Protein AF-A0A0S7Y248-F1 (afdb_monomer)

Foldseek 3Di:
DFQDQAAAEEEAWAFVDQALPQLAAADPPDPQGGDTLQQFDQLQARQVVQVVVLSVVSPHQEYEYEDAPPLVVVCVSPVCVVVVHDRHHYHYHYDPDRFADLRSVVVVLVVDDDDQSYKHKYAYSQKHFDLQNVVVQSVLVRVLCVVPVLAFKEFEWEKDFLVVQAQPFKFFQAALSQFGQFIGGRHHDPVVSVVSQVSNVVRCNPVQVVLCVLLVHHITTGGQRIMIGGSVLVVVVVDPVQGYCRHRRVRSCRRRNYGYDYRFDDDDNNDTLDRMFRNNYPLRSLLSNLSNCVSCVVPNDADQDPVQSEGAEACEAEEQDERHHCEYHYHCEYEYHLEHAYLEYAHDCEYEYNEYEESEYEHHQAYFPPDLPFQGQHYEENEYEWRDPPPTQYDTCVQPVDSYHYQWYWYAHNVRHTDTDHNPDDPVSVCSSVPPDPPDDDDDDDDDDPDPPPDPQAVVVQVVSLLPPARALVNQLSRPLNVVPADPVQSLLSVLCSVFKDFQFKWKWKWFDDPLWIKTATDPRRDDGPDPPDDDPSPVDIDIDDDPLSCCQVVQYWDWADDDDDPWTWIWGWSHDVPDRITMIMITTIDGRQVPQLVCCCVSCVVLLVLLLVVLCVFFPDDDDSVLSVVVSSVDGPNVSSRDGSPVSNVVSCVVVVTDTDPPDD

Sequence (666 aa):
MLIQRPVFAIIPAATVESRLGRLTSYGKHIPYGPSPVSVLPVCNVPNINRHIEQAMKVGVTDFYIVESYMAGHIMNVTSYGERFGPNINVHHLVNRKPLDTAEAMRQIIEEKDFPSEQSFLMMASNISFSGVNLQKMIDAFAAAKQEHSSIAGCLGFVLRPANAILNRYGTAVVDKNNLVVRFIEKPSCEEEIQEIYQENLSHKNEALMSASQKYGEPLLPANASIYLLLREMINLAPDPELKKLAADVLPRLSKGLLYAHFLNEEINKGCLKMKWSHLASPKEYWLAQWRVMRAAPSEIPGTFSDDRKSWIGRAAIFQGSPIIENSIIGHRVRIGPGSAIRNSIIGPGCNIQAAEIERSVILPYTSINTSVYAEPIDYIGNSVVGGRVIGGTSIDSLHYSQHSLDGQLAAPDEVGNVEAIHLNLTEDDLAEVLDRRQETREDLPVQSKDQEVMQEQSFSFLTSLTRKTPLELNAFLYHPWYRQRAGEKELSLLASVAEVAEVVGSLVYQTRIEGNKVKLQIIPNSRRGTGEDYPSRAEKEEIEALDTKRRTVLENTVWIGSKSQGDFSCILVSNHQPGSKQGELVNLLVKYDETFPSEQKLLLLSNKFKMATEYIIGESTEDVNTQKIEEEFIKLSWQYLFENDATVIKDEIMRRLELKPKAGKS

InterPro domains:
  IPR005835 Nucleotidyl transferase domain [PF00483] (40-286)
  IPR029044 Nucleotide-diphospho-sugar transferases [G3DSA:3.90.550.10] (2-298)
  IPR029044 Nucleotide-diphospho-sugar transferases [SSF53448] (8-350)
  IPR050486 Mannose-1-phosphate guanyltransferase [PTHR22572] (36-389)

Solvent-accessible surface area (backbone atoms only — not comparable to full-atom values): 35656 Å² total; per-residue (Å²): 131,78,66,49,65,37,66,29,35,40,30,47,30,45,36,81,63,80,61,41,52,60,62,32,49,51,51,98,82,50,102,72,51,42,53,47,68,26,57,45,60,53,63,78,36,37,35,45,58,45,53,52,56,58,42,40,76,57,64,32,39,37,36,40,38,32,24,38,55,64,47,72,58,55,44,62,76,60,65,57,37,81,79,77,34,96,75,49,45,80,44,81,46,81,35,95,57,62,42,40,59,31,44,47,52,49,54,53,52,75,76,45,92,70,62,57,74,39,30,28,36,38,38,53,30,48,43,48,65,29,69,61,64,63,56,60,50,52,53,52,45,46,52,49,36,74,79,37,74,72,41,38,32,32,39,34,22,34,74,35,53,51,78,73,32,56,68,68,27,31,34,57,30,37,32,60,84,30,28,24,51,38,43,44,57,36,45,84,49,70,67,59,48,50,50,48,50,54,52,26,60,75,38,57,24,60,69,59,52,52,48,16,63,60,41,71,51,64,50,38,44,28,55,55,56,37,35,43,35,29,52,57,49,48,78,79,57,73,55,83,86,47,37,36,37,65,70,49,45,45,41,72,46,27,66,50,29,26,35,56,38,74,67,60,83,48,73,58,95,48,38,77,56,55,37,64,32,62,50,69,38,62,45,39,48,53,54,38,33,55,29,32,53,71,45,30,57,91,74,49,66,54,48,76,35,82,91,31,54,21,29,41,18,62,73,50,44,76,36,73,78,45,48,56,33,54,23,40,37,22,34,49,19,38,38,29,43,66,21,34,39,31,54,21,37,40,19,35,48,17,36,40,27,38,25,38,34,32,52,22,40,37,34,44,29,22,30,30,39,77,52,90,89,37,53,54,36,49,38,36,30,53,24,41,37,30,58,39,87,70,94,34,24,71,50,27,42,84,33,31,94,58,50,59,45,66,38,22,38,37,26,55,54,84,87,52,49,45,49,74,43,78,43,78,79,48,71,66,58,51,49,64,67,63,54,95,66,80,80,75,82,76,88,78,88,88,78,90,73,96,82,71,94,83,61,92,73,42,69,67,53,64,60,59,50,20,62,80,44,56,57,49,61,62,55,50,74,62,30,69,62,46,55,79,65,50,52,71,69,49,51,53,52,49,52,46,43,50,77,42,36,47,64,52,12,19,42,44,26,43,33,40,50,60,91,95,43,33,36,31,30,49,50,87,67,45,34,58,40,97,57,87,84,70,89,57,70,30,72,82,43,79,35,76,48,57,71,66,64,30,45,29,42,77,69,38,36,71,44,61,34,73,71,72,83,74,101,41,38,38,38,37,45,35,65,40,50,94,91,56,52,54,40,43,38,37,41,31,31,31,43,63,48,79,82,55,68,50,80,51,46,60,70,65,35,38,70,50,52,51,52,16,49,52,50,44,64,72,36,36,72,62,94,74,60,65,69,60,53,49,59,52,56,46,70,50,52,62,57,61,60,64,45,43,56,40,66,61,50,26,54,53,48,33,60,75,68,70,58,53,70,46,91,93,76,128

Structure (mmCIF, N/CA/C/O backbone):
data_AF-A0A0S7Y248-F1
#
_entry.id   AF-A0A0S7Y248-F1
#
loop_
_atom_site.group_PDB
_atom_site.id
_atom_site.type_symbol
_atom_site.label_atom_id
_atom_site.label_alt_id
_atom_site.label_comp_id
_atom_site.label_asym_id
_atom_site.label_entity_id
_atom_site.label_seq_id
_atom_site.pdbx_PDB_ins_code
_atom_site.Cartn_x
_atom_site.Cartn_y
_atom_site.Cartn_z
_atom_site.occupancy
_atom_site.B_iso_or_equiv
_atom_site.auth_seq_id
_atom_site.auth_comp_id
_atom_site.auth_asym_id
_atom_site.auth_atom_id
_atom_site.pdbx_PDB_model_num
ATOM 1 N N . MET A 1 1 ? -35.064 -3.173 21.952 1.00 41.09 1 MET A N 1
ATOM 2 C CA . MET A 1 1 ? -34.885 -2.037 21.024 1.00 41.09 1 MET A CA 1
ATOM 3 C C . MET A 1 1 ? -33.616 -2.308 20.244 1.00 41.09 1 MET A C 1
ATOM 5 O O . MET A 1 1 ? -32.594 -2.556 20.866 1.00 41.09 1 MET A O 1
ATOM 9 N N . LEU A 1 2 ? -33.714 -2.415 18.916 1.00 46.75 2 LEU A N 1
ATOM 10 C CA . LEU A 1 2 ? -32.562 -2.664 18.050 1.00 46.75 2 LEU A CA 1
ATOM 11 C C . LEU A 1 2 ? -31.604 -1.478 18.178 1.00 46.75 2 LEU A C 1
ATOM 13 O O . LEU A 1 2 ? -31.981 -0.383 17.767 1.00 46.75 2 LEU A O 1
ATOM 17 N N . ILE A 1 3 ? -30.384 -1.686 18.680 1.00 51.47 3 ILE A N 1
ATOM 18 C CA . ILE A 1 3 ? -29.282 -0.817 18.260 1.00 51.47 3 ILE A CA 1
ATOM 19 C C . ILE A 1 3 ? -29.188 -1.034 16.758 1.00 51.47 3 ILE A C 1
ATOM 21 O O . ILE A 1 3 ? -28.785 -2.095 16.279 1.00 51.47 3 ILE A O 1
ATOM 25 N N . GLN A 1 4 ? -29.729 -0.070 16.024 1.00 59.97 4 GLN A N 1
ATOM 26 C CA . GLN A 1 4 ? -29.724 -0.088 14.580 1.00 59.97 4 GLN A CA 1
ATOM 27 C C . GLN A 1 4 ? -28.286 0.113 14.109 1.00 59.97 4 GLN A C 1
ATOM 29 O O . GLN A 1 4 ? -27.474 0.754 14.785 1.00 59.97 4 GLN A O 1
ATOM 34 N N . ARG A 1 5 ? -27.997 -0.481 12.947 1.00 72.88 5 ARG A N 1
ATOM 35 C CA . ARG A 1 5 ? -26.769 -0.275 12.175 1.00 72.88 5 ARG A CA 1
ATOM 36 C C . ARG A 1 5 ? -26.333 1.196 12.231 1.00 72.88 5 ARG A C 1
ATOM 38 O O . ARG A 1 5 ? -27.206 2.067 12.278 1.00 72.88 5 ARG A O 1
ATOM 45 N N . PRO A 1 6 ? -25.020 1.471 12.209 1.00 80.75 6 PRO A N 1
ATOM 46 C CA . PRO A 1 6 ? -24.526 2.837 12.258 1.00 80.75 6 PRO A CA 1
ATOM 47 C C . PRO A 1 6 ? -25.173 3.678 11.158 1.00 80.75 6 PRO A C 1
ATOM 49 O O . PRO A 1 6 ? -25.168 3.281 9.993 1.00 80.75 6 PRO A O 1
ATOM 52 N N . VAL A 1 7 ? -25.747 4.820 11.535 1.00 84.38 7 VAL A N 1
ATOM 53 C CA . VAL A 1 7 ? -26.519 5.655 10.601 1.00 84.38 7 VAL A CA 1
ATOM 54 C C . VAL A 1 7 ? -25.639 6.454 9.647 1.00 84.38 7 VAL A C 1
ATOM 56 O O . VAL A 1 7 ? -26.056 6.767 8.539 1.00 84.38 7 VAL A O 1
ATOM 59 N N . PHE A 1 8 ? -24.412 6.760 10.060 1.00 87.88 8 PHE A N 1
ATOM 60 C CA . PHE A 1 8 ? -23.391 7.386 9.230 1.00 87.88 8 PHE A CA 1
ATOM 61 C C . PHE A 1 8 ? -21.993 7.032 9.752 1.00 87.88 8 PHE A C 1
ATOM 63 O O . PHE A 1 8 ? -21.841 6.474 10.847 1.00 87.88 8 PHE A O 1
ATOM 70 N N . ALA A 1 9 ? -20.968 7.375 8.974 1.00 87.50 9 ALA A N 1
ATOM 71 C CA . ALA A 1 9 ? -19.574 7.301 9.393 1.00 87.50 9 ALA A CA 1
ATOM 72 C C . ALA A 1 9 ? -18.904 8.682 9.389 1.00 87.50 9 ALA A C 1
ATOM 74 O O . ALA A 1 9 ? -19.087 9.468 8.461 1.00 87.50 9 ALA A O 1
ATOM 75 N N . ILE A 1 10 ? -18.088 8.950 10.408 1.00 88.06 10 ILE A N 1
ATOM 76 C CA . ILE A 1 10 ? -17.191 10.103 10.497 1.00 88.06 10 ILE A CA 1
ATOM 77 C C . ILE A 1 10 ? -15.765 9.639 10.211 1.00 88.06 10 ILE A C 1
ATOM 79 O O . ILE A 1 10 ? -15.255 8.729 10.872 1.00 88.06 10 ILE A O 1
ATOM 83 N N . ILE A 1 11 ? -15.101 10.307 9.272 1.00 85.44 11 ILE A N 1
ATOM 84 C CA . ILE A 1 11 ? -13.692 10.086 8.951 1.00 85.44 11 ILE A CA 1
ATOM 85 C C . ILE A 1 11 ? -12.960 11.422 9.115 1.00 85.44 11 ILE A C 1
ATOM 87 O O . ILE A 1 11 ? -12.983 12.254 8.205 1.00 85.44 11 ILE A O 1
ATOM 91 N N . PRO A 1 12 ? -12.314 11.668 10.267 1.00 82.44 12 PRO A N 1
ATOM 92 C CA . PRO A 1 12 ? -11.443 12.821 10.429 1.00 82.44 12 PRO A CA 1
ATOM 93 C C . PRO A 1 12 ? -10.213 12.615 9.540 1.00 82.44 12 PRO A C 1
ATOM 95 O O . PRO A 1 12 ? -9.365 11.780 9.847 1.00 82.44 12 PRO A O 1
ATOM 98 N N . ALA A 1 13 ? -10.158 13.328 8.416 1.00 70.62 13 ALA A N 1
ATOM 99 C CA . ALA A 1 13 ? -9.128 13.229 7.396 1.00 70.62 13 ALA A CA 1
ATOM 100 C C . ALA A 1 13 ? -8.227 14.468 7.447 1.00 70.62 13 ALA A C 1
ATOM 102 O O . ALA A 1 13 ? -8.664 15.581 7.180 1.00 70.62 13 ALA A O 1
ATOM 103 N N . ALA A 1 14 ? -6.947 14.296 7.775 1.00 64.19 14 ALA A N 1
ATOM 104 C CA . ALA A 1 14 ? -6.008 15.411 7.952 1.00 64.19 14 ALA A CA 1
ATOM 105 C C . ALA A 1 14 ? -6.323 16.341 9.152 1.00 64.19 14 ALA A C 1
ATOM 107 O O . ALA A 1 14 ? -6.189 17.568 9.080 1.00 64.19 14 ALA A O 1
ATOM 108 N N . THR A 1 15 ? -6.710 15.743 10.280 1.00 56.69 15 THR A N 1
ATOM 109 C CA . THR A 1 15 ? -6.703 16.350 11.624 1.00 56.69 15 THR A CA 1
ATOM 110 C C . THR A 1 15 ? -5.289 16.278 12.202 1.00 56.69 15 THR A C 1
ATOM 112 O O . THR A 1 15 ? -4.771 15.170 12.275 1.00 56.69 15 THR A O 1
ATOM 115 N N . VAL A 1 16 ? -4.656 17.407 12.562 1.00 52.25 16 VAL A N 1
ATOM 116 C CA . VAL A 1 16 ? -3.290 17.531 13.153 1.00 52.25 16 VAL A CA 1
ATOM 117 C C . VAL A 1 16 ? -2.376 16.311 12.867 1.00 52.25 16 VAL A C 1
ATOM 119 O O . VAL A 1 16 ? -1.941 15.609 13.777 1.00 52.25 16 VAL A O 1
ATOM 122 N N . GLU A 1 17 ? -2.168 15.964 11.590 1.00 54.78 17 GLU A N 1
ATOM 123 C CA . GLU A 1 17 ? -1.670 14.623 11.245 1.00 54.78 17 GLU A CA 1
ATOM 124 C C . GLU A 1 17 ? -0.143 14.496 11.382 1.00 54.78 17 GLU A C 1
ATOM 126 O O . GLU A 1 17 ? 0.632 15.411 11.077 1.00 54.78 17 GLU A O 1
ATOM 131 N N . SER A 1 18 ? 0.278 13.302 11.812 1.00 51.38 18 SER A N 1
ATOM 132 C CA . SER A 1 18 ? 1.651 12.806 11.763 1.00 51.38 18 SER A CA 1
ATOM 133 C C . SER A 1 18 ? 2.137 12.764 10.317 1.00 51.38 18 SER A C 1
ATOM 135 O O . SER A 1 18 ? 1.580 12.045 9.490 1.00 51.38 18 SER A O 1
ATOM 137 N N . ARG A 1 19 ? 3.192 13.517 10.010 1.00 58.88 19 ARG A N 1
ATOM 138 C CA . ARG A 1 19 ? 3.820 13.500 8.687 1.00 58.88 19 ARG A CA 1
ATOM 139 C C . ARG A 1 19 ? 4.603 12.194 8.544 1.00 58.88 19 ARG A C 1
ATOM 141 O O . ARG A 1 19 ? 5.495 11.950 9.352 1.00 58.88 19 ARG A O 1
ATOM 148 N N . LEU A 1 20 ? 4.340 11.397 7.506 1.00 70.50 20 LEU A N 1
ATOM 149 C CA . LEU A 1 20 ? 5.152 10.227 7.123 1.00 70.50 20 LEU A CA 1
ATOM 150 C C . LEU A 1 20 ? 6.493 10.656 6.490 1.00 70.50 20 LEU A C 1
ATOM 152 O O . LEU A 1 20 ? 6.960 10.085 5.503 1.00 70.50 20 LEU A O 1
ATOM 156 N N . GLY A 1 21 ? 7.094 11.721 7.024 1.00 69.25 21 GLY A N 1
ATOM 157 C CA . GLY A 1 21 ? 8.191 12.439 6.393 1.00 69.25 21 GLY A CA 1
ATOM 158 C C . GLY A 1 21 ? 7.840 12.837 4.960 1.00 69.25 21 GLY A C 1
ATOM 159 O O . GLY A 1 21 ? 6.729 13.293 4.681 1.00 69.25 21 GLY A O 1
ATOM 160 N N . ARG A 1 22 ? 8.785 12.600 4.046 1.00 68.44 22 ARG A N 1
ATOM 161 C CA . ARG A 1 22 ? 8.702 12.969 2.625 1.00 68.44 22 ARG A CA 1
ATOM 162 C C . ARG A 1 22 ? 7.586 12.284 1.835 1.00 68.44 22 ARG A C 1
ATOM 164 O O . ARG A 1 22 ? 7.218 12.802 0.790 1.00 68.44 22 ARG A O 1
ATOM 171 N N . LEU A 1 23 ? 6.993 11.196 2.337 1.00 70.75 23 LEU A N 1
ATOM 172 C CA . LEU A 1 23 ? 5.797 10.601 1.715 1.00 70.75 23 LEU A CA 1
ATOM 173 C C . LEU A 1 23 ? 4.604 11.564 1.717 1.00 70.75 23 LEU A C 1
ATOM 175 O O . LEU A 1 23 ? 3.777 11.547 0.810 1.00 70.75 23 LEU A O 1
ATOM 179 N N . THR A 1 24 ? 4.517 12.400 2.751 1.00 66.12 24 THR A N 1
ATOM 180 C CA . THR A 1 24 ? 3.416 13.342 2.975 1.00 66.12 24 THR A CA 1
ATOM 181 C C . THR A 1 24 ? 3.952 14.732 3.314 1.00 66.12 24 THR A C 1
ATOM 183 O O . THR A 1 24 ? 3.290 15.496 4.018 1.00 66.12 24 THR A O 1
ATOM 186 N N . SER A 1 25 ? 5.162 15.089 2.864 1.00 58.84 25 SER A N 1
ATOM 187 C CA . SER A 1 25 ? 5.688 16.454 2.974 1.00 58.84 25 SER A CA 1
ATOM 188 C C . SER A 1 25 ? 6.487 16.861 1.729 1.00 58.84 25 SER A C 1
ATOM 190 O O . SER A 1 25 ? 7.616 16.414 1.558 1.00 58.84 25 SER A O 1
ATOM 192 N N . TYR A 1 26 ? 5.924 17.753 0.911 1.00 51.19 26 TYR A N 1
ATOM 193 C CA . TYR A 1 26 ? 6.623 18.519 -0.122 1.00 51.19 26 TYR A CA 1
ATOM 194 C C . TYR A 1 26 ? 6.500 20.008 0.219 1.00 51.19 26 TYR A C 1
ATOM 196 O O . TYR A 1 26 ? 5.523 20.427 0.842 1.00 51.19 26 TYR A O 1
ATOM 204 N N . GLY A 1 27 ? 7.500 20.802 -0.137 1.00 41.50 27 GLY A N 1
ATOM 205 C CA . GLY A 1 27 ? 7.588 22.221 0.195 1.00 41.50 27 GLY A CA 1
ATOM 206 C C . GLY A 1 27 ? 6.375 23.079 -0.106 1.00 41.50 27 GLY A C 1
ATOM 207 O O . GLY A 1 27 ? 5.524 22.750 -0.931 1.00 41.50 27 GLY A O 1
ATOM 208 N N . LYS A 1 28 ? 6.351 24.264 0.514 1.00 36.78 28 LYS A N 1
ATOM 209 C CA . LYS A 1 28 ? 5.270 25.261 0.400 1.00 36.78 28 LYS A CA 1
ATOM 210 C C . LYS A 1 28 ? 5.040 25.807 -1.023 1.00 36.78 28 LYS A C 1
ATOM 212 O O . LYS A 1 28 ? 4.071 26.533 -1.217 1.00 36.78 28 LYS A O 1
ATOM 217 N N . HIS A 1 29 ? 5.902 25.495 -1.993 1.00 36.72 29 HIS A N 1
ATOM 218 C CA . HIS A 1 29 ? 5.941 26.146 -3.309 1.00 36.72 29 HIS A CA 1
ATOM 219 C C . HIS A 1 29 ? 5.495 25.272 -4.493 1.00 36.72 29 HIS A C 1
ATOM 221 O O . HIS A 1 29 ? 5.553 25.729 -5.632 1.00 36.72 29 HIS A O 1
ATOM 227 N N . ILE A 1 30 ? 5.007 24.049 -4.256 1.00 38.44 30 ILE A N 1
ATOM 228 C CA . ILE A 1 30 ? 4.461 23.193 -5.320 1.00 38.44 30 ILE A CA 1
ATOM 229 C C . ILE A 1 30 ? 2.926 23.333 -5.331 1.00 38.44 30 ILE A C 1
ATOM 231 O O . ILE A 1 30 ? 2.303 23.140 -4.286 1.00 38.44 30 ILE A O 1
ATOM 235 N N . PRO A 1 31 ? 2.285 23.634 -6.480 1.00 31.05 31 PRO A N 1
ATOM 236 C CA . PRO A 1 31 ? 0.838 23.889 -6.563 1.00 31.05 31 PRO A CA 1
ATOM 237 C C . PRO A 1 31 ? -0.056 22.696 -6.163 1.00 31.05 31 PRO A C 1
ATOM 239 O O . PRO A 1 31 ? -1.258 22.864 -5.982 1.00 31.05 31 PRO A O 1
ATOM 242 N N . TYR A 1 32 ? 0.527 21.507 -5.982 1.00 42.19 32 TYR A N 1
ATOM 243 C CA . TYR A 1 32 ? -0.123 20.267 -5.550 1.00 42.19 32 TYR A CA 1
ATOM 244 C C . TYR A 1 32 ? 0.736 19.622 -4.458 1.00 42.19 32 TYR A C 1
ATOM 246 O O . TYR A 1 32 ? 1.461 18.665 -4.716 1.00 42.19 32 TYR A O 1
ATOM 254 N N . GLY A 1 33 ? 0.723 20.245 -3.275 1.00 43.00 33 GLY A N 1
ATOM 255 C CA . GLY A 1 33 ? 1.533 19.891 -2.109 1.00 43.00 33 GLY A CA 1
ATOM 256 C C . GLY A 1 33 ? 1.362 18.448 -1.593 1.00 43.00 33 GLY A C 1
ATOM 257 O O . GLY A 1 33 ? 0.778 17.593 -2.255 1.00 43.00 33 GLY A O 1
ATOM 258 N N . PRO A 1 34 ? 1.916 18.134 -0.414 1.00 54.81 34 PRO A N 1
ATOM 259 C CA . PRO A 1 34 ? 1.963 16.770 0.082 1.00 54.81 34 PRO A CA 1
ATOM 260 C C . PRO A 1 34 ? 0.611 16.088 0.225 1.00 54.81 34 PRO A C 1
ATOM 262 O O . PRO A 1 34 ? -0.352 16.664 0.716 1.00 54.81 34 PRO A O 1
ATOM 265 N N . SER A 1 35 ? 0.573 14.811 -0.150 1.00 65.38 35 SER A N 1
ATOM 266 C CA . SER A 1 35 ? -0.626 13.992 -0.018 1.00 65.38 35 SER A CA 1
ATOM 267 C C . SER A 1 35 ? -0.935 13.727 1.460 1.00 65.38 35 SER A C 1
ATOM 269 O O . SER A 1 35 ? -0.044 13.275 2.177 1.00 65.38 35 SER A O 1
ATOM 271 N N . PRO A 1 36 ? -2.168 13.980 1.934 1.00 74.94 36 PRO A N 1
ATOM 272 C CA . PRO A 1 36 ? -2.619 13.510 3.243 1.00 74.94 36 PRO A CA 1
ATOM 273 C C . PRO A 1 36 ? -2.439 11.993 3.399 1.00 74.94 36 PRO A C 1
ATOM 275 O O . PRO A 1 36 ? -2.546 11.255 2.418 1.00 74.94 36 PRO A O 1
ATOM 278 N N . VAL A 1 37 ? -2.234 11.492 4.623 1.00 81.00 37 VAL A N 1
ATOM 279 C CA . VAL A 1 37 ? -2.114 10.034 4.850 1.00 81.00 37 VAL A CA 1
ATOM 280 C C . VAL A 1 37 ? -3.377 9.309 4.370 1.00 81.00 37 VAL A C 1
ATOM 282 O O . VAL A 1 37 ? -3.301 8.212 3.819 1.00 81.00 37 VAL A O 1
ATOM 285 N N . SER A 1 38 ? -4.531 9.972 4.491 1.00 82.06 38 SER A N 1
ATOM 286 C CA . SER A 1 38 ? -5.834 9.490 4.032 1.00 82.06 38 SER A CA 1
ATOM 287 C C . SER A 1 38 ? -5.890 9.146 2.537 1.00 82.06 38 SER A C 1
ATOM 289 O O . SER A 1 38 ? -6.652 8.261 2.153 1.00 82.06 38 SER A O 1
ATOM 291 N N . VAL A 1 39 ? -5.095 9.797 1.682 1.00 80.88 39 VAL A N 1
ATOM 292 C CA . VAL A 1 39 ? -5.128 9.561 0.227 1.00 80.88 39 VAL A CA 1
ATOM 293 C C . VAL A 1 39 ? -4.005 8.652 -0.261 1.00 80.88 39 VAL A C 1
ATOM 295 O O . VAL A 1 39 ? -4.036 8.226 -1.417 1.00 80.88 39 VAL A O 1
ATOM 298 N N . LEU A 1 40 ? -3.029 8.323 0.596 1.00 84.62 40 LEU A N 1
ATOM 299 C CA . LEU A 1 40 ? -1.962 7.400 0.223 1.00 84.62 40 LEU A CA 1
ATOM 300 C C . LEU A 1 40 ? -2.548 6.030 -0.160 1.00 84.62 40 LEU A C 1
ATOM 302 O O . LEU A 1 40 ? -3.437 5.521 0.531 1.00 84.62 40 LEU A O 1
ATOM 306 N N . PRO A 1 41 ? -2.091 5.422 -1.267 1.00 87.25 41 PRO A N 1
ATOM 307 C CA . PRO A 1 41 ? -2.666 4.177 -1.746 1.00 87.25 41 PRO A CA 1
ATOM 308 C C . PRO A 1 41 ? -2.164 2.959 -0.958 1.00 87.25 41 PRO A C 1
ATOM 310 O O . PRO A 1 41 ? -0.969 2.696 -0.879 1.00 87.25 41 PRO A O 1
ATOM 313 N N . VAL A 1 42 ? -3.084 2.133 -0.464 1.00 91.44 42 VAL A N 1
ATOM 314 C CA . VAL A 1 42 ? -2.774 0.796 0.062 1.00 91.44 42 VAL A CA 1
ATOM 315 C C . VAL A 1 42 ? -3.321 -0.252 -0.905 1.00 91.44 42 VAL A C 1
ATOM 317 O O . VAL A 1 42 ? -4.526 -0.316 -1.172 1.00 91.44 42 VAL A O 1
ATOM 320 N N . CYS A 1 43 ? -2.420 -1.041 -1.490 1.00 92.12 43 CYS A N 1
ATOM 321 C CA . CYS A 1 43 ? -2.666 -1.947 -2.610 1.00 92.12 43 CYS A CA 1
ATOM 322 C C . CYS A 1 43 ? -3.384 -1.235 -3.769 1.00 92.12 43 CYS A C 1
ATOM 324 O O . CYS A 1 43 ? -4.447 -1.667 -4.211 1.00 92.12 43 CYS A O 1
ATOM 326 N N . ASN A 1 44 ? -2.822 -0.107 -4.226 1.00 88.88 44 ASN A N 1
ATOM 327 C CA . ASN A 1 44 ? -3.340 0.725 -5.325 1.00 88.88 44 ASN A CA 1
ATOM 328 C C . ASN A 1 44 ? -4.751 1.314 -5.127 1.00 88.88 44 ASN A C 1
ATOM 330 O O . ASN A 1 44 ? -5.351 1.807 -6.083 1.00 88.88 44 ASN A O 1
ATOM 334 N N . VAL A 1 45 ? -5.273 1.322 -3.898 1.00 87.50 45 VAL A N 1
ATOM 335 C CA . VAL A 1 45 ? -6.542 1.977 -3.551 1.00 87.50 45 VAL A CA 1
ATOM 336 C C . VAL A 1 45 ? -6.272 3.061 -2.510 1.00 87.50 45 VAL A C 1
ATOM 338 O O . VAL A 1 45 ? -5.641 2.749 -1.501 1.00 87.50 45 VAL A O 1
ATOM 341 N N . PRO A 1 46 ? -6.729 4.313 -2.715 1.00 85.94 46 PRO A N 1
ATOM 342 C CA . PRO A 1 46 ? -6.611 5.362 -1.702 1.00 85.94 46 PRO A CA 1
ATOM 343 C C . PRO A 1 46 ? -7.153 4.889 -0.352 1.00 85.94 46 PRO A C 1
ATOM 345 O O . PRO A 1 46 ? -8.251 4.328 -0.296 1.00 85.94 46 PRO A O 1
ATOM 348 N N . ASN A 1 47 ? -6.400 5.106 0.727 1.00 88.25 47 ASN A N 1
ATOM 349 C CA . ASN A 1 47 ? -6.735 4.558 2.041 1.00 88.25 47 ASN A CA 1
ATOM 350 C C . ASN A 1 47 ? -8.147 4.960 2.509 1.00 88.25 47 ASN A C 1
ATOM 352 O O . ASN A 1 47 ? -8.914 4.115 2.969 1.00 88.25 47 ASN A O 1
ATOM 356 N N . ILE A 1 48 ? -8.549 6.216 2.303 1.00 88.00 48 ILE A N 1
ATOM 357 C CA . ILE A 1 48 ? -9.889 6.716 2.641 1.00 88.00 48 ILE A CA 1
ATOM 358 C C . ILE A 1 48 ? -11.008 5.976 1.897 1.00 88.00 48 ILE A C 1
ATOM 360 O O . ILE A 1 48 ? -12.045 5.681 2.487 1.00 88.00 48 ILE A O 1
ATOM 364 N N . ASN A 1 49 ? -10.779 5.570 0.644 1.00 86.31 49 ASN A N 1
ATOM 365 C CA . ASN A 1 49 ? -11.764 4.800 -0.116 1.00 86.31 49 ASN A CA 1
ATOM 366 C C . ASN A 1 49 ? -11.956 3.410 0.494 1.00 86.31 49 ASN A C 1
ATOM 368 O O . ASN A 1 49 ? -13.079 2.918 0.521 1.00 86.31 49 ASN A O 1
ATOM 372 N N . ARG A 1 50 ? -10.904 2.811 1.070 1.00 88.56 50 ARG A N 1
ATOM 373 C CA . ARG A 1 50 ? -11.043 1.548 1.811 1.00 88.56 50 ARG A CA 1
ATOM 374 C C . ARG A 1 50 ? -11.918 1.708 3.052 1.00 88.56 50 ARG A C 1
ATOM 376 O O . ARG A 1 50 ? -12.707 0.819 3.342 1.00 88.56 50 ARG A O 1
ATOM 383 N N . HIS A 1 51 ? -11.836 2.837 3.756 1.00 91.38 51 HIS A N 1
ATOM 384 C CA . HIS A 1 51 ? -12.681 3.094 4.931 1.00 91.38 51 HIS A CA 1
ATOM 385 C C . HIS A 1 51 ? -14.158 3.157 4.541 1.00 91.38 51 HIS A C 1
ATOM 387 O O . HIS A 1 51 ? -14.992 2.516 5.182 1.00 91.38 51 HIS A O 1
ATOM 393 N N . ILE A 1 52 ? -14.459 3.883 3.459 1.00 89.81 52 ILE A N 1
ATOM 394 C CA . ILE A 1 52 ? -15.805 3.970 2.885 1.00 89.81 52 ILE A CA 1
ATOM 395 C C . ILE A 1 52 ? -16.291 2.566 2.497 1.00 89.81 52 ILE A C 1
ATOM 397 O O . ILE A 1 52 ? -17.331 2.126 2.979 1.00 89.81 52 ILE A O 1
ATOM 401 N N . GLU A 1 53 ? -15.497 1.816 1.725 1.00 88.31 53 GLU A N 1
ATOM 402 C CA . GLU A 1 53 ? -15.831 0.456 1.280 1.00 88.31 53 GLU A CA 1
ATOM 403 C C . GLU A 1 53 ? -16.085 -0.511 2.457 1.00 88.31 53 GLU A C 1
ATOM 405 O O . GLU A 1 53 ? -17.023 -1.306 2.400 1.00 88.31 53 GLU A O 1
ATOM 410 N N . GLN A 1 54 ? -15.308 -0.451 3.548 1.00 89.62 54 GLN A N 1
ATOM 411 C CA . GLN A 1 54 ? -15.543 -1.310 4.720 1.00 89.62 54 GLN A CA 1
ATOM 412 C C . GLN A 1 54 ? -16.820 -0.931 5.483 1.00 89.62 54 GLN A C 1
ATOM 414 O O . GLN A 1 54 ? -17.565 -1.816 5.902 1.00 89.62 54 GLN A O 1
ATOM 419 N N . ALA A 1 55 ? -17.109 0.359 5.644 1.00 92.31 55 ALA A N 1
ATOM 420 C CA . ALA A 1 55 ? -18.326 0.817 6.312 1.00 92.31 55 ALA A CA 1
ATOM 421 C C . ALA A 1 55 ? -19.596 0.565 5.469 1.00 92.31 55 ALA A C 1
ATOM 423 O O . ALA A 1 55 ? -20.643 0.220 6.021 1.00 92.31 55 ALA A O 1
ATOM 424 N N . MET A 1 56 ? -19.504 0.615 4.135 1.00 89.75 56 MET A N 1
ATOM 425 C CA . MET A 1 56 ? -20.601 0.220 3.237 1.00 89.75 56 MET A CA 1
ATOM 426 C C . MET A 1 56 ? -21.044 -1.232 3.465 1.00 89.75 56 MET A C 1
ATOM 428 O O . MET A 1 56 ? -22.238 -1.530 3.419 1.00 89.75 56 MET A O 1
ATOM 432 N N . LYS A 1 57 ? -20.110 -2.146 3.768 1.00 88.94 57 LYS A N 1
ATOM 433 C CA . LYS A 1 57 ? -20.429 -3.567 4.017 1.00 88.94 57 LYS A CA 1
ATOM 434 C C . LYS A 1 57 ? -21.329 -3.791 5.230 1.00 88.94 57 LYS A C 1
ATOM 436 O O . LYS A 1 57 ? -22.017 -4.805 5.281 1.00 88.94 57 LYS A O 1
ATOM 441 N N . VAL A 1 58 ? -21.337 -2.862 6.187 1.00 91.50 58 VAL A N 1
ATOM 442 C CA . VAL A 1 58 ? -22.224 -2.901 7.364 1.00 91.50 58 VAL A CA 1
ATOM 443 C C . VAL A 1 58 ? -23.454 -2.001 7.211 1.00 91.50 58 VAL A C 1
ATOM 445 O O . VAL A 1 58 ? -24.224 -1.823 8.154 1.00 91.50 58 VAL A O 1
ATOM 448 N N . GLY A 1 59 ? -23.684 -1.485 5.999 1.00 90.19 59 GLY A N 1
ATOM 449 C CA . GLY A 1 59 ? -24.887 -0.750 5.624 1.00 90.19 59 GLY A CA 1
ATOM 450 C C . GLY A 1 59 ? -24.820 0.763 5.818 1.00 90.19 59 GLY A C 1
ATOM 451 O O . GLY A 1 59 ? -25.874 1.389 5.786 1.00 90.19 59 GLY A O 1
ATOM 452 N N . VAL A 1 60 ? -23.633 1.351 6.011 1.00 91.56 60 VAL A N 1
ATOM 453 C CA . VAL A 1 60 ? -23.482 2.815 6.049 1.00 91.56 60 VAL A CA 1
ATOM 454 C C . VAL A 1 60 ? -23.622 3.398 4.644 1.00 91.56 60 VAL A C 1
ATOM 456 O O . VAL A 1 60 ? -22.936 2.961 3.718 1.00 91.56 60 VAL A O 1
ATOM 459 N N . THR A 1 61 ? -24.477 4.409 4.504 1.00 90.00 61 THR A N 1
ATOM 460 C CA . THR A 1 61 ? -24.713 5.142 3.248 1.00 90.00 61 THR A CA 1
ATOM 461 C C . THR A 1 61 ? -24.196 6.574 3.278 1.00 90.00 61 THR A C 1
ATOM 463 O O . THR A 1 61 ? -23.853 7.114 2.230 1.00 90.00 61 THR A O 1
ATOM 466 N N . ASP A 1 62 ? -24.102 7.174 4.463 1.00 91.06 62 ASP A N 1
ATOM 467 C CA . ASP A 1 62 ? -23.756 8.579 4.649 1.00 91.06 62 ASP A CA 1
ATOM 468 C C . ASP A 1 62 ? -22.395 8.714 5.342 1.00 91.06 62 ASP A C 1
ATOM 470 O O . ASP A 1 62 ? -22.150 8.146 6.410 1.00 91.06 62 ASP A O 1
ATOM 474 N N . PHE A 1 63 ? -21.496 9.476 4.725 1.00 91.12 63 PHE A N 1
ATOM 475 C CA . PHE A 1 63 ? -20.107 9.638 5.144 1.00 91.12 63 PHE A CA 1
ATOM 476 C C . PHE A 1 63 ? -19.784 11.115 5.340 1.00 91.12 63 PHE A C 1
ATOM 478 O O . PHE A 1 63 ? -20.040 11.923 4.453 1.00 91.12 63 PHE A O 1
ATOM 485 N N . TYR A 1 64 ? -19.177 11.465 6.470 1.00 91.00 64 TYR A N 1
ATOM 486 C CA . TYR A 1 64 ? -18.715 12.818 6.774 1.00 91.00 64 TYR A CA 1
ATOM 487 C C . TYR A 1 64 ? -17.198 12.810 6.904 1.00 91.00 64 TYR A C 1
ATOM 489 O O . TYR A 1 64 ? -16.641 12.236 7.843 1.00 91.00 64 TYR A O 1
ATOM 497 N N . ILE A 1 65 ? -16.532 13.445 5.948 1.00 89.06 65 ILE A N 1
ATOM 498 C CA . ILE A 1 65 ? -15.082 13.584 5.909 1.00 89.06 65 ILE A CA 1
ATOM 499 C C . ILE A 1 65 ? -14.741 14.975 6.434 1.00 89.06 65 ILE A C 1
ATOM 501 O O . ILE A 1 65 ? -15.065 15.980 5.802 1.00 89.06 65 ILE A O 1
ATOM 505 N N . VAL A 1 66 ? -14.111 15.034 7.607 1.00 87.00 66 VAL A N 1
ATOM 506 C CA . VAL A 1 66 ? -13.697 16.305 8.222 1.00 87.00 66 VAL A CA 1
ATOM 507 C C . VAL A 1 66 ? -12.267 16.582 7.831 1.00 87.00 66 VAL A C 1
ATOM 509 O O . VAL A 1 66 ? -11.388 15.805 8.186 1.00 87.00 66 VAL A O 1
ATOM 512 N N . GLU A 1 67 ? -12.030 17.686 7.135 1.00 81.38 67 GLU A N 1
ATOM 513 C CA . GLU A 1 67 ? -10.733 17.970 6.538 1.00 81.38 67 GLU A CA 1
ATOM 514 C C . GLU A 1 67 ? -10.300 19.417 6.713 1.00 81.38 67 GLU A C 1
ATOM 516 O O . GLU A 1 67 ? -11.110 20.335 6.774 1.00 81.38 67 GLU A O 1
ATOM 521 N N . SER A 1 68 ? -8.990 19.630 6.809 1.00 72.69 68 SER A N 1
ATOM 522 C CA . SER A 1 68 ? -8.406 20.974 6.928 1.00 72.69 68 SER A CA 1
ATOM 523 C C . SER A 1 68 ? -7.243 21.214 5.971 1.00 72.69 68 SER A C 1
ATOM 525 O O . SER A 1 68 ? -6.975 22.346 5.570 1.00 72.69 68 SER A O 1
ATOM 527 N N . TYR A 1 69 ? -6.558 20.142 5.568 1.00 70.38 69 TYR A N 1
ATOM 528 C CA . TYR A 1 69 ? -5.371 20.183 4.731 1.00 70.38 69 TYR A CA 1
ATOM 529 C C . TYR A 1 69 ? -5.603 19.447 3.405 1.00 70.38 69 TYR A C 1
ATOM 531 O O . TYR A 1 69 ? -6.064 18.312 3.403 1.00 70.38 69 TYR A O 1
ATOM 539 N N . MET A 1 70 ? -5.285 20.098 2.277 1.00 68.81 70 MET A N 1
ATOM 540 C CA . MET A 1 70 ? -5.469 19.565 0.911 1.00 68.81 70 MET A CA 1
ATOM 541 C C . MET A 1 70 ? -6.845 18.939 0.635 1.00 68.81 70 MET A C 1
ATOM 543 O O . MET A 1 70 ? -6.958 17.973 -0.120 1.00 68.81 70 MET A O 1
ATOM 547 N N . ALA A 1 71 ? -7.896 19.556 1.177 1.00 71.50 71 ALA A N 1
ATOM 548 C CA . ALA A 1 71 ? -9.286 19.142 1.005 1.00 71.50 71 ALA A CA 1
ATOM 549 C C . ALA A 1 71 ? -9.656 18.868 -0.464 1.00 71.50 71 ALA A C 1
ATOM 551 O O . ALA A 1 71 ? -10.276 17.863 -0.773 1.00 71.50 71 ALA A O 1
ATOM 552 N N . GLY A 1 72 ? -9.190 19.695 -1.409 1.00 69.69 72 GLY A N 1
ATOM 553 C CA . GLY A 1 72 ? -9.444 19.473 -2.839 1.00 69.69 72 GLY A CA 1
ATOM 554 C C . GLY A 1 72 ? -8.904 18.138 -3.376 1.00 69.69 72 GLY A C 1
ATOM 555 O O . GLY A 1 72 ? -9.522 17.535 -4.247 1.00 69.69 72 GLY A O 1
ATOM 556 N N . HIS A 1 73 ? -7.781 17.635 -2.850 1.00 71.62 73 HIS A N 1
ATOM 557 C CA . HIS A 1 73 ? -7.238 16.335 -3.254 1.00 71.62 73 HIS A CA 1
ATOM 558 C C . HIS A 1 73 ? -8.047 15.179 -2.656 1.00 71.62 73 HIS A C 1
ATOM 560 O O . HIS A 1 73 ? -8.364 14.230 -3.370 1.00 71.62 73 HIS A O 1
ATOM 566 N N . ILE A 1 74 ? -8.426 15.284 -1.378 1.00 75.88 74 ILE A N 1
ATOM 567 C CA . ILE A 1 74 ? -9.289 14.305 -0.703 1.00 75.88 74 ILE A CA 1
ATOM 568 C C . ILE A 1 74 ? -10.659 14.253 -1.392 1.00 75.88 74 ILE A C 1
ATOM 570 O O . ILE A 1 74 ? -11.124 13.167 -1.739 1.00 75.88 74 ILE A O 1
ATOM 574 N N . MET A 1 75 ? -11.256 15.414 -1.682 1.00 75.44 75 MET A N 1
ATOM 575 C CA . MET A 1 75 ? -12.449 15.539 -2.517 1.00 75.44 75 MET A CA 1
ATOM 576 C C . MET A 1 75 ? -12.244 14.832 -3.849 1.00 75.44 75 MET A C 1
ATOM 578 O O . MET A 1 75 ? -13.018 13.952 -4.160 1.00 75.44 75 MET A O 1
ATOM 582 N N . ASN A 1 76 ? -11.182 15.104 -4.609 1.00 74.12 76 ASN A N 1
ATOM 583 C CA . ASN A 1 76 ? -10.975 14.456 -5.912 1.00 74.12 76 ASN A CA 1
ATOM 584 C C . ASN A 1 76 ? -10.902 12.919 -5.858 1.00 74.12 76 ASN A C 1
ATOM 586 O O . ASN A 1 76 ? -11.348 12.259 -6.795 1.00 74.12 76 ASN A O 1
ATOM 590 N N . VAL A 1 77 ? -10.333 12.328 -4.801 1.00 75.62 77 VAL A N 1
ATOM 591 C CA . VAL A 1 77 ? -10.240 10.857 -4.691 1.00 75.62 77 VAL A CA 1
ATOM 592 C C . VAL A 1 77 ? -11.539 10.200 -4.208 1.00 75.62 77 VAL A C 1
ATOM 594 O O . VAL A 1 77 ? -11.727 9.001 -4.436 1.00 75.62 77 VAL A O 1
ATOM 597 N N . THR A 1 78 ? -12.432 10.977 -3.590 1.00 74.94 78 THR A N 1
ATOM 598 C CA . THR A 1 78 ? -13.723 10.530 -3.032 1.00 74.94 78 THR A CA 1
ATOM 599 C C . THR A 1 78 ? -14.944 11.016 -3.830 1.00 74.94 78 THR A C 1
ATOM 601 O O . THR A 1 78 ? -16.015 10.428 -3.713 1.00 74.94 78 THR A O 1
ATOM 604 N N . SER A 1 79 ? -14.786 12.022 -4.697 1.00 59.88 79 SER A N 1
ATOM 605 C CA . SER A 1 79 ? -15.842 12.686 -5.479 1.00 59.88 79 SER A CA 1
ATOM 606 C C . SER A 1 79 ? -16.333 11.872 -6.666 1.00 59.88 79 SER A C 1
ATOM 608 O O . SER A 1 79 ? -17.385 12.171 -7.229 1.00 59.88 79 SER A O 1
ATOM 610 N N . TYR A 1 80 ? -15.635 10.792 -7.013 1.00 54.56 80 TYR A N 1
ATOM 611 C CA . TYR A 1 80 ? -16.152 9.770 -7.917 1.00 54.56 80 TYR A CA 1
ATOM 612 C C . TYR A 1 80 ? -17.214 8.916 -7.204 1.00 54.56 80 TYR A C 1
ATOM 614 O O . TYR A 1 80 ? -17.062 7.702 -7.102 1.00 54.56 80 TYR A O 1
ATOM 622 N N . GLY A 1 81 ? -18.297 9.534 -6.714 1.00 42.81 81 GLY A N 1
ATOM 623 C CA . GLY A 1 81 ? -19.427 8.856 -6.065 1.00 42.81 81 GLY A CA 1
ATOM 624 C C . GLY A 1 81 ? -20.060 7.767 -6.943 1.00 42.81 81 GLY A C 1
ATOM 625 O O . GLY A 1 81 ? -20.507 6.744 -6.429 1.00 42.81 81 GLY A O 1
ATOM 626 N N . GLU A 1 82 ? -19.959 7.897 -8.274 1.00 45.09 82 GLU A N 1
ATOM 627 C CA . GLU A 1 82 ? -20.301 6.836 -9.237 1.00 45.09 82 GLU A CA 1
ATOM 628 C C . GLU A 1 82 ? -19.595 5.501 -8.943 1.00 45.09 82 GLU A C 1
ATOM 630 O O . GLU A 1 82 ? -20.138 4.437 -9.237 1.00 45.09 82 GLU A O 1
ATOM 635 N N . ARG A 1 83 ? -18.402 5.532 -8.333 1.00 60.00 83 ARG A N 1
ATOM 636 C CA . ARG A 1 83 ? -17.626 4.336 -7.983 1.00 60.00 83 ARG A CA 1
ATOM 637 C C . ARG A 1 83 ? -18.228 3.558 -6.810 1.00 60.00 83 ARG A C 1
ATOM 639 O O . ARG A 1 83 ? -18.071 2.340 -6.774 1.00 60.00 83 ARG A O 1
ATOM 646 N N . PHE A 1 84 ? -18.878 4.230 -5.860 1.00 68.69 84 PHE A N 1
ATOM 647 C CA . PHE A 1 84 ? -19.460 3.585 -4.674 1.00 68.69 84 PHE A CA 1
ATOM 648 C C . PHE A 1 84 ? -20.937 3.217 -4.865 1.00 68.69 84 PHE A C 1
ATOM 650 O O . PHE A 1 84 ? -21.471 2.385 -4.133 1.00 68.69 84 PHE A O 1
ATOM 657 N N . GLY A 1 85 ? -21.579 3.782 -5.887 1.00 70.25 85 GLY A N 1
ATOM 658 C CA . GLY A 1 85 ? -22.960 3.502 -6.260 1.00 70.25 85 GLY A CA 1
ATOM 659 C C . GLY A 1 85 ? -23.905 4.668 -5.953 1.00 70.25 85 GLY A C 1
ATOM 660 O O . GLY A 1 85 ? -23.567 5.574 -5.195 1.00 70.25 85 GLY A O 1
ATOM 661 N N . PRO A 1 86 ? -25.119 4.653 -6.529 1.00 72.94 86 PRO A N 1
ATOM 662 C CA . PRO A 1 86 ? -26.019 5.812 -6.562 1.00 72.94 86 PRO A CA 1
ATOM 663 C C . PRO A 1 86 ? -26.601 6.228 -5.201 1.00 72.94 86 PRO A C 1
ATOM 665 O O . PRO A 1 86 ? -27.190 7.297 -5.106 1.00 72.94 86 PRO A O 1
ATOM 668 N N . ASN A 1 87 ? -26.453 5.398 -4.163 1.00 82.44 87 ASN A N 1
ATOM 669 C CA . ASN A 1 87 ? -27.044 5.613 -2.835 1.00 82.44 87 ASN A CA 1
ATOM 670 C C . ASN A 1 87 ? -26.000 5.967 -1.761 1.00 82.44 87 ASN A C 1
ATOM 672 O O . ASN A 1 87 ? -26.295 5.856 -0.573 1.00 82.44 87 ASN A O 1
ATOM 676 N N . ILE A 1 88 ? -24.773 6.313 -2.161 1.00 85.88 88 ILE A N 1
ATOM 677 C CA . ILE A 1 88 ? -23.690 6.662 -1.239 1.00 85.88 88 ILE A CA 1
ATOM 678 C C . ILE A 1 88 ? -23.483 8.175 -1.242 1.00 85.88 88 ILE A C 1
ATOM 680 O O . ILE A 1 88 ? -23.167 8.763 -2.277 1.00 85.88 88 ILE A O 1
ATOM 684 N N . ASN A 1 89 ? -23.625 8.791 -0.069 1.00 87.75 89 ASN A N 1
ATOM 685 C CA . ASN A 1 89 ? -23.465 10.225 0.139 1.00 87.75 89 ASN A CA 1
ATOM 686 C C . ASN A 1 89 ? -22.147 10.502 0.860 1.00 87.75 89 ASN A C 1
ATOM 688 O O . ASN A 1 89 ? -21.941 10.054 1.988 1.00 87.75 89 ASN A O 1
ATOM 692 N N . VAL A 1 90 ? -21.263 11.272 0.226 1.00 86.81 90 VAL A N 1
ATOM 693 C CA . VAL A 1 90 ? -20.000 11.712 0.829 1.00 86.81 90 VAL A CA 1
ATOM 694 C C . VAL A 1 90 ? -20.043 13.223 1.027 1.00 86.81 90 VAL A C 1
ATOM 696 O O . VAL A 1 90 ? -20.104 13.993 0.070 1.00 86.81 90 VAL A O 1
ATOM 699 N N . HIS A 1 91 ? -20.029 13.647 2.286 1.00 87.81 91 HIS A N 1
ATOM 700 C CA . HIS A 1 91 ? -20.052 15.038 2.714 1.00 87.81 91 HIS A CA 1
ATOM 701 C C . HIS A 1 91 ? -18.653 15.476 3.143 1.00 87.81 91 HIS A C 1
ATOM 703 O O . HIS A 1 91 ? -18.034 14.852 4.004 1.00 87.81 91 HIS A O 1
ATOM 709 N N . HIS A 1 92 ? -18.181 16.583 2.579 1.00 85.75 92 HIS A N 1
ATOM 710 C CA . HIS A 1 92 ? -16.893 17.181 2.917 1.00 85.75 92 HIS A CA 1
ATOM 711 C C . HIS A 1 92 ? -17.085 18.391 3.829 1.00 85.75 92 HIS A C 1
ATOM 713 O O . HIS A 1 92 ? -17.746 19.359 3.450 1.00 85.75 92 HIS A O 1
ATOM 719 N N . LEU A 1 93 ? -16.486 18.344 5.019 1.00 87.69 93 LEU A N 1
ATOM 720 C CA . LEU A 1 93 ? -16.494 19.431 5.996 1.00 87.69 93 LEU A CA 1
ATOM 721 C C . LEU A 1 93 ? -15.106 20.067 6.060 1.00 87.69 93 LEU A C 1
ATOM 723 O O . LEU A 1 93 ? -14.218 19.612 6.785 1.00 87.69 93 LEU A O 1
ATOM 727 N N . VAL A 1 94 ? -14.930 21.124 5.265 1.00 86.00 94 VAL A N 1
ATOM 728 C CA . VAL A 1 94 ? -13.647 21.814 5.101 1.00 86.00 94 VAL A CA 1
ATOM 729 C C . VAL A 1 94 ? -13.478 22.907 6.151 1.00 86.00 94 VAL A C 1
ATOM 731 O O . VAL A 1 94 ? -14.153 23.937 6.129 1.00 86.00 94 VAL A O 1
ATOM 734 N N . ASN A 1 95 ? -12.511 22.715 7.037 1.00 82.81 95 ASN A N 1
ATOM 735 C CA . ASN A 1 95 ? -12.184 23.620 8.125 1.00 82.81 95 ASN A CA 1
ATOM 736 C C . ASN A 1 95 ? -10.913 24.424 7.826 1.00 82.81 95 ASN A C 1
ATOM 738 O O . ASN A 1 95 ? -9.901 23.893 7.377 1.00 82.81 95 ASN A O 1
ATOM 742 N N . ARG A 1 96 ? -10.926 25.731 8.129 1.00 79.88 96 ARG A N 1
ATOM 743 C CA . ARG A 1 96 ? -9.740 26.599 7.951 1.00 79.88 96 ARG A CA 1
ATOM 744 C C . ARG A 1 96 ? -8.587 26.237 8.886 1.00 79.88 96 ARG A C 1
ATOM 746 O O . ARG A 1 96 ? -7.432 26.496 8.561 1.00 79.88 96 ARG A O 1
ATOM 753 N N . LYS A 1 97 ? -8.908 25.723 10.073 1.00 82.06 97 LYS A N 1
ATOM 754 C CA . LYS A 1 97 ? -7.938 25.249 11.060 1.00 82.06 97 LYS A CA 1
ATOM 755 C C . LYS A 1 97 ? -8.072 23.733 11.185 1.00 82.06 97 LYS A C 1
ATOM 757 O O . LYS A 1 97 ? -9.200 23.246 11.132 1.00 82.06 97 LYS A O 1
ATOM 762 N N . PRO A 1 98 ? -6.963 23.001 11.375 1.00 79.81 98 PRO A N 1
ATOM 763 C CA . PRO A 1 98 ? -7.039 21.594 11.725 1.00 79.81 98 PRO A CA 1
ATOM 764 C C . PRO A 1 98 ? -7.810 21.432 13.028 1.00 79.81 98 PRO A C 1
ATOM 766 O O . PRO A 1 98 ? -7.444 22.042 14.031 1.00 79.81 98 PRO A O 1
ATOM 769 N N . LEU A 1 99 ? -8.869 20.633 12.974 1.00 83.81 99 LEU A N 1
ATOM 770 C CA . LEU A 1 99 ? -9.567 20.135 14.151 1.00 83.81 99 LEU A CA 1
ATOM 771 C C . LEU A 1 99 ? -8.865 18.866 14.626 1.00 83.81 99 LEU A C 1
ATOM 773 O O . LEU A 1 99 ? -8.317 18.133 13.802 1.00 83.81 99 LEU A O 1
ATOM 777 N N . ASP A 1 100 ? -8.877 18.596 15.924 1.00 85.31 100 ASP A N 1
ATOM 778 C CA . ASP A 1 100 ? -8.580 17.264 16.447 1.00 85.31 100 ASP A CA 1
ATOM 779 C C . ASP A 1 100 ? -9.837 16.365 16.383 1.00 85.31 100 ASP A C 1
ATOM 781 O O . ASP A 1 100 ? -10.937 16.774 16.005 1.00 85.31 100 ASP A O 1
ATOM 785 N N . THR A 1 101 ? -9.676 15.087 16.725 1.00 87.44 101 THR A N 1
ATOM 786 C CA . THR A 1 101 ? -10.712 14.057 16.533 1.00 87.44 101 THR A CA 1
ATOM 787 C C . THR A 1 101 ? -12.012 14.300 17.310 1.00 87.44 101 THR A C 1
ATOM 789 O O . THR A 1 101 ? -13.080 14.019 16.769 1.00 87.44 101 THR A O 1
ATOM 792 N N . ALA A 1 102 ? -11.970 14.827 18.540 1.00 87.25 102 ALA A N 1
ATOM 793 C CA . ALA A 1 102 ? -13.195 15.119 19.295 1.00 87.25 102 ALA A CA 1
ATOM 794 C C . ALA A 1 102 ? -13.900 16.379 18.773 1.00 87.25 102 ALA A C 1
ATOM 796 O O . ALA A 1 102 ? -15.127 16.411 18.717 1.00 87.25 102 ALA A O 1
ATOM 797 N N . GLU A 1 103 ? -13.143 17.387 18.329 1.00 86.81 103 GLU A N 1
ATOM 798 C CA . GLU A 1 103 ? -13.698 18.579 17.677 1.00 86.81 103 GLU A CA 1
ATOM 799 C C . GLU A 1 103 ? -14.419 18.219 16.371 1.00 86.81 103 GLU A C 1
ATOM 801 O O . GLU A 1 103 ? -15.559 18.631 16.170 1.00 86.81 103 GLU A O 1
ATOM 806 N N . ALA A 1 104 ? -13.791 17.391 15.530 1.00 85.94 104 ALA A N 1
ATOM 807 C CA . ALA A 1 104 ? -14.381 16.885 14.291 1.00 85.94 104 ALA A CA 1
ATOM 808 C C . ALA A 1 104 ? -15.690 16.116 14.542 1.00 85.94 104 ALA A C 1
ATOM 810 O O . ALA A 1 104 ? -16.678 16.308 13.835 1.00 85.94 104 ALA A O 1
ATOM 811 N N . MET A 1 105 ? -15.707 15.267 15.575 1.00 86.69 105 MET A N 1
ATOM 812 C CA . MET A 1 105 ? -16.904 14.543 15.999 1.00 86.69 105 MET A CA 1
ATOM 813 C C . MET A 1 105 ? -18.018 15.511 16.426 1.00 86.69 105 MET A C 1
ATOM 815 O O . MET A 1 105 ? -19.139 15.402 15.931 1.00 86.69 105 MET A O 1
ATOM 819 N N . ARG A 1 106 ? -17.716 16.480 17.303 1.00 84.75 106 ARG A N 1
ATOM 820 C CA . ARG A 1 106 ? -18.703 17.458 17.792 1.00 84.75 106 ARG A CA 1
ATOM 821 C C . ARG A 1 106 ? -19.335 18.265 16.670 1.00 84.75 106 ARG A C 1
ATOM 823 O O . ARG A 1 106 ? -20.555 18.348 16.642 1.00 84.75 106 ARG A O 1
ATOM 830 N N . GLN A 1 107 ? -18.532 18.774 15.732 1.00 85.31 107 GLN A N 1
ATOM 831 C CA . GLN A 1 107 ? -19.036 19.547 14.594 1.00 85.31 107 GLN A CA 1
ATOM 832 C C . GLN A 1 107 ? -20.162 18.802 13.863 1.00 85.31 107 GLN A C 1
ATOM 834 O O . GLN A 1 107 ? -21.240 19.348 13.651 1.00 85.31 107 GLN A O 1
ATOM 839 N N . ILE A 1 108 ? -19.936 17.533 13.518 1.00 84.06 108 ILE A N 1
ATOM 840 C CA . ILE A 1 108 ? -20.911 16.747 12.752 1.00 84.06 108 ILE A CA 1
ATOM 841 C C . ILE A 1 108 ? -22.187 16.513 13.548 1.00 84.06 108 ILE A C 1
ATOM 843 O O . ILE A 1 108 ? -23.275 16.552 12.981 1.00 84.06 108 ILE A O 1
ATOM 847 N N . ILE A 1 109 ? -22.076 16.257 14.850 1.00 78.75 109 ILE A N 1
ATOM 848 C CA . ILE A 1 109 ? -23.261 15.937 15.645 1.00 78.75 109 ILE A CA 1
ATOM 849 C C . ILE A 1 109 ? -24.030 17.196 16.072 1.00 78.75 109 ILE A C 1
ATOM 851 O O . ILE A 1 109 ? -25.244 17.139 16.252 1.00 78.75 109 ILE A O 1
ATOM 855 N N . GLU A 1 110 ? -23.375 18.349 16.180 1.00 77.69 110 GLU A N 1
ATOM 856 C CA . GLU A 1 110 ? -24.074 19.633 16.298 1.00 77.69 110 GLU A CA 1
ATOM 857 C C . GLU A 1 110 ? -24.848 19.963 15.012 1.00 77.69 110 GLU A C 1
ATOM 859 O O . GLU A 1 110 ? -25.967 20.468 15.075 1.00 77.69 110 GLU A O 1
ATOM 864 N N . GLU A 1 111 ? -24.295 19.618 13.844 1.00 75.44 111 GLU A N 1
ATOM 865 C CA . GLU A 1 111 ? -24.945 19.808 12.541 1.00 75.44 111 GLU A CA 1
ATOM 866 C C . GLU A 1 111 ? -26.041 18.762 12.237 1.00 75.44 111 GLU A C 1
ATOM 868 O O . GLU A 1 111 ? -26.910 19.004 11.392 1.00 75.44 111 GLU A O 1
ATOM 873 N N . LYS A 1 112 ? -26.021 17.592 12.894 1.00 73.06 112 LYS A N 1
ATOM 874 C CA . LYS A 1 112 ? -26.922 16.461 12.615 1.00 73.06 112 LYS A CA 1
ATOM 875 C C . LYS A 1 112 ? -27.773 16.092 13.819 1.00 73.06 112 LYS A C 1
ATOM 877 O O . LYS A 1 112 ? -27.293 15.572 14.823 1.00 73.06 112 LYS A O 1
ATOM 882 N N . ASP A 1 113 ? -29.083 16.241 13.661 1.00 71.62 113 ASP A N 1
ATOM 883 C CA . ASP A 1 113 ? -30.042 15.722 14.627 1.00 71.62 113 ASP A CA 1
ATOM 884 C C . ASP A 1 113 ? -30.371 14.248 14.327 1.00 71.62 113 ASP A C 1
ATOM 886 O O . ASP A 1 113 ? -30.911 13.932 13.268 1.00 71.62 113 ASP A O 1
ATOM 890 N N . PHE A 1 114 ? -30.018 13.333 15.237 1.00 74.38 114 PHE A N 1
ATOM 891 C CA . PHE A 1 114 ? -30.352 11.903 15.145 1.00 74.38 114 PHE A CA 1
ATOM 892 C C . PHE A 1 114 ? -30.662 11.300 16.532 1.00 74.38 114 PHE A C 1
ATOM 894 O O . PHE A 1 114 ? -30.112 11.759 17.524 1.00 74.38 114 PHE A O 1
ATOM 901 N N . PRO A 1 115 ? -31.561 10.316 16.684 1.00 72.25 115 PRO A N 1
ATOM 902 C CA . PRO A 1 115 ? -31.940 9.765 17.993 1.00 72.25 115 PRO A CA 1
ATOM 903 C C . PRO A 1 115 ? -30.766 9.358 18.907 1.00 72.25 115 PRO A C 1
ATOM 905 O O . PRO A 1 115 ? -29.752 8.853 18.434 1.00 72.25 115 PRO A O 1
ATOM 908 N N . SER A 1 116 ? -30.929 9.507 20.231 1.00 72.56 116 SER A N 1
ATOM 909 C CA . SER A 1 116 ? -29.902 9.149 21.233 1.00 72.56 116 SER A CA 1
ATOM 910 C C . SER A 1 116 ? -29.447 7.687 21.159 1.00 72.56 116 SER A C 1
ATOM 912 O O . SER A 1 116 ? -28.273 7.393 21.363 1.00 72.56 116 SER A O 1
ATOM 914 N N . GLU A 1 117 ? -30.383 6.801 20.818 1.00 70.38 117 GLU A N 1
ATOM 915 C CA . GLU A 1 117 ? -30.209 5.347 20.704 1.00 70.38 117 GLU A CA 1
ATOM 916 C C . GLU A 1 117 ? -29.532 4.903 19.396 1.00 70.38 117 GLU A C 1
ATOM 918 O O . GLU A 1 117 ? -29.264 3.716 19.201 1.00 70.38 117 GLU A O 1
ATOM 923 N N . GLN A 1 118 ? -29.290 5.827 18.460 1.00 79.81 118 GLN A N 1
ATOM 924 C CA . GLN A 1 118 ? -28.617 5.511 17.206 1.00 79.81 118 GLN A CA 1
ATOM 925 C C . GLN A 1 118 ? -27.102 5.629 17.348 1.00 79.81 118 GLN A C 1
ATOM 927 O O . GLN A 1 118 ? -26.569 6.530 18.001 1.00 79.81 118 GLN A O 1
ATOM 932 N N . SER A 1 119 ? -26.415 4.690 16.699 1.00 88.44 119 SER A N 1
ATOM 933 C CA . SER A 1 119 ? -24.961 4.635 16.662 1.00 88.44 119 SER A CA 1
ATOM 934 C C . SER A 1 119 ? -24.408 5.255 15.381 1.00 88.44 119 SER A C 1
ATOM 936 O O . SER A 1 119 ? -25.079 5.288 14.350 1.00 88.44 119 SER A O 1
ATOM 938 N N . PHE A 1 120 ? -23.165 5.713 15.427 1.00 91.38 120 PHE A N 1
ATOM 939 C CA . PHE A 1 120 ? -22.387 6.100 14.255 1.00 91.38 120 PHE A CA 1
ATOM 940 C C . PHE A 1 120 ? -20.990 5.486 14.340 1.00 91.38 120 PHE A C 1
ATOM 942 O O . PHE A 1 120 ? -20.483 5.197 15.429 1.00 91.38 120 PHE A O 1
ATOM 949 N N . LEU A 1 121 ? -20.371 5.268 13.180 1.00 93.81 121 LEU A N 1
ATOM 950 C CA . LEU A 1 121 ? -18.983 4.822 13.109 1.00 93.81 121 LEU A CA 1
ATOM 951 C C . LEU A 1 121 ? -18.049 6.024 13.084 1.00 93.81 121 LEU A C 1
ATOM 953 O O . LEU A 1 121 ? -18.297 7.004 12.389 1.00 93.81 121 LEU A O 1
ATOM 957 N N . MET A 1 122 ? -16.934 5.925 13.790 1.00 92.75 122 MET A N 1
ATOM 958 C CA . MET A 1 122 ? -15.835 6.870 13.682 1.00 92.75 122 MET A CA 1
ATOM 959 C C . MET A 1 122 ? -14.544 6.106 13.431 1.00 92.75 122 MET A C 1
ATOM 961 O O . MET A 1 122 ? -14.196 5.195 14.182 1.00 92.75 122 MET A O 1
ATOM 965 N N . MET A 1 123 ? -13.842 6.466 12.361 1.00 93.62 123 MET A N 1
ATOM 966 C CA . MET A 1 123 ? -12.622 5.786 11.930 1.00 93.62 123 MET A CA 1
ATOM 967 C C . MET A 1 123 ? -11.563 6.834 11.603 1.00 93.62 123 MET A C 1
ATOM 969 O O . MET A 1 123 ? -11.807 7.718 10.783 1.00 93.62 123 MET A O 1
ATOM 973 N N . ALA A 1 124 ? -10.400 6.764 12.248 1.00 90.31 124 ALA A N 1
ATOM 974 C CA . ALA A 1 124 ? -9.298 7.672 11.927 1.00 90.31 124 ALA A CA 1
ATOM 975 C C . ALA A 1 124 ? -8.782 7.421 10.499 1.00 90.31 124 ALA A C 1
ATOM 977 O O . ALA A 1 124 ? -8.759 6.286 10.048 1.00 90.31 124 ALA A O 1
ATOM 978 N N . SER A 1 125 ? -8.324 8.448 9.782 1.00 86.62 125 SER A N 1
ATOM 979 C CA . SER A 1 125 ? -7.825 8.275 8.406 1.00 86.62 125 SER A CA 1
ATOM 980 C C . SER A 1 125 ? -6.406 7.719 8.290 1.00 86.62 125 SER A C 1
ATOM 982 O O . SER A 1 125 ? -5.973 7.351 7.197 1.00 86.62 125 SER A O 1
ATOM 984 N N . ASN A 1 126 ? -5.659 7.696 9.394 1.00 86.94 126 ASN A N 1
ATOM 985 C CA . ASN A 1 126 ? -4.263 7.264 9.448 1.00 86.94 126 ASN A CA 1
ATOM 986 C C . ASN A 1 126 ? -4.100 5.790 9.845 1.00 86.94 126 ASN A C 1
ATOM 988 O O . ASN A 1 126 ? -2.995 5.360 10.164 1.00 86.94 126 ASN A O 1
ATOM 992 N N . ILE A 1 127 ? -5.173 5.005 9.845 1.00 91.56 127 ILE A N 1
ATOM 993 C CA . ILE A 1 127 ? -5.106 3.547 9.969 1.00 91.56 127 ILE A CA 1
ATOM 994 C C . ILE A 1 127 ? -5.372 2.918 8.606 1.00 91.56 127 ILE A C 1
ATOM 996 O O . ILE A 1 127 ? -6.001 3.530 7.758 1.00 91.56 127 ILE A O 1
ATOM 1000 N N . SER A 1 128 ? -4.904 1.699 8.381 1.00 91.25 128 SER A N 1
ATOM 1001 C CA . SER A 1 128 ? -5.273 0.889 7.220 1.00 91.25 128 SER A CA 1
ATOM 1002 C C . SER A 1 128 ? -5.807 -0.433 7.725 1.00 91.25 128 SER A C 1
ATOM 1004 O O . SER A 1 128 ? -5.132 -1.111 8.499 1.00 91.25 128 SER A O 1
ATOM 1006 N N . PHE A 1 129 ? -6.996 -0.822 7.280 1.00 89.88 129 PHE A N 1
ATOM 1007 C CA . PHE A 1 129 ? -7.581 -2.105 7.631 1.00 89.88 129 PHE A CA 1
ATOM 1008 C C . PHE A 1 129 ? -8.371 -2.685 6.464 1.00 89.88 129 PHE A C 1
ATOM 1010 O O . PHE A 1 129 ? -9.062 -1.981 5.726 1.00 89.88 129 PHE A O 1
ATOM 1017 N N . SER A 1 130 ? -8.250 -3.992 6.273 1.00 79.44 130 SER A N 1
ATOM 1018 C CA . SER A 1 130 ? -9.010 -4.740 5.270 1.00 79.44 130 SER A CA 1
ATOM 1019 C C . SER A 1 130 ? -9.219 -6.158 5.782 1.00 79.44 130 SER A C 1
ATOM 1021 O O . SER A 1 130 ? -8.343 -6.725 6.432 1.00 79.44 130 SER A O 1
ATOM 1023 N N . GLY A 1 131 ? -10.414 -6.708 5.573 1.00 76.25 131 GLY A N 1
ATOM 1024 C CA . GLY A 1 131 ? -10.803 -7.997 6.153 1.00 76.25 131 GLY A CA 1
ATO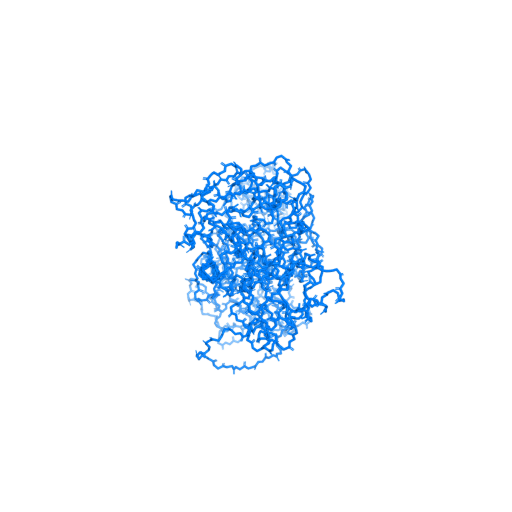M 1025 C C . GLY A 1 131 ? -11.092 -7.975 7.664 1.00 76.25 131 GLY A C 1
ATOM 1026 O O . GLY A 1 131 ? -11.271 -9.044 8.246 1.00 76.25 131 GLY A O 1
ATOM 1027 N N . VAL A 1 132 ? -11.143 -6.797 8.303 1.00 85.69 132 VAL A N 1
ATOM 1028 C CA . VAL A 1 132 ? -11.690 -6.624 9.661 1.00 85.69 132 VAL A CA 1
ATOM 1029 C C . VAL A 1 132 ? -13.213 -6.721 9.593 1.00 85.69 132 VAL A C 1
ATOM 1031 O O . VAL A 1 132 ? -13.852 -6.026 8.805 1.00 85.69 132 VAL A O 1
ATOM 1034 N N . ASN A 1 133 ? -13.810 -7.572 10.426 1.00 87.56 133 ASN A N 1
ATOM 1035 C CA . ASN A 1 133 ? -15.250 -7.787 10.417 1.00 87.56 133 ASN A CA 1
ATOM 1036 C C . ASN A 1 133 ? -15.973 -6.775 11.322 1.00 87.56 133 ASN A C 1
ATOM 1038 O O . ASN A 1 133 ? -16.254 -7.048 12.488 1.00 87.56 133 ASN A O 1
ATOM 1042 N N . LEU A 1 134 ? -16.298 -5.606 10.763 1.00 91.25 134 LEU A N 1
ATOM 1043 C CA . LEU A 1 134 ? -17.054 -4.566 11.471 1.00 91.25 134 LEU A CA 1
ATOM 1044 C C . LEU A 1 134 ? -18.453 -5.039 11.905 1.00 91.25 134 LEU A C 1
ATOM 1046 O O . LEU A 1 134 ? -18.963 -4.562 12.915 1.00 91.25 134 LEU A O 1
ATOM 1050 N N . GLN A 1 135 ? -19.057 -6.003 11.198 1.00 92.06 135 GLN A N 1
ATOM 1051 C CA . GLN A 1 135 ? -20.361 -6.549 11.580 1.00 92.06 135 GLN A CA 1
ATOM 1052 C C . GLN A 1 135 ? -20.281 -7.270 12.931 1.00 92.06 135 GLN A C 1
ATOM 1054 O O . GLN A 1 135 ? -21.119 -7.026 13.791 1.00 92.06 135 GLN A O 1
ATOM 1059 N N . LYS A 1 136 ? -19.225 -8.061 13.174 1.00 92.00 136 LYS A N 1
ATOM 1060 C CA . LYS A 1 136 ? -18.994 -8.695 14.486 1.00 92.00 136 LYS A CA 1
ATOM 1061 C C . LYS A 1 136 ? -18.856 -7.669 15.612 1.00 92.00 136 LYS A C 1
ATOM 1063 O O . LYS A 1 136 ? -19.334 -7.922 16.713 1.00 92.00 136 LYS A O 1
ATOM 1068 N N . MET A 1 137 ? -18.212 -6.530 15.352 1.00 93.31 137 MET A N 1
ATOM 1069 C CA . MET A 1 137 ? -18.095 -5.447 16.335 1.00 93.31 137 MET A CA 1
ATOM 1070 C C . MET A 1 137 ? -19.466 -4.847 16.667 1.00 93.31 137 MET A C 1
ATOM 1072 O O . MET A 1 137 ? -19.779 -4.653 17.841 1.00 93.31 137 MET A O 1
ATOM 1076 N N . ILE A 1 138 ? -20.296 -4.600 15.649 1.00 93.50 138 ILE A N 1
ATOM 1077 C CA . ILE A 1 138 ? -21.665 -4.089 15.812 1.00 93.50 138 ILE A CA 1
ATOM 1078 C C . ILE A 1 138 ? -22.532 -5.088 16.586 1.00 93.50 138 ILE A C 1
ATOM 1080 O O . ILE A 1 138 ? -23.198 -4.700 17.544 1.00 93.50 138 ILE A O 1
ATOM 1084 N N . ASP A 1 139 ? -22.489 -6.368 16.216 1.00 93.12 139 ASP A N 1
ATOM 1085 C CA . ASP A 1 139 ? -23.276 -7.422 16.862 1.00 93.12 139 ASP A CA 1
ATOM 1086 C C . ASP A 1 139 ? -22.863 -7.603 18.332 1.00 93.12 139 ASP A C 1
ATOM 1088 O O . ASP A 1 139 ? -23.717 -7.696 19.215 1.00 93.12 139 ASP A O 1
ATOM 1092 N N . ALA A 1 140 ? -21.554 -7.582 18.612 1.00 92.69 140 ALA A N 1
ATOM 1093 C CA . ALA A 1 140 ? -21.025 -7.661 19.972 1.00 92.69 140 ALA A CA 1
ATOM 1094 C C . ALA A 1 140 ? -21.454 -6.460 20.824 1.00 92.69 140 ALA A C 1
ATOM 1096 O O . ALA A 1 140 ? -21.855 -6.636 21.972 1.00 92.69 140 ALA A O 1
ATOM 1097 N N . PHE A 1 141 ? -21.418 -5.248 20.264 1.00 93.50 141 PHE A N 1
ATOM 1098 C CA . PHE A 1 141 ? -21.896 -4.059 20.965 1.00 93.50 141 PHE A CA 1
ATOM 1099 C C . PHE A 1 141 ? -23.403 -4.123 21.243 1.00 93.50 141 PHE A C 1
ATOM 1101 O O . PHE A 1 141 ? -23.844 -3.792 22.344 1.00 93.50 141 PHE A O 1
ATOM 1108 N N . ALA A 1 142 ? -24.192 -4.595 20.274 1.00 92.00 142 ALA A N 1
ATOM 1109 C CA . ALA A 1 142 ? -25.631 -4.756 20.432 1.00 92.00 142 ALA A CA 1
ATOM 1110 C C . ALA A 1 142 ? -25.989 -5.751 21.546 1.00 92.00 142 ALA A C 1
ATOM 1112 O O . ALA A 1 142 ? -26.896 -5.474 22.332 1.00 92.00 142 ALA A O 1
ATOM 1113 N N . ALA A 1 143 ? -25.270 -6.873 21.642 1.00 93.06 143 ALA A N 1
ATOM 1114 C CA . ALA A 1 143 ? -25.424 -7.828 22.737 1.00 93.06 143 ALA A CA 1
ATOM 1115 C C . ALA A 1 143 ? -25.010 -7.209 24.083 1.00 93.06 143 ALA A C 1
ATOM 1117 O O . ALA A 1 143 ? -25.787 -7.224 25.037 1.00 93.06 143 ALA A O 1
ATOM 1118 N N . ALA A 1 144 ? -23.841 -6.565 24.137 1.00 92.94 144 ALA A N 1
ATOM 1119 C CA . ALA A 1 144 ? -23.335 -5.948 25.358 1.00 92.94 144 ALA A CA 1
ATOM 1120 C C . ALA A 1 144 ? -24.267 -4.854 25.905 1.00 92.94 144 ALA A C 1
ATOM 1122 O O . ALA A 1 144 ? -24.447 -4.769 27.114 1.00 92.94 144 ALA A O 1
ATOM 1123 N N . LYS A 1 145 ? -24.913 -4.041 25.056 1.00 90.94 145 LYS A N 1
ATOM 1124 C CA . LYS A 1 145 ? -25.860 -3.004 25.520 1.00 90.94 145 LYS A CA 1
ATOM 1125 C C . LYS A 1 145 ? -27.126 -3.611 26.121 1.00 90.94 145 LYS A C 1
ATOM 1127 O O . LYS A 1 145 ? -27.714 -3.001 27.010 1.00 90.94 145 LYS A O 1
ATOM 1132 N N . GLN A 1 146 ? -27.560 -4.788 25.656 1.00 90.94 146 GLN A N 1
ATOM 1133 C CA . GLN A 1 146 ? -28.710 -5.480 26.253 1.00 90.94 146 GLN A CA 1
ATOM 1134 C C . GLN A 1 146 ? -28.409 -5.920 27.688 1.00 90.94 146 GLN A C 1
ATOM 1136 O O . GLN A 1 146 ? -29.283 -5.832 28.546 1.00 90.94 146 GLN A O 1
ATOM 1141 N N . GLU A 1 147 ? -27.177 -6.353 27.949 1.00 92.44 147 GLU A N 1
ATOM 1142 C CA . GLU A 1 147 ? -26.724 -6.775 29.278 1.00 92.44 147 GLU A CA 1
ATOM 1143 C C . GLU A 1 147 ? -26.315 -5.587 30.163 1.00 92.44 147 GLU A C 1
ATOM 1145 O O . GLU A 1 147 ? -26.536 -5.588 31.375 1.00 92.44 147 GLU A O 1
ATOM 1150 N N . HIS A 1 148 ? -25.756 -4.543 29.551 1.00 91.50 148 HIS A N 1
ATOM 1151 C CA . HIS A 1 148 ? -25.198 -3.370 30.208 1.00 91.50 148 HIS A CA 1
ATOM 1152 C C . HIS A 1 148 ? -25.758 -2.088 29.585 1.00 91.50 148 HIS A C 1
ATOM 1154 O O . HIS A 1 148 ? -25.104 -1.420 28.787 1.00 91.50 148 HIS A O 1
ATOM 1160 N N . SER A 1 149 ? -26.971 -1.696 29.981 1.00 89.06 149 SER A N 1
ATOM 1161 C CA . SER A 1 149 ? -27.685 -0.551 29.391 1.00 89.06 149 SER A CA 1
ATOM 1162 C C . SER A 1 149 ? -26.938 0.789 29.483 1.00 89.06 149 SER A C 1
ATOM 1164 O O . SER A 1 149 ? -27.223 1.700 28.707 1.00 89.06 149 SER A O 1
ATOM 1166 N N . SER A 1 150 ? -25.983 0.921 30.408 1.00 88.19 150 SER A N 1
ATOM 1167 C CA . SER A 1 150 ? -25.164 2.123 30.604 1.00 88.19 150 SER A CA 1
ATOM 1168 C C . SER A 1 150 ? -24.032 2.296 29.591 1.00 88.19 150 SER A C 1
ATOM 1170 O O . SER A 1 150 ? -23.453 3.379 29.546 1.00 88.19 150 SER A O 1
ATOM 1172 N N . ILE A 1 151 ? -23.673 1.271 28.804 1.00 91.19 151 ILE A N 1
ATOM 1173 C CA . ILE A 1 151 ? -22.592 1.432 27.823 1.00 91.19 151 ILE A CA 1
ATOM 1174 C C . ILE A 1 151 ? -23.038 2.381 26.715 1.00 91.19 151 ILE A C 1
ATOM 1176 O O . ILE A 1 151 ? -24.132 2.247 26.176 1.00 91.19 151 ILE A O 1
ATOM 1180 N N . ALA A 1 152 ? -22.193 3.330 26.353 1.00 89.25 152 ALA A N 1
ATOM 1181 C CA . ALA A 1 152 ? -22.519 4.369 25.386 1.00 89.25 152 ALA A CA 1
ATOM 1182 C C . ALA A 1 152 ? -21.619 4.317 24.135 1.00 89.25 152 ALA A C 1
ATOM 1184 O O . ALA A 1 152 ? -21.856 5.017 23.150 1.00 89.25 152 ALA A O 1
ATOM 1185 N N . GLY A 1 153 ? -20.635 3.415 24.108 1.00 92.38 153 GLY A N 1
ATOM 1186 C CA . GLY A 1 153 ? -19.848 3.139 22.912 1.00 92.38 153 GLY A CA 1
ATOM 1187 C C . GLY A 1 153 ? -19.064 1.833 22.976 1.00 92.38 153 GLY A C 1
ATOM 1188 O O . GLY A 1 153 ? -18.883 1.239 24.039 1.00 92.38 153 GLY A O 1
ATOM 1189 N N . CYS A 1 154 ? -18.575 1.408 21.816 1.00 95.19 154 CYS A N 1
ATOM 1190 C CA . CYS A 1 154 ? -17.679 0.280 21.625 1.00 95.19 154 CYS A CA 1
ATOM 1191 C C . CYS A 1 154 ? -16.380 0.755 20.971 1.00 95.19 154 CYS A C 1
ATOM 1193 O O . CYS A 1 154 ? -16.400 1.398 19.919 1.00 95.19 154 CYS A O 1
ATOM 1195 N N . LEU A 1 155 ? -15.246 0.393 21.566 1.00 96.62 155 LEU A N 1
ATOM 1196 C CA . LEU A 1 155 ? -13.913 0.678 21.051 1.00 96.62 155 LEU A CA 1
ATOM 1197 C C . LEU A 1 155 ? -13.310 -0.569 20.404 1.00 96.62 155 LEU A C 1
ATOM 1199 O O . LEU A 1 155 ? -13.335 -1.651 20.991 1.00 96.62 155 LEU A O 1
ATOM 1203 N N . GLY A 1 156 ? -12.746 -0.412 19.209 1.00 95.88 156 GLY A N 1
ATOM 1204 C CA . GLY A 1 156 ? -11.957 -1.446 18.554 1.00 95.88 156 GLY A CA 1
ATOM 1205 C C . GLY A 1 156 ? -10.530 -1.485 19.100 1.00 95.88 156 GLY A C 1
ATOM 1206 O O . GLY A 1 156 ? -9.833 -0.469 19.108 1.00 95.88 156 GLY A O 1
ATOM 1207 N N . PHE A 1 157 ? -10.072 -2.668 19.499 1.00 94.88 157 PHE A N 1
ATOM 1208 C CA . PHE A 1 157 ? -8.700 -2.927 19.926 1.00 94.88 157 PHE A CA 1
ATOM 1209 C C . PHE A 1 157 ? -8.061 -4.032 19.086 1.00 94.88 157 PHE A C 1
ATOM 1211 O O . PHE A 1 157 ? -8.702 -5.026 18.752 1.00 94.88 157 PHE A O 1
ATOM 1218 N N . VAL A 1 158 ? -6.772 -3.900 18.789 1.00 93.00 158 VAL A N 1
ATOM 1219 C CA . VAL A 1 158 ? -5.930 -4.999 18.295 1.00 93.00 158 VAL A CA 1
ATOM 1220 C C . VAL A 1 158 ? -4.983 -5.421 19.406 1.00 93.00 158 VAL A C 1
ATOM 1222 O O . VAL A 1 158 ? -4.475 -4.580 20.131 1.00 93.00 158 VAL A O 1
ATOM 1225 N N . LEU A 1 159 ? -4.726 -6.712 19.575 1.00 92.56 159 LEU A N 1
ATOM 1226 C CA . LEU A 1 159 ? -3.773 -7.173 20.587 1.00 92.56 159 LEU A CA 1
ATOM 1227 C C . LEU A 1 159 ? -2.334 -6.986 20.109 1.00 92.56 159 LEU A C 1
ATOM 1229 O O . LEU A 1 159 ? -2.028 -7.252 18.941 1.00 92.56 159 LEU A O 1
ATOM 1233 N N . ARG A 1 160 ? -1.463 -6.557 21.024 1.00 91.88 160 ARG A N 1
ATOM 1234 C CA . ARG A 1 160 ? -0.030 -6.348 20.792 1.00 91.88 160 ARG A CA 1
ATOM 1235 C C . ARG A 1 160 ? 0.811 -6.841 21.959 1.00 91.88 160 ARG A C 1
ATOM 1237 O O . ARG A 1 160 ? 0.336 -6.740 23.088 1.00 91.88 160 ARG A O 1
ATOM 1244 N N . PRO A 1 161 ? 2.057 -7.276 21.702 1.00 91.25 161 PRO A N 1
ATOM 1245 C CA . PRO A 1 161 ? 3.063 -7.399 22.750 1.00 91.25 161 PRO A CA 1
ATOM 1246 C C . PRO A 1 161 ? 3.115 -6.124 23.594 1.00 91.25 161 PRO A C 1
ATOM 1248 O O . PRO A 1 161 ? 3.039 -5.018 23.048 1.00 91.25 161 PRO A O 1
ATOM 1251 N N . ALA A 1 162 ? 3.229 -6.263 24.912 1.00 90.06 162 ALA A N 1
ATOM 1252 C CA . ALA A 1 162 ? 3.173 -5.128 25.833 1.00 90.06 162 ALA A CA 1
ATOM 1253 C C . ALA A 1 162 ? 4.213 -4.031 25.506 1.00 90.06 162 ALA A C 1
ATOM 1255 O O . ALA A 1 162 ? 3.892 -2.843 25.513 1.00 90.06 162 ALA A O 1
ATOM 1256 N N . ASN A 1 163 ? 5.432 -4.420 25.120 1.00 87.19 163 ASN A N 1
ATOM 1257 C CA . ASN A 1 163 ? 6.502 -3.503 24.704 1.00 87.19 163 ASN A CA 1
ATOM 1258 C C . ASN A 1 163 ? 6.169 -2.703 23.427 1.00 87.19 163 ASN A C 1
ATOM 1260 O O . ASN A 1 163 ? 6.631 -1.576 23.269 1.00 87.19 163 ASN A O 1
ATOM 1264 N N . ALA A 1 164 ? 5.338 -3.237 22.527 1.00 89.06 164 ALA A N 1
ATOM 1265 C CA . ALA A 1 164 ? 4.943 -2.560 21.294 1.00 89.06 164 ALA A CA 1
ATOM 1266 C C . ALA A 1 164 ? 3.909 -1.439 21.524 1.00 89.06 164 ALA A C 1
ATOM 1268 O O . ALA A 1 164 ? 3.671 -0.642 20.613 1.00 89.06 164 ALA A O 1
ATOM 1269 N N . ILE A 1 165 ? 3.294 -1.373 22.713 1.00 91.50 165 ILE A N 1
ATOM 1270 C CA . ILE A 1 165 ? 2.345 -0.320 23.113 1.00 91.50 165 ILE A CA 1
ATOM 1271 C C . ILE A 1 165 ? 3.060 0.979 23.493 1.00 91.50 165 ILE A C 1
ATOM 1273 O O . ILE A 1 165 ? 2.563 2.063 23.171 1.00 91.50 165 ILE A O 1
ATOM 1277 N N . LEU A 1 166 ? 4.213 0.861 24.157 1.00 91.50 166 LEU A N 1
ATOM 1278 C CA . LEU A 1 166 ? 4.967 1.959 24.759 1.00 91.50 166 LEU A CA 1
ATOM 1279 C C . LEU A 1 166 ? 5.150 3.130 23.782 1.00 91.50 166 LEU A C 1
ATOM 1281 O O . LEU A 1 166 ? 5.686 2.953 22.689 1.00 91.50 166 LEU A O 1
ATOM 1285 N N . ASN A 1 167 ? 4.696 4.327 24.168 1.00 88.00 167 ASN A N 1
ATOM 1286 C CA . ASN A 1 167 ? 4.746 5.570 23.383 1.00 88.00 167 ASN A CA 1
ATOM 1287 C C . ASN A 1 167 ? 4.059 5.534 21.998 1.00 88.00 167 ASN A C 1
ATOM 1289 O O . ASN A 1 167 ? 4.148 6.504 21.239 1.00 88.00 167 ASN A O 1
ATOM 1293 N N . ARG A 1 168 ? 3.359 4.449 21.639 1.00 88.12 168 ARG A N 1
ATOM 1294 C CA . ARG A 1 168 ? 2.804 4.243 20.289 1.00 88.12 168 ARG A CA 1
ATOM 1295 C C . ARG A 1 168 ? 1.284 4.216 20.264 1.00 88.12 168 ARG A C 1
ATOM 1297 O O . ARG A 1 168 ? 0.688 4.919 19.446 1.00 88.12 168 ARG A O 1
ATOM 1304 N N . TYR A 1 169 ? 0.660 3.451 21.155 1.00 92.94 169 TYR A N 1
ATOM 1305 C CA . TYR A 1 169 ? -0.781 3.196 21.120 1.00 92.94 169 TYR A CA 1
ATOM 1306 C C . TYR A 1 169 ? -1.452 3.542 22.447 1.00 92.94 169 TYR A C 1
ATOM 1308 O O . TYR A 1 169 ? -0.888 3.312 23.511 1.00 92.94 16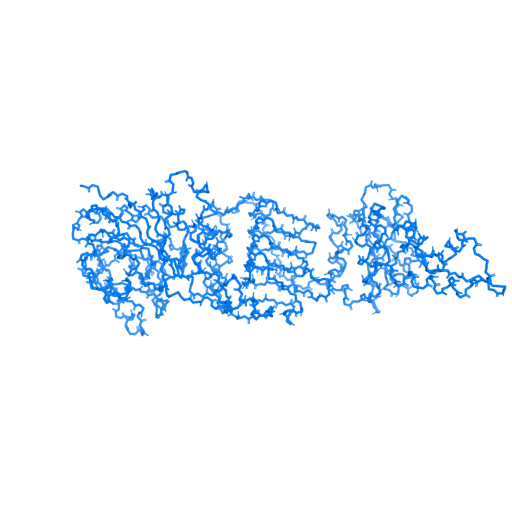9 TYR A O 1
ATOM 1316 N N . GLY A 1 170 ? -2.688 4.043 22.387 1.00 95.12 170 GLY A N 1
ATOM 1317 C CA . GLY A 1 170 ? -3.585 3.973 23.538 1.00 95.12 170 GLY A CA 1
ATOM 1318 C C . GLY A 1 170 ? -3.873 2.517 23.906 1.00 95.12 170 GLY A C 1
ATOM 1319 O O . GLY A 1 170 ? -3.889 1.648 23.034 1.00 95.12 170 GLY A O 1
ATOM 1320 N N . THR A 1 171 ? -4.094 2.247 25.183 1.00 96.69 171 THR A N 1
ATOM 1321 C CA . THR A 1 171 ? -4.387 0.923 25.735 1.00 96.69 171 THR A CA 1
ATOM 1322 C C . THR A 1 171 ? -5.514 1.005 26.756 1.00 96.69 171 THR A C 1
ATOM 1324 O O . THR A 1 171 ? -5.970 2.090 27.124 1.00 96.69 171 THR A O 1
ATOM 1327 N N . ALA A 1 172 ? -6.005 -0.148 27.188 1.00 96.69 172 ALA A N 1
ATOM 1328 C CA . ALA A 1 172 ? -7.094 -0.236 28.138 1.00 96.69 172 ALA A CA 1
ATOM 1329 C C . ALA A 1 172 ? -6.892 -1.359 29.154 1.00 96.69 172 ALA A C 1
ATOM 1331 O O . ALA A 1 172 ? -6.300 -2.404 28.872 1.00 96.69 172 ALA A O 1
ATOM 1332 N N . VAL A 1 173 ? -7.463 -1.132 30.332 1.00 96.31 173 VAL A N 1
ATOM 1333 C CA . VAL A 1 173 ? -7.786 -2.170 31.303 1.00 96.31 173 VAL A CA 1
ATOM 1334 C C . VAL A 1 173 ? -9.224 -2.586 31.053 1.00 96.31 173 VAL A C 1
ATOM 1336 O O . VAL A 1 173 ? -10.128 -1.743 31.066 1.00 96.31 173 VAL A O 1
ATOM 1339 N N . VAL A 1 174 ? -9.426 -3.873 30.801 1.00 95.62 174 VAL A N 1
ATOM 1340 C CA . VAL A 1 174 ? -10.735 -4.445 30.488 1.00 95.62 174 VAL A CA 1
ATOM 1341 C C . VAL A 1 174 ? -11.138 -5.463 31.542 1.00 95.62 174 VAL A C 1
ATOM 1343 O O . VAL A 1 174 ? -10.323 -6.266 31.997 1.00 95.62 174 VAL A O 1
ATOM 1346 N N . ASP A 1 175 ? -12.408 -5.438 31.936 1.00 94.75 175 ASP A N 1
ATOM 1347 C CA . ASP A 1 175 ? -12.937 -6.431 32.861 1.00 94.75 175 ASP A CA 1
ATOM 1348 C C . ASP A 1 175 ? -13.285 -7.758 32.163 1.00 94.75 175 ASP A C 1
ATOM 1350 O O . ASP A 1 175 ? -13.159 -7.910 30.943 1.00 94.75 175 ASP A O 1
ATOM 1354 N N . LYS A 1 176 ? -13.738 -8.745 32.942 1.00 93.69 176 LYS A N 1
ATOM 1355 C CA . LYS A 1 176 ? -14.186 -10.055 32.439 1.00 93.69 176 LYS A CA 1
ATOM 1356 C C . LYS A 1 176 ? -15.355 -9.999 31.440 1.00 93.69 176 LYS A C 1
ATOM 1358 O O . LYS A 1 176 ? -15.547 -10.962 30.709 1.00 93.69 176 LYS A O 1
ATOM 1363 N N . ASN A 1 177 ? -16.108 -8.900 31.401 1.00 92.75 177 ASN A N 1
ATOM 1364 C CA . ASN A 1 177 ? -17.228 -8.669 30.487 1.00 92.75 177 ASN A CA 1
ATOM 1365 C C . ASN A 1 177 ? -16.818 -7.774 29.299 1.00 92.75 177 ASN A C 1
ATOM 1367 O O . ASN A 1 177 ? -17.677 -7.278 28.575 1.00 92.75 177 ASN A O 1
ATOM 1371 N N . ASN A 1 178 ? -15.513 -7.547 29.098 1.00 94.75 178 ASN A N 1
ATOM 1372 C CA . ASN A 1 178 ? -14.951 -6.605 28.127 1.00 94.75 178 ASN A CA 1
ATOM 1373 C C . ASN A 1 178 ? -15.382 -5.143 28.340 1.00 94.75 178 ASN A C 1
ATOM 1375 O O . ASN A 1 178 ? -15.295 -4.336 27.415 1.00 94.75 178 ASN A O 1
ATOM 1379 N N . LEU A 1 179 ? -15.820 -4.756 29.537 1.00 95.88 179 LEU A N 1
ATOM 1380 C CA . LEU A 1 179 ? -16.050 -3.349 29.846 1.00 95.88 179 LEU A CA 1
ATOM 1381 C C . LEU A 1 179 ? -14.712 -2.660 30.120 1.00 95.88 179 LEU A C 1
ATOM 1383 O O . LEU A 1 179 ? -13.847 -3.187 30.819 1.00 95.88 179 LEU A O 1
ATOM 1387 N N . VAL A 1 180 ? -14.535 -1.460 29.573 1.00 96.56 180 VAL A N 1
ATOM 1388 C CA . VAL A 1 180 ? -13.319 -0.665 29.754 1.00 96.56 180 VAL A CA 1
ATOM 1389 C C . VAL A 1 180 ? -13.348 -0.021 31.139 1.00 96.56 180 VAL A C 1
ATOM 1391 O O . VAL A 1 180 ? -14.072 0.950 31.393 1.00 96.56 180 VAL A O 1
ATOM 1394 N N . VAL A 1 181 ? -12.528 -0.556 32.037 1.00 96.06 181 VAL A N 1
ATOM 1395 C CA . VAL A 1 181 ? -12.340 -0.049 33.401 1.00 96.06 181 VAL A CA 1
ATOM 1396 C C . VAL A 1 181 ? -11.552 1.253 33.362 1.00 96.06 181 VAL A C 1
ATOM 1398 O O . VAL A 1 181 ? -11.955 2.242 33.972 1.00 96.06 181 VAL A O 1
ATOM 1401 N N . ARG A 1 182 ? -10.464 1.267 32.589 1.00 96.25 182 ARG A N 1
ATOM 1402 C CA . ARG A 1 182 ? -9.556 2.406 32.453 1.00 96.25 182 ARG A CA 1
ATOM 1403 C C . ARG A 1 182 ? -9.030 2.467 31.026 1.00 96.25 182 ARG A C 1
ATOM 1405 O O . ARG A 1 182 ? -8.643 1.442 30.475 1.00 96.25 182 ARG A O 1
ATOM 1412 N N . PHE A 1 183 ? -9.010 3.656 30.432 1.00 96.62 183 PHE A N 1
ATOM 1413 C CA . PHE A 1 183 ? -8.347 3.906 29.150 1.00 96.62 183 PHE A CA 1
ATOM 1414 C C . PHE A 1 183 ? -7.123 4.793 29.382 1.00 96.62 183 PHE A C 1
ATOM 1416 O O . PHE A 1 183 ? -7.211 5.781 30.112 1.00 96.62 183 PHE A O 1
ATOM 1423 N N . ILE A 1 184 ? -5.997 4.436 28.768 1.00 96.19 184 ILE A N 1
ATOM 1424 C CA . ILE A 1 184 ? -4.709 5.113 28.912 1.00 96.19 184 ILE A CA 1
ATOM 1425 C C . ILE A 1 184 ? -4.201 5.454 27.515 1.00 96.19 184 ILE A C 1
ATOM 1427 O O . ILE A 1 184 ? -3.943 4.558 26.716 1.00 96.19 184 ILE A O 1
ATOM 1431 N N . GLU A 1 185 ? -4.042 6.737 27.201 1.00 95.12 185 GLU A N 1
ATOM 1432 C CA . GLU A 1 185 ? -3.485 7.150 25.912 1.00 95.12 185 GLU A CA 1
ATOM 1433 C C . GLU A 1 185 ? -1.954 7.136 25.963 1.00 95.12 185 GLU A C 1
ATOM 1435 O O . GLU A 1 185 ? -1.364 7.900 26.720 1.00 95.12 185 GLU A O 1
ATOM 1440 N N . LYS A 1 186 ? -1.328 6.303 25.119 1.00 92.62 186 LYS A N 1
ATOM 1441 C CA . LYS A 1 186 ? 0.126 6.245 24.870 1.00 92.62 186 LYS A CA 1
ATOM 1442 C C . LYS A 1 186 ? 0.962 6.268 26.159 1.00 92.62 186 LYS A C 1
ATOM 1444 O O . LYS A 1 186 ? 1.646 7.262 26.410 1.00 92.62 186 LYS A O 1
ATOM 1449 N N . PRO A 1 187 ? 0.929 5.175 26.945 1.00 93.81 187 PRO A N 1
ATOM 1450 C CA . PRO A 1 187 ? 1.727 5.057 28.160 1.00 93.81 187 PRO A CA 1
ATOM 1451 C C . PRO A 1 187 ? 3.206 5.311 27.864 1.00 93.81 187 PRO A C 1
ATOM 1453 O O . PRO A 1 187 ? 3.703 4.961 26.785 1.00 93.81 187 PRO A O 1
ATOM 1456 N N . SER A 1 188 ? 3.886 5.948 28.813 1.00 92.31 188 SER A N 1
ATOM 1457 C CA . SER A 1 188 ? 5.160 6.630 28.543 1.00 92.31 188 SER A CA 1
ATOM 1458 C C . SER A 1 188 ? 6.396 5.907 29.079 1.00 92.31 188 SER A C 1
ATOM 1460 O O . SER A 1 188 ? 7.495 6.119 28.557 1.00 92.31 188 SER A O 1
ATOM 1462 N N . CYS A 1 189 ? 6.221 5.010 30.056 1.00 94.19 189 CYS A N 1
ATOM 1463 C CA . CYS A 1 189 ? 7.286 4.194 30.636 1.00 94.19 189 CYS A CA 1
ATOM 1464 C C . CYS A 1 189 ? 6.894 2.710 30.766 1.00 94.19 189 CYS A C 1
ATOM 1466 O O . CYS A 1 189 ? 5.724 2.335 30.645 1.00 94.19 189 CYS A O 1
ATOM 1468 N N . GLU A 1 190 ? 7.890 1.849 30.985 1.00 93.06 190 GLU A N 1
ATOM 1469 C CA . GLU A 1 190 ? 7.691 0.400 31.100 1.00 93.06 190 GLU A CA 1
ATOM 1470 C C . GLU A 1 190 ? 6.958 0.009 32.388 1.00 93.06 190 GLU A C 1
ATOM 1472 O O . GLU A 1 190 ? 6.179 -0.944 32.376 1.00 93.06 190 GLU A O 1
ATOM 1477 N N . GLU A 1 191 ? 7.146 0.755 33.480 1.00 94.31 191 GLU A N 1
ATOM 1478 C CA . GLU A 1 191 ? 6.444 0.515 34.742 1.00 94.31 191 GLU A CA 1
ATOM 1479 C C . GLU A 1 191 ? 4.928 0.658 34.565 1.00 94.31 191 GLU A C 1
ATOM 1481 O O . GLU A 1 191 ? 4.178 -0.225 34.973 1.00 94.31 191 GLU A O 1
ATOM 1486 N N . GLU A 1 192 ? 4.478 1.704 33.866 1.00 94.44 192 GLU A N 1
ATOM 1487 C CA . GLU A 1 192 ? 3.059 1.932 33.570 1.00 94.44 192 GLU A CA 1
ATOM 1488 C C . GLU A 1 192 ? 2.470 0.789 32.722 1.00 94.44 192 GLU A C 1
ATOM 1490 O O . GLU A 1 192 ? 1.361 0.318 32.979 1.00 94.44 192 GLU A O 1
ATOM 1495 N N . ILE A 1 193 ? 3.228 0.282 31.743 1.00 94.31 193 ILE A N 1
ATOM 1496 C CA . ILE A 1 193 ? 2.839 -0.889 30.942 1.00 94.31 193 ILE A CA 1
ATOM 1497 C C . ILE A 1 193 ? 2.676 -2.136 31.819 1.00 94.31 193 ILE A C 1
ATOM 1499 O O . ILE A 1 193 ? 1.695 -2.871 31.666 1.00 94.31 193 ILE A O 1
ATOM 1503 N N . GLN A 1 194 ? 3.616 -2.383 32.734 1.00 92.19 194 GLN A N 1
ATOM 1504 C CA . GLN A 1 194 ? 3.549 -3.528 33.639 1.00 92.19 194 GLN A CA 1
ATOM 1505 C C . GLN A 1 194 ? 2.374 -3.412 34.609 1.00 92.19 194 GLN A C 1
ATOM 1507 O O . GLN A 1 194 ? 1.659 -4.391 34.810 1.00 92.19 194 GLN A O 1
ATOM 1512 N N . GLU A 1 195 ? 2.119 -2.224 35.155 1.00 94.12 195 GLU A N 1
ATOM 1513 C CA . GLU A 1 195 ? 0.950 -1.961 35.996 1.00 94.12 195 GLU A CA 1
ATOM 1514 C C . GLU A 1 195 ? -0.356 -2.252 35.250 1.00 94.12 195 GLU A C 1
ATOM 1516 O O . GLU A 1 195 ? -1.199 -2.992 35.756 1.00 94.12 195 GLU A O 1
ATOM 1521 N N . ILE A 1 196 ? -0.502 -1.755 34.015 1.00 93.81 196 ILE A N 1
ATOM 1522 C CA . ILE A 1 196 ? -1.680 -2.010 33.169 1.00 93.81 196 ILE A CA 1
ATOM 1523 C C . ILE A 1 196 ? -1.851 -3.509 32.897 1.00 93.81 196 ILE A C 1
ATOM 1525 O O . ILE A 1 196 ? -2.975 -4.021 32.892 1.00 93.81 196 ILE A O 1
ATOM 1529 N N . TYR A 1 197 ? -0.753 -4.230 32.668 1.00 90.94 197 TYR A N 1
ATOM 1530 C CA . TYR A 1 197 ? -0.794 -5.676 32.482 1.00 90.94 197 TYR A CA 1
ATOM 1531 C C . TYR A 1 197 ? -1.257 -6.400 33.751 1.00 90.94 197 TYR A C 1
ATOM 1533 O O . TYR A 1 197 ? -2.196 -7.192 33.684 1.00 90.94 197 TYR A O 1
ATOM 1541 N N . GLN A 1 198 ? -0.678 -6.090 34.915 1.00 92.06 198 GLN A N 1
ATOM 1542 C CA . GLN A 1 198 ? -1.087 -6.690 36.190 1.00 92.06 198 GLN A CA 1
ATOM 1543 C C . GLN A 1 198 ? -2.548 -6.374 36.540 1.00 92.06 198 GLN A C 1
ATOM 1545 O O . GLN A 1 198 ? -3.281 -7.247 37.010 1.00 92.06 198 GLN A O 1
ATOM 1550 N N . GLU A 1 199 ? -3.004 -5.153 36.264 1.00 94.06 199 GLU A N 1
ATOM 1551 C CA . GLU A 1 199 ? -4.397 -4.753 36.464 1.00 94.06 199 GLU A CA 1
ATOM 1552 C C . GLU A 1 199 ? -5.333 -5.593 35.577 1.00 94.06 199 GLU A C 1
ATOM 1554 O O . GLU A 1 199 ? -6.289 -6.188 36.080 1.00 94.06 199 GLU A O 1
ATOM 1559 N N . ASN A 1 200 ? -5.009 -5.763 34.290 1.00 91.81 200 ASN A N 1
ATOM 1560 C CA . ASN A 1 200 ? -5.753 -6.648 33.384 1.00 91.81 200 ASN A CA 1
ATOM 1561 C C . ASN A 1 200 ? -5.789 -8.112 33.872 1.00 91.81 200 ASN A C 1
ATOM 1563 O O . ASN A 1 200 ? -6.845 -8.750 33.817 1.00 91.81 200 ASN A O 1
ATOM 1567 N N . LEU A 1 201 ? -4.677 -8.643 34.401 1.00 89.56 201 LEU A N 1
ATOM 1568 C CA . LEU A 1 201 ? -4.641 -9.988 34.997 1.00 89.56 201 LEU A CA 1
ATOM 1569 C C . LEU A 1 201 ? -5.618 -10.113 36.175 1.00 89.56 201 LEU A C 1
ATOM 1571 O O . LEU A 1 201 ? -6.332 -11.113 36.293 1.00 89.56 201 LEU A O 1
ATOM 1575 N N . SER A 1 202 ? -5.685 -9.089 37.031 1.00 93.12 202 SER A N 1
ATOM 1576 C CA . SER A 1 202 ? -6.569 -9.074 38.205 1.00 93.12 202 SER A CA 1
ATOM 1577 C C . SER A 1 202 ? -8.057 -9.115 37.831 1.00 93.12 202 SER A C 1
ATOM 1579 O O . SER A 1 202 ? -8.871 -9.700 38.551 1.00 93.12 202 SER A O 1
ATOM 1581 N N . HIS A 1 203 ? -8.397 -8.570 36.662 1.00 92.00 203 HIS A N 1
ATOM 1582 C CA . HIS A 1 203 ? -9.750 -8.516 36.126 1.00 92.00 203 HIS A CA 1
ATOM 1583 C C . HIS A 1 203 ? -10.206 -9.800 35.410 1.00 92.00 203 HIS A C 1
ATOM 1585 O O . HIS A 1 203 ? -11.397 -9.936 35.123 1.00 92.00 203 HIS A O 1
ATOM 1591 N N . LYS A 1 204 ? -9.300 -10.767 35.191 1.00 88.94 204 LYS A N 1
ATOM 1592 C CA . LYS A 1 204 ? -9.590 -12.117 34.666 1.00 88.94 204 LYS A CA 1
ATOM 1593 C C . LYS A 1 204 ? -10.349 -12.124 33.331 1.00 88.94 204 LYS A C 1
ATOM 1595 O O . LYS A 1 204 ? -11.263 -12.924 33.141 1.00 88.94 204 LYS A O 1
ATOM 1600 N N . ASN A 1 205 ? -9.970 -11.253 32.398 1.00 88.31 205 ASN A N 1
ATOM 1601 C CA . ASN A 1 205 ? -10.515 -11.289 31.042 1.00 88.31 205 ASN A CA 1
ATOM 1602 C C . ASN A 1 205 ? -10.028 -12.545 30.292 1.00 88.31 205 ASN A C 1
ATOM 1604 O O . ASN A 1 205 ? -8.867 -12.629 29.893 1.00 88.31 205 ASN A O 1
ATOM 1608 N N . GLU A 1 206 ? -10.909 -13.530 30.098 1.00 85.06 206 GLU A N 1
ATOM 1609 C CA . GLU A 1 206 ? -10.546 -14.824 29.500 1.00 85.06 206 GLU A CA 1
ATOM 1610 C C . GLU A 1 206 ? -9.982 -14.696 28.079 1.00 85.06 206 GLU A C 1
ATOM 1612 O O . GLU A 1 206 ? -9.034 -15.401 27.732 1.00 85.06 206 GLU A O 1
ATOM 1617 N N . ALA A 1 207 ? -10.512 -13.774 27.269 1.00 84.88 207 ALA A N 1
ATOM 1618 C CA . ALA A 1 207 ? -10.069 -13.580 25.891 1.00 84.88 207 ALA A CA 1
ATOM 1619 C C . ALA A 1 207 ? -8.623 -13.064 25.827 1.00 84.88 207 ALA A C 1
ATOM 1621 O O .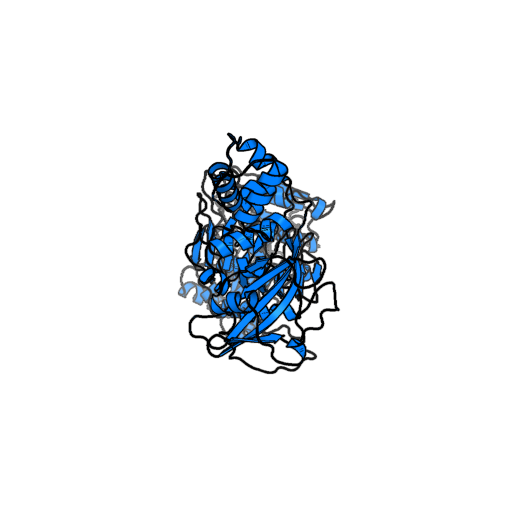 ALA A 1 207 ? -7.803 -13.615 25.090 1.00 84.88 207 ALA A O 1
ATOM 1622 N N . LEU A 1 208 ? -8.287 -12.053 26.634 1.00 88.25 208 LEU A N 1
ATOM 1623 C CA . LEU A 1 208 ? -6.937 -11.489 26.705 1.00 88.25 208 LEU A CA 1
ATOM 1624 C C . LEU A 1 208 ? -5.926 -12.495 27.277 1.00 88.25 208 LEU A C 1
ATOM 1626 O O . LEU A 1 208 ? -4.811 -12.626 26.761 1.00 88.25 208 LEU A O 1
ATOM 1630 N N . MET A 1 209 ? -6.331 -13.242 28.308 1.00 88.00 209 MET A N 1
ATOM 1631 C CA . MET A 1 209 ? -5.515 -14.290 28.929 1.00 88.00 209 MET A CA 1
ATOM 1632 C C . MET A 1 209 ? -5.224 -15.431 27.953 1.00 88.00 209 MET A C 1
ATOM 1634 O O . MET A 1 209 ? -4.069 -15.813 27.763 1.00 88.00 209 MET A O 1
ATOM 1638 N N . SER A 1 210 ? -6.266 -15.939 27.289 1.00 88.88 210 SER A N 1
ATOM 1639 C CA . SER A 1 210 ? -6.147 -16.996 26.284 1.00 88.88 210 SER A CA 1
ATOM 1640 C C . SER A 1 210 ? -5.274 -16.552 25.111 1.00 88.88 210 SER A C 1
ATOM 1642 O O . SER A 1 210 ? -4.413 -17.305 24.652 1.00 88.88 210 SER A O 1
ATOM 1644 N N . ALA A 1 211 ? -5.437 -15.307 24.659 1.00 89.94 211 ALA A N 1
ATOM 1645 C CA . ALA A 1 211 ? -4.624 -14.743 23.595 1.00 89.94 211 ALA A CA 1
ATOM 1646 C C . ALA A 1 211 ? -3.142 -14.650 23.984 1.00 89.94 211 ALA A C 1
ATOM 1648 O O . ALA A 1 211 ? -2.294 -15.104 23.217 1.00 89.94 211 ALA A O 1
ATOM 1649 N N . SER A 1 212 ? -2.833 -14.127 25.176 1.00 90.44 212 SER A N 1
ATOM 1650 C CA . SER A 1 212 ? -1.455 -14.032 25.684 1.00 90.44 212 SER A CA 1
ATOM 1651 C C . SER A 1 212 ? -0.811 -15.414 25.802 1.00 90.44 212 SER A C 1
ATOM 1653 O O . SER A 1 212 ? 0.309 -15.624 25.344 1.00 90.44 212 SER A O 1
ATOM 1655 N N . GLN A 1 213 ? -1.549 -16.400 26.322 1.00 89.75 213 GLN A N 1
ATOM 1656 C CA . GLN A 1 213 ? -1.076 -17.782 26.408 1.00 89.75 213 GLN A CA 1
ATOM 1657 C C . GLN A 1 213 ? -0.792 -18.385 25.025 1.00 89.75 213 GLN A C 1
ATOM 1659 O O . GLN A 1 213 ? 0.235 -19.030 24.830 1.00 89.75 213 GLN A O 1
ATOM 1664 N N . LYS A 1 214 ? -1.697 -18.191 24.058 1.00 89.56 214 LYS A N 1
ATOM 1665 C CA . LYS A 1 214 ? -1.553 -18.730 22.697 1.00 89.56 214 LYS A CA 1
ATOM 1666 C C . LYS A 1 214 ? -0.413 -18.072 21.921 1.00 89.56 214 LYS A C 1
ATOM 1668 O O . LYS A 1 214 ? 0.157 -18.689 21.020 1.00 89.56 214 LYS A O 1
ATOM 1673 N N . TYR A 1 215 ? -0.135 -16.814 22.233 1.00 88.81 215 TYR A N 1
ATOM 1674 C CA . TYR A 1 215 ? 0.922 -16.040 21.611 1.00 88.81 215 TYR A CA 1
ATOM 1675 C C . TYR A 1 215 ? 2.295 -16.327 22.241 1.00 88.81 215 TYR A C 1
ATOM 1677 O O . TYR A 1 215 ? 3.275 -16.439 21.516 1.00 88.81 215 TYR A O 1
ATOM 1685 N N . GLY A 1 216 ? 2.346 -16.570 23.554 1.00 89.06 216 GLY A N 1
ATOM 1686 C CA . GLY A 1 216 ? 3.558 -16.960 24.284 1.00 89.06 216 GLY A CA 1
ATOM 1687 C C . GLY A 1 216 ? 4.214 -15.828 25.078 1.00 89.06 216 GLY A C 1
ATOM 1688 O O . GLY A 1 216 ? 5.147 -16.082 25.833 1.00 89.06 216 GLY A O 1
ATOM 1689 N N . GLU A 1 217 ? 3.703 -14.603 24.967 1.00 90.50 217 GLU A N 1
ATOM 1690 C CA . GLU A 1 217 ? 4.132 -13.437 25.744 1.00 90.50 217 GLU A CA 1
ATOM 1691 C C . GLU A 1 217 ? 2.924 -12.544 26.109 1.00 90.50 217 GLU A C 1
ATOM 1693 O O . GLU A 1 217 ? 1.851 -12.686 25.508 1.00 90.50 217 GLU A O 1
ATOM 1698 N N . PRO A 1 218 ? 3.058 -11.640 27.102 1.00 90.31 218 PRO A N 1
ATOM 1699 C CA . PRO A 1 218 ? 1.994 -10.720 27.502 1.00 90.31 218 PRO A CA 1
ATOM 1700 C C . PRO A 1 218 ? 1.458 -9.868 26.347 1.00 90.31 218 PRO A C 1
ATOM 1702 O O . PRO A 1 218 ? 2.193 -9.075 25.749 1.00 90.31 218 PRO A O 1
ATOM 1705 N N . LEU A 1 219 ? 0.154 -9.983 26.078 1.00 92.56 219 LEU A N 1
ATOM 1706 C CA . LEU A 1 219 ? -0.554 -9.117 25.141 1.00 92.56 219 LEU A CA 1
ATOM 1707 C C . LEU A 1 219 ? -1.366 -8.052 25.879 1.00 92.56 219 LEU A C 1
ATOM 1709 O O . LEU A 1 219 ? -2.002 -8.325 26.895 1.00 92.56 219 LEU A O 1
ATOM 1713 N N . LEU A 1 220 ? -1.399 -6.849 25.312 1.00 94.62 220 LEU A N 1
ATOM 1714 C CA . LEU A 1 220 ? -2.248 -5.744 25.742 1.00 94.62 220 LEU A CA 1
ATOM 1715 C C . LEU A 1 220 ? -3.153 -5.258 24.598 1.00 94.62 220 LEU A C 1
ATOM 1717 O O . LEU A 1 220 ? -2.788 -5.388 23.421 1.00 94.62 220 LEU A O 1
ATOM 1721 N N . PRO A 1 221 ? -4.325 -4.676 24.915 1.00 95.12 221 PRO A N 1
ATOM 1722 C CA . PRO A 1 221 ? -5.167 -4.008 23.928 1.00 95.12 221 PRO A CA 1
ATOM 1723 C C . PRO A 1 221 ? -4.467 -2.757 23.377 1.00 95.12 221 PRO A C 1
ATOM 1725 O O . PRO A 1 221 ? -4.162 -1.839 24.121 1.00 95.12 221 PRO A O 1
ATOM 1728 N N . ALA A 1 222 ? -4.253 -2.675 22.070 1.00 94.94 222 ALA A N 1
ATOM 1729 C CA . ALA A 1 222 ? -3.827 -1.462 21.377 1.00 94.94 222 ALA A CA 1
ATOM 1730 C C . ALA A 1 222 ? -5.029 -0.823 20.682 1.00 94.94 222 ALA A C 1
ATOM 1732 O O . ALA A 1 222 ? -5.731 -1.483 19.912 1.00 94.94 222 ALA A O 1
ATOM 1733 N N . ASN A 1 223 ? -5.279 0.453 20.952 1.00 95.62 223 ASN A N 1
ATOM 1734 C CA . ASN A 1 223 ? -6.394 1.196 20.385 1.00 95.62 223 ASN A CA 1
ATOM 1735 C C . ASN A 1 223 ? -6.301 1.224 18.850 1.00 95.62 223 ASN A C 1
ATOM 1737 O O . ASN A 1 223 ? -5.345 1.759 18.285 1.00 95.62 223 ASN A O 1
ATOM 1741 N N . ALA A 1 224 ? -7.312 0.671 18.179 1.00 94.06 224 ALA A N 1
ATOM 1742 C CA . ALA A 1 224 ? -7.342 0.560 16.725 1.00 94.06 224 ALA A CA 1
ATOM 1743 C C . ALA A 1 224 ? -7.883 1.820 16.030 1.00 94.06 224 ALA A C 1
ATOM 1745 O O . ALA A 1 224 ? -7.891 1.874 14.802 1.00 94.06 224 ALA A O 1
ATOM 1746 N N . SER A 1 225 ? -8.335 2.828 16.787 1.00 93.75 225 SER A N 1
ATOM 1747 C CA . SER A 1 225 ? -8.974 4.046 16.261 1.00 93.75 225 SER A CA 1
ATOM 1748 C C . SER A 1 225 ? -10.199 3.786 15.369 1.00 93.75 225 SER A C 1
ATOM 1750 O O . SER A 1 225 ? -10.452 4.523 14.415 1.00 93.75 225 SER A O 1
ATOM 1752 N N . ILE A 1 226 ? -10.956 2.735 15.701 1.00 95.25 226 ILE A N 1
ATOM 1753 C CA . ILE A 1 226 ? -12.264 2.396 15.129 1.00 95.25 226 ILE A CA 1
ATOM 1754 C C . ILE A 1 226 ? -13.256 2.375 16.288 1.00 95.25 226 ILE A C 1
ATOM 1756 O O . ILE A 1 226 ? -13.082 1.606 17.236 1.00 95.25 226 ILE A O 1
ATOM 1760 N N . TYR A 1 227 ? -14.284 3.213 16.223 1.00 94.75 227 TYR A N 1
ATOM 1761 C CA . TYR A 1 227 ? -15.249 3.384 17.303 1.00 94.75 227 TYR A CA 1
ATOM 1762 C C . TYR A 1 227 ? -16.673 3.297 16.771 1.00 94.75 227 TYR A C 1
ATOM 1764 O O . TYR A 1 227 ? -16.987 3.853 15.721 1.00 94.75 227 TYR A O 1
ATOM 1772 N N . LEU A 1 228 ? -17.538 2.629 17.525 1.00 94.31 228 LEU A N 1
ATOM 1773 C CA . LEU A 1 228 ? -18.982 2.645 17.331 1.00 94.31 228 LEU A CA 1
ATOM 1774 C C . LEU A 1 228 ? -19.585 3.369 18.532 1.00 94.31 228 LEU A C 1
ATOM 1776 O O . LEU A 1 228 ? -19.510 2.868 19.651 1.00 94.31 228 LEU A O 1
ATOM 1780 N N . LEU A 1 229 ? -20.113 4.570 18.324 1.00 91.00 229 LEU A N 1
ATOM 1781 C CA . LEU A 1 229 ? -20.494 5.482 19.405 1.00 91.00 229 LEU A CA 1
ATOM 1782 C C . LEU A 1 229 ? -21.979 5.824 19.316 1.00 91.00 229 LEU A C 1
ATOM 1784 O O . LEU A 1 229 ? -22.507 5.975 18.217 1.00 91.00 229 LEU A O 1
ATOM 1788 N N . LEU A 1 230 ? -22.648 5.961 20.461 1.00 88.38 230 LEU A N 1
ATOM 1789 C CA . LEU A 1 230 ? -24.006 6.506 20.538 1.00 88.38 230 LEU A CA 1
ATOM 1790 C C . LEU A 1 230 ? -23.968 8.033 20.621 1.00 88.38 230 LEU A C 1
ATOM 1792 O O . LEU A 1 230 ? -23.006 8.608 21.134 1.00 88.38 230 LEU A O 1
ATOM 1796 N N . ARG A 1 231 ? -25.038 8.707 20.183 1.00 80.62 231 ARG A N 1
ATOM 1797 C CA . ARG A 1 231 ? -25.138 10.176 20.298 1.00 80.62 231 ARG A CA 1
ATOM 1798 C C . ARG A 1 231 ? -25.015 10.661 21.739 1.00 80.62 231 ARG A C 1
ATOM 1800 O O . ARG A 1 231 ? -24.419 11.703 21.992 1.00 80.62 231 ARG A O 1
ATOM 1807 N N . GLU A 1 232 ? -25.567 9.911 22.691 1.00 76.56 232 GLU A N 1
ATOM 1808 C CA . GLU A 1 232 ? -25.549 10.284 24.111 1.00 76.56 232 GLU A CA 1
ATOM 1809 C C . GLU A 1 232 ? -24.130 10.467 24.680 1.00 76.56 232 GLU A C 1
ATOM 1811 O O . GLU A 1 232 ? -23.952 11.244 25.618 1.00 76.56 232 GLU A O 1
ATOM 1816 N N . MET A 1 233 ? -23.106 9.867 24.055 1.00 75.81 233 MET A N 1
ATOM 1817 C CA . MET A 1 233 ? -21.692 10.073 24.407 1.00 75.81 233 MET A CA 1
ATOM 1818 C C . MET A 1 233 ? -21.258 11.539 24.362 1.00 75.81 233 MET A C 1
ATOM 1820 O O . MET A 1 233 ? -20.348 11.945 25.078 1.00 75.81 233 MET A O 1
ATOM 1824 N N . ILE A 1 234 ? -21.895 12.347 23.522 1.00 66.62 234 ILE A N 1
ATOM 1825 C CA . ILE A 1 234 ? -21.498 13.736 23.263 1.00 66.62 234 ILE A CA 1
ATOM 1826 C C . ILE A 1 234 ? -21.957 14.642 24.392 1.00 66.62 234 ILE A C 1
ATOM 1828 O O . ILE A 1 234 ? -21.235 15.553 24.787 1.00 66.62 234 ILE A O 1
ATOM 1832 N N . ASN A 1 235 ? -23.113 14.328 24.983 1.00 64.62 235 ASN A N 1
ATOM 1833 C CA . ASN A 1 235 ? -23.615 15.018 26.168 1.00 64.62 235 ASN A CA 1
ATOM 1834 C C . ASN A 1 235 ? -22.691 14.812 27.380 1.00 64.62 235 ASN A C 1
ATOM 1836 O O . ASN A 1 235 ? -22.729 15.603 28.319 1.00 64.62 235 ASN A O 1
ATOM 1840 N N . LEU A 1 236 ? -21.849 13.773 27.354 1.00 59.47 236 LEU A N 1
ATOM 1841 C CA . LEU A 1 236 ? -20.830 13.501 28.368 1.00 59.47 236 LEU A CA 1
ATOM 1842 C C . LEU A 1 236 ? -19.477 14.177 28.059 1.00 59.47 236 LEU A C 1
ATOM 1844 O O . LEU A 1 236 ? -18.612 14.218 28.933 1.00 59.47 236 LEU A O 1
ATOM 1848 N N . ALA A 1 237 ? -19.298 14.742 26.857 1.00 59.38 237 ALA A N 1
ATOM 1849 C CA . ALA A 1 237 ? -18.107 15.483 26.425 1.00 59.38 237 ALA A CA 1
ATOM 1850 C C . ALA A 1 237 ? -18.414 16.915 25.905 1.00 59.38 237 ALA A C 1
ATOM 1852 O O . ALA A 1 237 ? -17.913 17.301 24.842 1.00 59.38 237 ALA A O 1
ATOM 1853 N N . PRO A 1 238 ? -19.205 17.739 26.626 1.00 57.75 238 PRO A N 1
ATOM 1854 C CA . PRO A 1 238 ? -19.601 19.071 26.161 1.00 57.75 238 PRO A CA 1
ATOM 1855 C C . PRO A 1 238 ? -18.482 20.112 26.280 1.00 57.75 238 PRO A C 1
ATOM 1857 O O . PRO A 1 238 ? -18.643 21.238 25.824 1.00 57.75 238 PRO A O 1
ATOM 1860 N N . ASP A 1 239 ? -17.368 19.767 26.928 1.00 73.12 239 ASP A N 1
ATOM 1861 C CA . ASP A 1 239 ? -16.302 20.712 27.233 1.00 73.12 239 ASP A CA 1
ATOM 1862 C C . ASP A 1 239 ? -15.479 21.025 25.970 1.00 73.12 239 ASP A C 1
ATOM 1864 O O . ASP A 1 239 ? -14.741 20.146 25.506 1.00 73.12 239 ASP A O 1
ATOM 1868 N N . PRO A 1 240 ? -15.578 22.248 25.404 1.00 75.12 240 PRO A N 1
ATOM 1869 C CA . PRO A 1 240 ? -14.867 22.642 24.189 1.00 75.12 240 PRO A CA 1
ATOM 1870 C C . PRO A 1 240 ? -13.346 22.452 24.291 1.00 75.12 240 PRO A C 1
ATOM 1872 O O . PRO A 1 240 ? -12.708 22.248 23.259 1.00 75.12 240 PRO A O 1
ATOM 1875 N N . GLU A 1 241 ? -12.778 22.412 25.501 1.00 82.25 241 GLU A N 1
ATOM 1876 C CA . GLU A 1 241 ? -11.350 22.174 25.734 1.00 82.25 241 GLU A CA 1
ATOM 1877 C C . GLU A 1 241 ? -10.906 20.730 25.436 1.00 82.25 241 GLU A C 1
ATOM 1879 O O . GLU A 1 241 ? -9.716 20.482 25.240 1.00 82.25 241 GLU A O 1
ATOM 1884 N N . LEU A 1 242 ? -11.835 19.769 25.351 1.00 84.81 242 LEU A N 1
ATOM 1885 C CA . LEU A 1 242 ? -11.537 18.388 24.954 1.00 84.81 242 LEU A CA 1
ATOM 1886 C C . LEU A 1 242 ? -11.358 18.314 23.435 1.00 84.81 242 LEU A C 1
ATOM 1888 O O . LEU A 1 242 ? -12.332 18.355 22.681 1.00 84.81 242 LEU A O 1
ATOM 1892 N N . LYS A 1 243 ? -10.110 18.192 22.980 1.00 86.69 243 LYS A N 1
ATOM 1893 C CA . LYS A 1 243 ? -9.765 18.252 21.553 1.00 86.69 243 LYS A CA 1
ATOM 1894 C C . LYS A 1 243 ? -9.623 16.870 20.936 1.00 86.69 243 LYS A C 1
ATOM 1896 O O . LYS A 1 243 ? -10.138 16.611 19.848 1.00 86.69 243 LYS A O 1
ATOM 1901 N N . LYS A 1 244 ? -8.969 15.947 21.639 1.00 88.50 244 LYS A N 1
ATOM 1902 C CA . LYS A 1 244 ? -8.638 14.602 21.157 1.00 88.50 244 LYS A CA 1
ATOM 1903 C C . LYS A 1 244 ? -9.551 13.564 21.780 1.00 88.50 244 LYS A C 1
ATOM 1905 O O . LYS A 1 244 ? -9.590 13.407 22.994 1.00 88.50 244 LYS A O 1
ATOM 1910 N N . LEU A 1 245 ? -10.207 12.762 20.945 1.00 89.25 245 LEU A N 1
ATOM 1911 C CA . LEU A 1 245 ? -11.102 11.706 21.416 1.00 89.25 245 LEU A CA 1
ATOM 1912 C C . LEU A 1 245 ? -10.357 10.723 22.333 1.00 89.25 245 LEU A C 1
ATOM 1914 O O . LEU A 1 245 ? -10.777 10.505 23.463 1.00 89.25 245 LEU A O 1
ATOM 1918 N N . ALA A 1 246 ? -9.216 10.195 21.884 1.00 90.81 246 ALA A N 1
ATOM 1919 C CA . ALA A 1 246 ? -8.470 9.185 22.634 1.00 90.81 246 ALA A CA 1
ATOM 1920 C C . ALA A 1 246 ? -7.781 9.724 23.901 1.00 90.81 246 ALA A C 1
ATOM 1922 O O . ALA A 1 246 ? -7.767 9.037 24.914 1.00 90.81 246 ALA A O 1
ATOM 1923 N N . ALA A 1 247 ? -7.248 10.950 23.872 1.00 90.31 247 ALA A N 1
ATOM 1924 C CA . ALA A 1 247 ? -6.519 11.518 25.012 1.00 90.31 247 ALA A CA 1
ATOM 1925 C C . ALA A 1 247 ? -7.437 12.211 26.031 1.00 90.31 247 ALA A C 1
ATOM 1927 O O . ALA A 1 247 ? -7.188 12.145 27.232 1.00 90.31 247 ALA A O 1
ATOM 1928 N N . ASP A 1 248 ? -8.501 12.864 25.562 1.00 89.00 248 ASP A N 1
ATOM 1929 C CA . ASP A 1 248 ? -9.321 13.732 26.403 1.00 89.00 248 ASP A CA 1
ATOM 1930 C C . ASP A 1 248 ? -10.660 13.075 26.752 1.00 89.00 248 ASP A C 1
ATOM 1932 O O . ASP A 1 248 ? -11.104 13.122 27.897 1.00 89.00 248 ASP A O 1
ATOM 1936 N N . VAL A 1 249 ? -11.316 12.417 25.799 1.00 89.62 249 VAL A N 1
ATOM 1937 C CA . VAL A 1 249 ? -12.694 11.944 25.992 1.00 89.62 249 VAL A CA 1
ATOM 1938 C C . VAL A 1 249 ? -12.733 10.508 26.526 1.00 89.62 249 VAL A C 1
ATOM 1940 O O . VAL A 1 249 ? -13.340 10.260 27.568 1.00 89.62 249 VAL A O 1
ATOM 194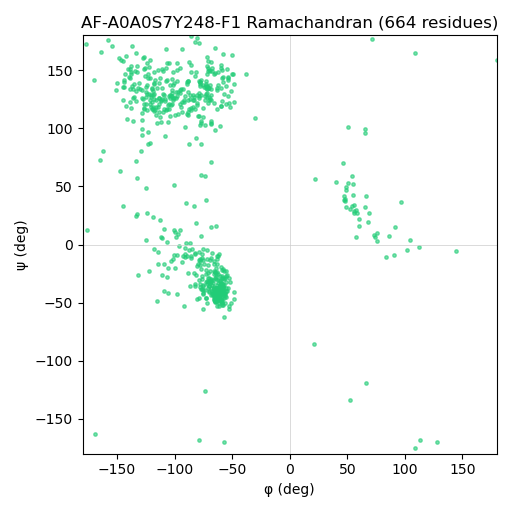3 N N . LEU A 1 250 ? -12.051 9.559 25.874 1.00 92.06 250 LEU A N 1
ATOM 1944 C CA . LEU A 1 250 ? -12.106 8.137 26.246 1.00 92.06 250 LEU A CA 1
ATOM 1945 C C . LEU A 1 250 ? -11.669 7.843 27.698 1.00 92.06 250 LEU A C 1
ATOM 1947 O O . LEU A 1 250 ? -12.366 7.071 28.356 1.00 92.06 250 LEU A O 1
ATOM 1951 N N . PRO A 1 251 ? -10.611 8.462 28.269 1.00 91.88 251 PRO A N 1
ATOM 1952 C CA . PRO A 1 251 ? -10.247 8.246 29.671 1.00 91.88 251 PRO A CA 1
ATOM 1953 C C . PRO A 1 251 ? -11.343 8.670 30.648 1.00 91.88 251 PRO A C 1
ATOM 1955 O O . PRO A 1 251 ? -11.563 8.002 31.656 1.00 91.88 251 PRO A O 1
ATOM 1958 N N . ARG A 1 252 ? -12.070 9.753 30.348 1.00 87.38 252 ARG A N 1
ATOM 1959 C CA . ARG A 1 252 ? -13.159 10.261 31.201 1.00 87.38 252 ARG A CA 1
ATOM 1960 C C . ARG A 1 252 ? -14.389 9.354 31.165 1.00 87.38 252 ARG A C 1
ATOM 1962 O O . ARG A 1 252 ? -15.088 9.257 32.170 1.00 87.38 252 ARG A O 1
ATOM 1969 N N . LEU A 1 253 ? -14.615 8.700 30.026 1.00 86.06 253 LEU A N 1
ATOM 1970 C CA . LEU A 1 253 ? -15.727 7.774 29.790 1.00 86.06 253 LEU A CA 1
ATOM 1971 C C . LEU A 1 253 ? -15.386 6.319 30.125 1.00 86.06 253 LEU A C 1
ATOM 1973 O O . LEU A 1 253 ? -16.277 5.477 30.209 1.00 86.06 253 LEU A O 1
ATOM 1977 N N . SER A 1 254 ? -14.112 6.006 30.361 1.00 82.88 254 SER A N 1
ATOM 1978 C CA . SER A 1 254 ? -13.751 4.762 31.041 1.00 82.88 254 SER A CA 1
ATOM 1979 C C . SER A 1 254 ? -14.415 4.707 32.429 1.00 82.88 254 SER A C 1
ATOM 1981 O O . SER A 1 254 ? -14.875 5.739 32.922 1.00 82.88 254 SER A O 1
ATOM 1983 N N . LYS A 1 255 ? -14.477 3.519 33.051 1.00 87.00 255 LYS A N 1
ATOM 1984 C CA . LYS A 1 255 ? -15.315 3.129 34.219 1.00 87.00 255 LYS A CA 1
ATOM 1985 C C . LYS A 1 255 ? -16.618 2.420 33.832 1.00 87.00 255 LYS A C 1
ATOM 1987 O O . LYS A 1 255 ? -17.655 2.606 34.464 1.00 87.00 255 LYS A O 1
ATOM 1992 N N . GLY A 1 256 ? -16.564 1.590 32.793 1.00 85.50 256 GLY A N 1
ATOM 1993 C CA . GLY A 1 256 ? -17.660 0.691 32.425 1.00 85.50 256 GLY A CA 1
ATOM 1994 C C . GLY A 1 256 ? -18.742 1.290 31.522 1.00 85.50 256 GLY A C 1
ATOM 1995 O O . GLY A 1 256 ? -19.734 0.619 31.258 1.00 85.50 256 GLY A O 1
ATOM 1996 N N . LEU A 1 257 ? -18.560 2.514 31.005 1.00 91.75 257 LEU A N 1
ATOM 1997 C CA . LEU A 1 257 ? -19.450 3.092 29.979 1.00 91.75 257 LEU A CA 1
ATOM 1998 C C . LEU A 1 257 ? -19.023 2.732 28.548 1.00 91.75 257 LEU A C 1
ATOM 2000 O O . LEU A 1 257 ? -19.703 3.076 27.584 1.00 91.75 257 LEU A O 1
ATOM 2004 N N . LEU A 1 258 ? -17.890 2.056 28.394 1.00 94.88 258 LEU A N 1
ATOM 2005 C CA . LEU A 1 258 ? -17.309 1.692 27.111 1.00 94.88 258 LEU A CA 1
ATOM 2006 C C . LEU A 1 258 ? -17.113 0.181 27.054 1.00 94.88 258 LEU A C 1
ATOM 2008 O O . LEU A 1 258 ? -16.639 -0.421 28.015 1.00 94.88 258 LEU A O 1
ATOM 2012 N N . TYR A 1 259 ? -17.444 -0.411 25.914 1.00 96.06 259 TYR A N 1
ATOM 2013 C CA . TYR A 1 259 ? -17.205 -1.820 25.623 1.00 96.06 259 TYR A CA 1
ATOM 2014 C C . TYR A 1 259 ? -15.960 -1.976 24.742 1.00 96.06 259 TYR A C 1
ATOM 2016 O O . TYR A 1 259 ? -15.744 -1.190 23.819 1.00 96.06 259 TYR A O 1
ATOM 2024 N N . ALA A 1 260 ? -15.129 -2.975 25.012 1.00 96.25 260 ALA A N 1
ATOM 2025 C CA . ALA A 1 260 ? -13.949 -3.303 24.226 1.00 96.25 260 ALA A CA 1
ATOM 2026 C C . ALA A 1 260 ? -14.255 -4.457 23.267 1.00 96.25 260 ALA A C 1
ATOM 2028 O O . ALA A 1 260 ? -14.672 -5.538 23.676 1.00 96.25 260 ALA A O 1
ATOM 2029 N N . HIS A 1 261 ? -13.993 -4.252 21.979 1.00 95.12 261 HIS A N 1
ATOM 2030 C CA . HIS A 1 261 ? -14.065 -5.308 20.980 1.00 95.12 261 HIS A CA 1
ATOM 2031 C C . HIS A 1 261 ? -12.685 -5.567 20.378 1.00 95.12 261 HIS A C 1
ATOM 2033 O O . HIS A 1 261 ? -12.043 -4.660 19.847 1.00 95.12 261 HIS A O 1
ATOM 2039 N N . PHE A 1 262 ? -12.232 -6.818 20.437 1.00 92.44 262 PHE A N 1
ATOM 2040 C CA . PHE A 1 262 ? -10.943 -7.230 19.893 1.00 92.44 262 PHE A CA 1
ATOM 2041 C C . PHE A 1 262 ? -11.072 -7.620 18.418 1.00 92.44 262 PHE A C 1
ATOM 2043 O O . PHE A 1 262 ? -11.736 -8.593 18.079 1.00 92.44 262 PHE A O 1
ATOM 2050 N N . LEU A 1 263 ? -10.399 -6.876 17.541 1.00 89.12 263 LEU A N 1
ATOM 2051 C CA . LEU A 1 263 ? -10.460 -7.029 16.082 1.00 89.12 263 LEU A CA 1
ATOM 2052 C C . LEU A 1 263 ? -9.547 -8.144 15.544 1.00 89.12 263 LEU A C 1
ATOM 2054 O O . LEU A 1 263 ? -9.578 -8.450 14.352 1.00 89.12 263 LEU A O 1
ATOM 2058 N N . ASN A 1 264 ? -8.704 -8.735 16.394 1.00 75.69 264 ASN A N 1
ATOM 2059 C CA . ASN A 1 264 ? -7.784 -9.790 15.983 1.00 75.69 264 ASN A CA 1
ATOM 2060 C C . ASN A 1 264 ? -8.538 -11.104 15.797 1.00 75.69 264 ASN A C 1
ATOM 2062 O O . ASN A 1 264 ? -9.069 -11.661 16.753 1.00 75.69 264 ASN A O 1
ATOM 2066 N N . GLU A 1 265 ? -8.538 -11.624 14.571 1.00 64.75 265 GLU A N 1
ATOM 2067 C CA . GLU A 1 265 ? -9.291 -12.841 14.267 1.00 64.75 265 GLU A CA 1
ATOM 2068 C C . GLU A 1 265 ? -8.482 -14.125 14.504 1.00 64.75 265 GLU A C 1
ATOM 2070 O O . GLU A 1 265 ? -9.083 -15.159 14.781 1.00 64.75 265 GLU A O 1
ATOM 2075 N N . GLU A 1 266 ? -7.139 -14.092 14.454 1.00 72.31 266 GLU A N 1
ATOM 2076 C CA . GLU A 1 266 ? -6.323 -15.306 14.610 1.00 72.31 266 GLU A CA 1
ATOM 2077 C C . GLU A 1 266 ? -4.929 -15.058 15.213 1.00 72.31 266 GLU A C 1
ATOM 2079 O O . GLU A 1 266 ? -4.154 -14.219 14.752 1.00 72.31 266 GLU A O 1
ATOM 2084 N N . ILE A 1 267 ? -4.580 -15.885 16.201 1.00 79.12 267 ILE A N 1
ATOM 2085 C CA . ILE A 1 267 ? -3.203 -16.128 16.651 1.00 79.12 267 ILE A CA 1
ATOM 2086 C C . ILE A 1 267 ? -2.850 -17.548 16.217 1.00 79.12 267 ILE A C 1
ATOM 2088 O O . ILE A 1 267 ? -3.624 -18.467 16.493 1.00 79.12 267 ILE A O 1
ATOM 2092 N N . ASN A 1 268 ? -1.730 -17.763 15.532 1.00 69.75 268 ASN A N 1
ATOM 2093 C CA . ASN A 1 268 ? -1.332 -19.090 15.054 1.00 69.75 268 ASN A CA 1
ATOM 2094 C C . ASN A 1 268 ? 0.173 -19.308 15.245 1.00 69.75 268 ASN A C 1
ATOM 2096 O O . ASN A 1 268 ? 0.966 -18.548 14.700 1.00 69.75 268 ASN A O 1
ATOM 2100 N N . LYS A 1 269 ? 0.549 -20.361 15.989 1.00 72.00 269 LYS A N 1
ATOM 2101 C CA . LYS A 1 269 ? 1.945 -20.711 16.324 1.00 72.00 269 LYS A CA 1
ATOM 2102 C C . LYS A 1 269 ? 2.748 -19.507 16.850 1.00 72.00 269 LYS A C 1
ATOM 2104 O O . LYS A 1 269 ? 3.843 -19.254 16.369 1.00 72.00 269 LYS A O 1
ATOM 2109 N N . GLY A 1 270 ? 2.180 -18.745 17.788 1.00 71.44 270 GLY A N 1
ATOM 2110 C CA . GLY A 1 270 ? 2.852 -17.571 18.356 1.00 71.44 270 GLY A CA 1
ATOM 2111 C C . GLY A 1 270 ? 2.874 -16.327 17.461 1.00 71.44 270 GLY A C 1
ATOM 2112 O O . GLY A 1 270 ? 3.551 -15.369 17.793 1.00 71.44 270 GLY A O 1
ATOM 2113 N N . CYS A 1 271 ? 2.141 -16.296 16.340 1.00 72.19 271 CYS A N 1
ATOM 2114 C CA . CYS A 1 271 ? 2.086 -15.126 15.454 1.00 72.19 271 CYS A CA 1
ATOM 2115 C C . CYS A 1 271 ? 0.680 -14.517 15.405 1.00 72.19 271 CYS A C 1
ATOM 2117 O O . CYS A 1 271 ? -0.311 -15.235 15.234 1.00 72.19 271 CYS A O 1
ATOM 2119 N N . LEU A 1 272 ? 0.593 -13.188 15.504 1.00 76.56 272 LEU A N 1
ATOM 2120 C CA . LEU A 1 272 ? -0.641 -12.420 15.319 1.00 76.56 272 LEU A CA 1
ATOM 2121 C C . LEU A 1 272 ? -0.908 -12.220 13.822 1.00 76.56 272 LEU A C 1
ATOM 2123 O O . LEU A 1 272 ? -0.114 -11.584 13.132 1.00 76.56 272 LEU A O 1
ATOM 2127 N N . LYS A 1 273 ? -2.047 -12.701 13.307 1.00 77.56 273 LYS A N 1
ATOM 2128 C CA . LYS A 1 273 ? -2.462 -12.358 11.940 1.00 77.56 273 LYS A CA 1
ATOM 2129 C C . LYS A 1 273 ? -3.051 -10.957 11.911 1.00 77.56 273 LYS A C 1
ATOM 2131 O O . LYS A 1 273 ? -4.195 -10.724 12.301 1.00 77.56 273 LYS A O 1
ATOM 2136 N N . MET A 1 274 ? -2.252 -10.022 11.427 1.00 79.44 274 MET A N 1
ATOM 2137 C CA . MET A 1 274 ? -2.613 -8.618 11.389 1.00 79.44 274 MET A CA 1
ATOM 2138 C C . MET A 1 274 ? -3.471 -8.264 10.175 1.00 79.44 274 MET A C 1
ATOM 2140 O O . MET A 1 274 ? -3.050 -8.445 9.036 1.00 79.44 274 MET A O 1
ATOM 2144 N N . LYS A 1 275 ? -4.648 -7.686 10.434 1.00 84.19 275 LYS A N 1
ATOM 2145 C CA . LYS A 1 275 ? -5.551 -7.111 9.415 1.00 84.19 275 LYS A CA 1
ATOM 2146 C C . LYS A 1 275 ? -5.664 -5.584 9.495 1.00 84.19 275 LYS A C 1
ATOM 2148 O O . LYS A 1 275 ? -6.482 -4.977 8.810 1.00 84.19 275 LYS A O 1
ATOM 2153 N N . TRP A 1 276 ? -4.857 -4.980 10.364 1.00 90.62 276 TRP A N 1
ATOM 2154 C CA . TRP A 1 276 ? -4.866 -3.562 10.699 1.00 90.62 276 TRP A CA 1
ATOM 2155 C C . TRP A 1 276 ? -3.431 -3.047 10.838 1.00 90.62 276 TRP A C 1
ATOM 2157 O O . TRP A 1 276 ? -2.564 -3.750 11.371 1.00 90.62 276 TRP A O 1
ATOM 2167 N N . SER A 1 277 ? -3.208 -1.807 10.413 1.00 90.62 277 SER A N 1
ATOM 2168 C CA . SER A 1 277 ? -1.954 -1.066 10.543 1.00 90.62 277 SER A CA 1
ATOM 2169 C C . SER A 1 277 ? -2.219 0.376 10.950 1.00 90.62 277 SER A C 1
ATOM 2171 O O . SER A 1 277 ? -3.181 0.985 10.488 1.00 90.62 277 SER A O 1
ATOM 2173 N N . HIS A 1 278 ? -1.305 0.956 11.726 1.00 90.19 278 HIS A N 1
ATOM 2174 C CA . HIS A 1 278 ? -1.258 2.397 11.964 1.00 90.19 278 HIS A CA 1
ATOM 2175 C C . HIS A 1 278 ? -0.233 3.025 11.024 1.00 90.19 278 HIS A C 1
ATOM 2177 O O . HIS A 1 278 ? 0.962 2.777 11.163 1.00 90.19 278 HIS A O 1
ATOM 2183 N N . LEU A 1 279 ? -0.684 3.833 10.066 1.00 88.94 279 LEU A N 1
ATOM 2184 C CA . LEU A 1 279 ? 0.148 4.497 9.058 1.00 88.94 279 LEU A CA 1
ATOM 2185 C C . LEU A 1 279 ? 0.884 5.705 9.665 1.00 88.94 279 LEU A C 1
ATOM 2187 O O . LEU A 1 279 ? 0.698 6.846 9.250 1.00 88.94 279 LEU A O 1
ATOM 2191 N N . ALA A 1 280 ? 1.703 5.447 10.685 1.00 82.44 280 ALA A N 1
ATOM 2192 C CA . ALA A 1 280 ? 2.452 6.456 11.435 1.00 82.44 280 ALA A CA 1
ATOM 2193 C C . ALA A 1 280 ? 3.932 6.554 11.026 1.00 82.44 280 ALA A C 1
ATOM 2195 O O . ALA A 1 280 ? 4.608 7.510 11.401 1.00 82.44 280 ALA A O 1
ATOM 2196 N N . SER A 1 281 ? 4.448 5.588 10.258 1.00 86.06 281 SER A N 1
ATOM 2197 C CA . SER A 1 281 ? 5.810 5.614 9.713 1.00 86.06 281 SER A CA 1
ATOM 2198 C C . SER A 1 281 ? 5.878 4.989 8.311 1.00 86.06 281 SER A C 1
ATOM 2200 O O . SER A 1 281 ? 5.009 4.185 7.960 1.00 86.06 281 SER A O 1
ATOM 2202 N N . PRO A 1 282 ? 6.905 5.315 7.500 1.00 87.94 282 PRO A N 1
ATOM 2203 C CA . PRO A 1 282 ? 7.124 4.674 6.202 1.00 87.94 282 PRO A CA 1
ATOM 2204 C C . PRO A 1 282 ? 7.217 3.141 6.282 1.00 87.94 282 PRO A C 1
ATOM 2206 O O . PRO A 1 282 ? 6.668 2.454 5.426 1.00 87.94 282 PRO A O 1
ATOM 2209 N N . LYS A 1 283 ? 7.831 2.602 7.346 1.00 90.88 283 LYS A N 1
ATOM 2210 C CA . LYS A 1 283 ? 7.869 1.158 7.632 1.00 90.88 283 LYS A CA 1
ATOM 2211 C C . LYS A 1 283 ? 6.468 0.571 7.822 1.00 90.88 283 LYS A C 1
ATOM 2213 O O . LYS A 1 283 ? 6.155 -0.459 7.238 1.00 90.88 283 LYS A O 1
ATOM 2218 N N . GLU A 1 284 ? 5.607 1.209 8.616 1.00 89.62 284 GLU A N 1
ATOM 2219 C CA . GLU A 1 284 ? 4.236 0.711 8.809 1.00 89.62 284 GLU A CA 1
ATOM 2220 C C . GLU A 1 284 ? 3.393 0.856 7.539 1.00 89.62 284 GLU A C 1
ATOM 2222 O O . GLU A 1 284 ? 2.545 0.008 7.266 1.00 89.62 284 GLU A O 1
ATOM 2227 N N . TYR A 1 285 ? 3.639 1.899 6.740 1.00 91.50 285 TYR A N 1
ATOM 2228 C CA . TYR A 1 285 ? 3.018 2.051 5.426 1.00 91.50 285 TYR A CA 1
ATOM 2229 C C . TYR A 1 285 ? 3.437 0.941 4.460 1.00 91.50 285 TYR A C 1
ATOM 2231 O O . TYR A 1 285 ? 2.580 0.408 3.759 1.00 91.50 285 TYR A O 1
ATOM 2239 N N . TRP A 1 286 ? 4.719 0.567 4.460 1.00 93.62 286 TRP A N 1
ATOM 2240 C CA . TRP A 1 286 ? 5.226 -0.611 3.760 1.00 93.62 286 TRP A CA 1
ATOM 2241 C C . TRP A 1 286 ? 4.473 -1.855 4.273 1.00 93.62 286 TRP A C 1
ATOM 2243 O O . TRP A 1 286 ? 3.677 -2.422 3.530 1.00 93.62 286 TRP A O 1
ATOM 2253 N N . LEU A 1 287 ? 4.565 -2.208 5.560 1.00 91.88 287 LEU A N 1
ATOM 2254 C CA . LEU A 1 287 ? 3.908 -3.400 6.132 1.00 91.88 287 LEU A CA 1
ATOM 2255 C C . LEU A 1 287 ? 2.393 -3.486 5.861 1.00 91.88 287 LEU A C 1
ATOM 2257 O O . LEU A 1 287 ? 1.858 -4.571 5.618 1.00 91.88 287 LEU A O 1
ATOM 2261 N N . ALA A 1 288 ? 1.686 -2.351 5.887 1.00 92.56 288 ALA A N 1
ATOM 2262 C CA . ALA A 1 288 ? 0.248 -2.284 5.623 1.00 92.56 288 ALA A CA 1
ATOM 2263 C C . ALA A 1 288 ? -0.147 -2.890 4.274 1.00 92.56 288 ALA A C 1
ATOM 2265 O O . ALA A 1 288 ? -1.217 -3.489 4.168 1.00 92.56 288 ALA A O 1
ATOM 2266 N N . GLN A 1 289 ? 0.723 -2.786 3.274 1.00 93.06 289 GLN A N 1
ATOM 2267 C CA . GLN A 1 289 ? 0.467 -3.318 1.949 1.00 9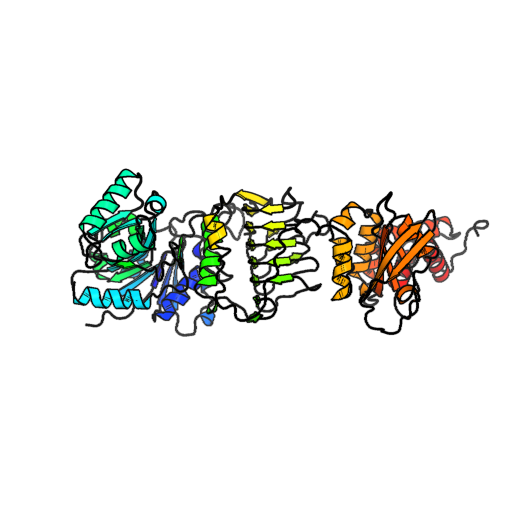3.06 289 GLN A CA 1
ATOM 2268 C C . GLN A 1 289 ? 0.282 -4.841 1.960 1.00 93.06 289 GLN A C 1
ATOM 2270 O O . GLN A 1 289 ? -0.740 -5.359 1.510 1.00 93.06 289 GLN A O 1
ATOM 2275 N N . TRP A 1 290 ? 1.236 -5.573 2.539 1.00 90.31 290 TRP A N 1
ATOM 2276 C CA . TRP A 1 290 ? 1.168 -7.034 2.608 1.00 90.31 290 TRP A CA 1
ATOM 2277 C C . TRP A 1 290 ? 0.035 -7.520 3.508 1.00 90.31 290 TRP A C 1
ATOM 2279 O O . TRP A 1 290 ? -0.618 -8.517 3.194 1.00 90.31 290 TRP A O 1
ATOM 2289 N N . ARG A 1 291 ? -0.253 -6.796 4.595 1.00 89.25 291 ARG A N 1
ATOM 2290 C CA . ARG A 1 291 ? -1.386 -7.098 5.484 1.00 89.25 291 ARG A CA 1
ATOM 2291 C C . ARG A 1 291 ? -2.714 -7.041 4.732 1.00 89.25 291 ARG A C 1
ATOM 2293 O O . ARG A 1 291 ? -3.497 -7.982 4.834 1.00 89.25 291 ARG A O 1
ATOM 2300 N N . VAL A 1 292 ? -2.942 -5.994 3.934 1.00 88.31 292 VAL A N 1
ATOM 2301 C CA . VAL A 1 292 ? -4.146 -5.879 3.092 1.00 88.31 292 VAL A CA 1
ATOM 2302 C C . VAL A 1 292 ? -4.176 -6.971 2.027 1.00 88.31 292 VAL A C 1
ATOM 2304 O O . VAL A 1 292 ? -5.193 -7.651 1.890 1.00 88.31 292 VAL A O 1
ATOM 2307 N N . MET A 1 293 ? -3.057 -7.195 1.334 1.00 87.25 293 MET A N 1
ATOM 2308 C CA . MET A 1 293 ? -2.965 -8.202 0.277 1.00 87.25 293 MET A CA 1
ATOM 2309 C C . MET A 1 293 ? -3.340 -9.609 0.769 1.00 87.25 293 MET A C 1
ATOM 2311 O O . MET A 1 293 ? -4.068 -10.327 0.086 1.00 87.25 293 MET A O 1
ATOM 2315 N N . ARG A 1 294 ? -2.897 -9.989 1.975 1.00 83.94 294 ARG A N 1
ATOM 2316 C CA . ARG A 1 294 ? -3.247 -11.277 2.596 1.00 83.94 294 ARG A CA 1
ATOM 2317 C C . ARG A 1 294 ? -4.668 -11.311 3.148 1.00 83.94 294 ARG A C 1
ATOM 2319 O O . ARG A 1 294 ? -5.340 -12.333 3.045 1.00 83.94 294 ARG A O 1
ATOM 2326 N N . ALA A 1 295 ? -5.106 -10.234 3.797 1.00 82.88 295 ALA A N 1
ATOM 2327 C CA . ALA A 1 295 ? -6.371 -10.227 4.524 1.00 82.88 295 ALA A CA 1
ATOM 2328 C C . ALA A 1 295 ? -7.592 -10.130 3.604 1.00 82.88 295 ALA A C 1
ATOM 2330 O O . ALA A 1 295 ? -8.659 -10.629 3.964 1.00 82.88 295 ALA A O 1
ATOM 2331 N N . ALA A 1 296 ? -7.447 -9.478 2.448 1.00 83.31 296 ALA A N 1
ATOM 2332 C CA . ALA A 1 296 ? -8.552 -9.207 1.540 1.00 83.31 296 ALA A CA 1
ATOM 2333 C C . ALA A 1 296 ? -8.121 -9.198 0.056 1.00 83.31 296 ALA A C 1
ATOM 2335 O O . ALA A 1 296 ? -8.268 -8.179 -0.623 1.00 83.31 296 ALA A O 1
ATOM 2336 N N . PRO A 1 297 ? -7.636 -10.327 -0.496 1.00 84.44 297 PRO A N 1
ATOM 2337 C CA . PRO A 1 297 ? -7.207 -10.410 -1.898 1.00 84.44 297 PRO A CA 1
ATOM 2338 C C . PRO A 1 297 ? -8.324 -10.075 -2.902 1.00 84.44 297 PRO A C 1
ATOM 2340 O O . PRO A 1 297 ? -8.055 -9.575 -3.992 1.00 84.44 297 PRO A O 1
ATOM 2343 N N . SER A 1 298 ? -9.590 -10.290 -2.527 1.00 82.50 298 SER A N 1
ATOM 2344 C CA . SER A 1 298 ? -10.763 -9.916 -3.329 1.00 82.50 298 SER A CA 1
ATOM 2345 C C . SER A 1 298 ? -10.996 -8.403 -3.429 1.00 82.50 298 SER A C 1
ATOM 2347 O O . SER A 1 298 ? -11.802 -7.968 -4.242 1.00 82.50 298 SER A O 1
ATOM 2349 N N . GLU A 1 299 ? -10.332 -7.600 -2.593 1.00 83.06 299 GLU A N 1
ATOM 2350 C CA . GLU A 1 299 ? -10.422 -6.132 -2.580 1.00 83.06 299 GLU A CA 1
ATOM 2351 C C . GLU A 1 299 ? -9.256 -5.456 -3.327 1.00 83.06 299 GLU A C 1
ATOM 2353 O O . GLU A 1 299 ? -9.094 -4.229 -3.272 1.00 83.06 299 GLU A O 1
ATOM 2358 N N . ILE A 1 300 ? -8.402 -6.242 -3.990 1.00 87.44 300 ILE A N 1
ATOM 2359 C CA . ILE A 1 300 ? -7.307 -5.729 -4.812 1.00 87.44 300 ILE A CA 1
ATOM 2360 C C . ILE A 1 300 ? -7.853 -5.395 -6.209 1.00 87.44 300 ILE A C 1
ATOM 2362 O O . ILE A 1 300 ? -8.496 -6.239 -6.836 1.00 87.44 300 ILE A O 1
ATOM 2366 N N . PRO A 1 301 ? -7.610 -4.178 -6.728 1.00 81.19 301 PRO A N 1
ATOM 2367 C CA . PRO A 1 301 ? -8.104 -3.782 -8.038 1.00 81.19 301 PRO A CA 1
ATOM 2368 C C . PRO A 1 301 ? -7.361 -4.497 -9.174 1.00 81.19 301 PRO A C 1
ATOM 2370 O O . PRO A 1 301 ? -6.151 -4.705 -9.113 1.00 81.19 301 PRO A O 1
ATOM 2373 N N . GLY A 1 302 ? -8.078 -4.767 -10.266 1.00 84.19 302 GLY A N 1
ATOM 2374 C CA . GLY A 1 302 ? -7.531 -5.395 -11.471 1.00 84.19 302 GLY A CA 1
ATOM 2375 C C . GLY A 1 302 ? -8.014 -6.829 -11.663 1.00 84.19 302 GLY A C 1
ATOM 2376 O O . GLY A 1 302 ? -8.880 -7.312 -10.938 1.00 84.19 302 GLY A O 1
ATOM 2377 N N . THR A 1 303 ? -7.470 -7.494 -12.676 1.00 84.94 303 THR A N 1
ATOM 2378 C CA . THR A 1 303 ? -7.753 -8.901 -12.974 1.00 84.94 303 THR A CA 1
ATOM 2379 C C . THR A 1 303 ? -6.592 -9.750 -12.479 1.00 84.94 303 THR A C 1
ATOM 2381 O O . THR A 1 303 ? -5.439 -9.439 -12.773 1.00 84.94 303 THR A O 1
ATOM 2384 N N . PHE A 1 304 ? -6.880 -10.810 -11.724 1.00 89.38 304 PHE A N 1
ATOM 2385 C CA . PHE A 1 304 ? -5.849 -11.758 -11.315 1.00 89.38 304 PHE A CA 1
ATOM 2386 C C . PHE A 1 304 ? -5.407 -12.605 -12.514 1.00 89.38 304 PHE A C 1
ATOM 2388 O O . PHE A 1 304 ? -6.242 -13.131 -13.248 1.00 89.38 304 PHE A O 1
ATOM 2395 N N . SER A 1 305 ? -4.100 -12.705 -12.723 1.00 85.69 305 SER A N 1
ATOM 2396 C CA . SER A 1 305 ? -3.463 -13.488 -13.780 1.00 85.69 305 SER A CA 1
ATOM 2397 C C . SER A 1 305 ? -2.824 -14.724 -13.151 1.00 85.69 305 SER A C 1
ATOM 2399 O O . SER A 1 305 ? -1.927 -14.618 -12.312 1.00 85.69 305 SER A O 1
ATOM 2401 N N . ASP A 1 306 ? -3.312 -15.904 -13.536 1.00 79.06 306 ASP A N 1
ATOM 2402 C CA . ASP A 1 306 ? -2.886 -17.180 -12.953 1.00 79.06 306 ASP A CA 1
ATOM 2403 C C . ASP A 1 306 ? -1.450 -17.562 -13.310 1.00 79.06 306 ASP A C 1
ATOM 2405 O O . ASP A 1 306 ? -0.777 -18.200 -12.499 1.00 79.06 306 ASP A O 1
ATOM 2409 N N . ASP A 1 307 ? -0.984 -17.165 -14.496 1.00 79.25 307 ASP A N 1
ATOM 2410 C CA . ASP A 1 307 ? 0.373 -17.386 -15.002 1.00 79.25 307 ASP A CA 1
ATOM 2411 C C . ASP A 1 307 ? 1.413 -16.569 -14.228 1.00 79.25 307 ASP A C 1
ATOM 2413 O O . ASP A 1 307 ? 2.500 -17.065 -13.944 1.00 79.25 307 ASP A O 1
ATOM 2417 N N . ARG A 1 308 ? 1.064 -15.340 -13.833 1.00 83.06 308 ARG A N 1
ATOM 2418 C CA . ARG A 1 308 ? 1.945 -14.425 -13.083 1.00 83.06 308 ARG A CA 1
ATOM 2419 C C . ARG A 1 308 ? 1.682 -14.441 -11.584 1.00 83.06 308 ARG A C 1
ATOM 2421 O O . ARG A 1 308 ? 2.387 -13.776 -10.825 1.00 83.06 308 ARG A O 1
ATOM 2428 N N . LYS A 1 309 ? 0.608 -15.104 -11.149 1.00 86.75 309 LYS A N 1
ATOM 2429 C CA . LYS A 1 309 ? 0.068 -15.015 -9.783 1.00 86.75 309 LYS A CA 1
ATOM 2430 C C . LYS A 1 309 ? -0.076 -13.563 -9.310 1.00 86.75 309 LYS A C 1
ATOM 2432 O O . LYS A 1 309 ? 0.260 -13.245 -8.179 1.00 86.75 309 LYS A O 1
ATOM 2437 N N . SER A 1 310 ? -0.503 -12.669 -10.200 1.00 88.75 310 SER A N 1
ATOM 2438 C CA . SER A 1 310 ? -0.432 -11.216 -9.993 1.00 88.75 310 SER A CA 1
ATOM 2439 C C . SER A 1 310 ? -1.739 -10.526 -10.370 1.00 88.75 310 SER A C 1
ATOM 2441 O O . SER A 1 310 ? -2.428 -10.959 -11.292 1.00 88.75 310 SER A O 1
ATOM 2443 N N . TRP A 1 311 ? -2.069 -9.420 -9.702 1.00 91.62 311 TRP A N 1
ATOM 2444 C CA . TRP A 1 311 ? -3.201 -8.566 -10.081 1.00 91.62 311 TRP A CA 1
ATOM 2445 C C . TRP A 1 311 ? -2.760 -7.544 -11.116 1.00 91.62 311 TRP A C 1
ATOM 2447 O O . TRP A 1 311 ? -1.825 -6.784 -10.874 1.00 91.62 311 TRP A O 1
ATOM 2457 N N . ILE A 1 312 ? -3.445 -7.503 -12.256 1.00 90.12 312 ILE A N 1
ATOM 2458 C CA . ILE A 1 312 ? -3.102 -6.633 -13.379 1.00 90.12 312 ILE A CA 1
ATOM 2459 C C . ILE A 1 312 ? -4.199 -5.590 -13.595 1.00 90.12 312 ILE A C 1
ATOM 2461 O O . ILE A 1 312 ? -5.358 -5.903 -13.883 1.00 90.12 312 ILE A O 1
ATOM 2465 N N . GLY A 1 313 ? -3.827 -4.322 -13.452 1.00 82.62 313 GLY A N 1
ATOM 2466 C CA . GLY A 1 313 ? -4.688 -3.179 -13.707 1.00 82.62 313 GLY A CA 1
ATOM 2467 C C . GLY A 1 313 ? -4.976 -2.971 -15.196 1.00 82.62 313 GLY A C 1
ATOM 2468 O O . GLY A 1 313 ? -4.231 -3.389 -16.081 1.00 82.62 313 GLY A O 1
ATOM 2469 N N . ARG A 1 314 ? -6.076 -2.267 -15.487 1.00 79.00 314 ARG A N 1
ATOM 2470 C CA . ARG A 1 314 ? -6.493 -1.975 -16.868 1.00 79.00 314 ARG A CA 1
ATOM 2471 C C . ARG A 1 314 ? -5.422 -1.194 -17.632 1.00 79.00 314 ARG A C 1
ATOM 2473 O O . ARG A 1 314 ? -4.816 -0.274 -17.082 1.00 79.00 314 ARG A O 1
ATOM 2480 N N . ALA A 1 315 ? -5.273 -1.502 -18.919 1.00 79.06 315 ALA A N 1
ATOM 2481 C CA . ALA A 1 315 ? -4.327 -0.839 -19.819 1.00 79.06 315 ALA A CA 1
ATOM 2482 C C . ALA A 1 315 ? -2.864 -0.878 -19.330 1.00 79.06 315 ALA A C 1
ATOM 2484 O O . ALA A 1 315 ? -2.101 0.041 -19.620 1.00 79.06 315 ALA A O 1
ATOM 2485 N N . ALA A 1 316 ? -2.479 -1.904 -18.563 1.00 79.38 316 ALA A N 1
ATOM 2486 C CA . ALA A 1 316 ? -1.072 -2.204 -18.330 1.00 79.38 316 ALA A CA 1
ATOM 2487 C C . ALA A 1 316 ? -0.432 -2.714 -19.633 1.00 79.38 316 ALA A C 1
ATOM 2489 O O . ALA A 1 316 ? -1.044 -3.494 -20.364 1.00 79.38 316 ALA A O 1
ATOM 2490 N N . ILE A 1 317 ? 0.779 -2.249 -19.930 1.00 79.38 317 ILE A N 1
ATOM 2491 C CA . ILE A 1 317 ? 1.524 -2.576 -21.147 1.00 79.38 317 ILE A CA 1
ATOM 2492 C C . ILE A 1 317 ? 2.840 -3.227 -20.729 1.00 79.38 317 ILE A C 1
ATOM 2494 O O . ILE A 1 317 ? 3.595 -2.658 -19.940 1.00 79.38 317 ILE A O 1
ATOM 2498 N N . PHE A 1 318 ? 3.113 -4.405 -21.284 1.00 83.44 318 PHE A N 1
ATOM 2499 C CA . PHE A 1 318 ? 4.321 -5.181 -21.021 1.00 83.44 318 PHE A CA 1
ATOM 2500 C C . PHE A 1 318 ? 5.097 -5.353 -22.328 1.00 83.44 318 PHE A C 1
ATOM 2502 O O . PHE A 1 318 ? 4.576 -5.936 -23.277 1.00 83.44 318 PHE A O 1
ATOM 2509 N N . GLN A 1 319 ? 6.323 -4.834 -22.387 1.00 74.50 319 GLN A N 1
ATOM 2510 C CA . GLN A 1 319 ? 7.201 -4.897 -23.559 1.00 74.50 319 GLN A CA 1
ATOM 2511 C C . GLN A 1 319 ? 8.422 -5.767 -23.248 1.00 74.50 319 GLN A C 1
ATOM 2513 O O . GLN A 1 319 ? 8.983 -5.673 -22.162 1.00 74.50 319 GLN A O 1
ATOM 2518 N N . GLY A 1 320 ? 8.850 -6.611 -24.192 1.00 59.12 320 GLY A N 1
ATOM 2519 C CA . GLY A 1 320 ? 10.051 -7.441 -24.016 1.00 59.12 320 GLY A CA 1
ATOM 2520 C C . GLY A 1 320 ? 9.924 -8.554 -22.968 1.00 59.12 320 GLY A C 1
ATOM 2521 O O . GLY A 1 320 ? 10.927 -8.955 -22.389 1.00 59.12 320 GLY A O 1
ATOM 2522 N N . SER A 1 321 ? 8.705 -9.053 -22.724 1.00 73.31 321 SER A N 1
ATOM 2523 C CA . SER A 1 321 ? 8.413 -10.179 -21.817 1.00 73.31 321 SER A CA 1
ATOM 2524 C C . SER A 1 321 ? 8.966 -10.020 -20.385 1.00 73.31 321 SER A C 1
ATOM 2526 O O . SER A 1 321 ? 9.724 -10.878 -19.929 1.00 73.31 321 SER A O 1
ATOM 2528 N N . PRO A 1 322 ? 8.577 -8.965 -19.643 1.00 77.56 322 PRO A N 1
ATOM 2529 C CA . PRO A 1 322 ? 9.057 -8.754 -18.283 1.00 77.56 322 PRO A CA 1
ATOM 2530 C C . PRO A 1 322 ? 8.573 -9.859 -17.337 1.00 77.56 322 PRO A C 1
ATOM 2532 O O . PRO A 1 322 ? 7.458 -10.392 -17.477 1.00 77.56 322 PRO A O 1
ATOM 2535 N N . ILE A 1 323 ? 9.406 -10.167 -16.341 1.00 83.81 323 ILE A N 1
ATOM 2536 C CA . ILE A 1 323 ? 9.063 -11.110 -15.274 1.00 83.81 323 ILE A CA 1
ATOM 2537 C C . ILE A 1 323 ? 8.170 -10.376 -14.279 1.00 83.81 323 ILE A C 1
ATOM 2539 O O . ILE A 1 323 ? 8.521 -9.306 -13.791 1.00 83.81 323 ILE A O 1
ATOM 2543 N N . ILE A 1 324 ? 6.997 -10.939 -13.997 1.00 89.56 324 ILE A N 1
ATOM 2544 C CA . ILE A 1 324 ? 6.049 -10.390 -13.027 1.00 89.56 324 ILE A CA 1
ATOM 2545 C C . ILE A 1 324 ? 5.510 -11.563 -12.224 1.00 89.56 324 ILE A C 1
ATOM 2547 O O . ILE A 1 324 ? 4.883 -12.448 -12.804 1.00 89.56 324 ILE A O 1
ATOM 2551 N N . GLU A 1 325 ? 5.760 -11.567 -10.918 1.00 87.44 325 GLU A N 1
ATOM 2552 C CA . GLU A 1 325 ? 5.398 -12.666 -10.022 1.00 87.44 325 GLU A CA 1
ATOM 2553 C C . GLU A 1 325 ? 4.851 -12.130 -8.695 1.00 87.44 325 GLU A C 1
ATOM 2555 O O . GLU A 1 325 ? 5.432 -11.223 -8.091 1.00 87.44 325 GLU A O 1
ATOM 2560 N N . ASN A 1 326 ? 3.734 -12.694 -8.227 1.00 88.50 326 ASN A N 1
ATOM 2561 C CA . ASN A 1 326 ? 3.129 -12.386 -6.924 1.00 88.50 326 ASN A CA 1
ATOM 2562 C C . ASN A 1 326 ? 3.008 -10.878 -6.619 1.00 88.50 326 ASN A C 1
ATOM 2564 O O . ASN A 1 326 ? 3.349 -10.419 -5.531 1.00 88.50 326 ASN A O 1
ATOM 2568 N N . SER A 1 327 ? 2.607 -10.084 -7.613 1.00 93.88 327 SER A N 1
ATOM 2569 C CA . SER A 1 327 ? 2.673 -8.621 -7.564 1.00 93.88 327 SER A CA 1
ATOM 2570 C C . SER A 1 327 ? 1.325 -7.965 -7.874 1.00 93.88 327 SER A C 1
ATOM 2572 O O . SER A 1 327 ? 0.428 -8.570 -8.464 1.00 93.88 327 SER A O 1
ATOM 2574 N N . ILE A 1 328 ? 1.174 -6.698 -7.486 1.00 95.62 328 ILE A N 1
ATOM 2575 C CA . ILE A 1 328 ? 0.017 -5.866 -7.842 1.00 95.62 328 ILE A CA 1
ATOM 2576 C C . ILE A 1 328 ? 0.488 -4.803 -8.827 1.00 95.62 328 ILE A C 1
ATOM 2578 O O . ILE A 1 328 ? 1.253 -3.912 -8.468 1.00 95.62 328 ILE A O 1
ATOM 2582 N N . ILE A 1 329 ? 0.010 -4.869 -10.064 1.00 95.50 329 ILE A N 1
ATOM 2583 C CA . ILE A 1 329 ? 0.335 -3.920 -11.126 1.00 95.50 329 ILE A CA 1
ATOM 2584 C C . ILE A 1 329 ? -0.838 -2.962 -11.320 1.00 95.50 329 ILE A C 1
ATOM 2586 O O . ILE A 1 329 ? -1.953 -3.371 -11.637 1.00 95.50 329 ILE A O 1
ATOM 2590 N N . GLY A 1 330 ? -0.594 -1.668 -11.125 1.00 86.81 330 GLY A N 1
ATOM 2591 C CA . GLY A 1 330 ? -1.588 -0.615 -11.285 1.00 86.81 330 GLY A CA 1
ATOM 2592 C C . GLY A 1 330 ? -2.079 -0.453 -12.724 1.00 86.81 330 GLY A C 1
ATOM 2593 O O . GLY A 1 330 ? -1.525 -0.990 -13.682 1.00 86.81 330 GLY A O 1
ATOM 2594 N N . HIS A 1 331 ? -3.147 0.325 -12.899 1.00 81.25 331 HIS A N 1
ATOM 2595 C CA . HIS A 1 331 ? -3.644 0.638 -14.237 1.00 81.25 331 HIS A CA 1
ATOM 2596 C C . HIS A 1 331 ? -2.684 1.574 -14.984 1.00 81.25 331 HIS A C 1
ATOM 2598 O O . HIS A 1 331 ? -2.048 2.438 -14.376 1.00 81.25 331 HIS A O 1
ATOM 2604 N N . ARG A 1 332 ? -2.645 1.472 -16.317 1.00 80.06 332 ARG A N 1
ATOM 2605 C CA . ARG A 1 332 ? -1.801 2.317 -17.186 1.00 80.06 332 ARG A CA 1
ATOM 2606 C C . ARG A 1 332 ? -0.307 2.271 -16.835 1.00 80.06 332 ARG A C 1
ATOM 2608 O O . ARG A 1 332 ? 0.404 3.243 -17.067 1.00 80.06 332 ARG A O 1
ATOM 2615 N N . VAL A 1 333 ? 0.151 1.167 -16.251 1.00 87.50 333 VAL A N 1
ATOM 2616 C CA . VAL A 1 333 ? 1.574 0.923 -16.010 1.00 87.50 333 VAL A CA 1
ATOM 2617 C C . VAL A 1 333 ? 2.233 0.470 -17.308 1.00 87.50 333 VAL A C 1
ATOM 2619 O O . VAL A 1 333 ? 1.649 -0.310 -18.060 1.00 87.50 333 VAL A O 1
ATOM 2622 N N . ARG A 1 334 ? 3.452 0.941 -17.561 1.00 87.00 334 ARG A N 1
ATOM 2623 C CA . ARG A 1 334 ? 4.330 0.436 -18.618 1.00 87.00 334 ARG A CA 1
ATOM 2624 C C . ARG A 1 334 ? 5.522 -0.261 -17.976 1.00 87.00 334 ARG A C 1
ATOM 2626 O O . ARG A 1 334 ? 6.218 0.349 -17.171 1.00 87.00 334 ARG A O 1
ATOM 2633 N N . ILE A 1 335 ? 5.734 -1.527 -18.318 1.00 87.62 335 ILE A N 1
ATOM 2634 C CA . ILE A 1 335 ? 6.927 -2.281 -17.920 1.00 87.62 335 ILE A CA 1
ATOM 2635 C C . ILE A 1 335 ? 7.661 -2.672 -19.194 1.00 87.62 335 ILE A C 1
ATOM 2637 O O . ILE A 1 335 ? 7.119 -3.398 -20.032 1.00 87.62 335 ILE A O 1
ATOM 2641 N N . GLY A 1 336 ? 8.860 -2.128 -19.340 1.00 77.56 336 GLY A N 1
ATOM 2642 C CA . GLY A 1 336 ? 9.737 -2.320 -20.477 1.00 77.56 336 GLY A CA 1
ATOM 2643 C C . GLY A 1 336 ? 10.623 -3.565 -20.368 1.00 77.56 336 GLY A C 1
ATOM 2644 O O . GLY A 1 336 ? 10.582 -4.288 -19.367 1.00 77.56 336 GLY A O 1
ATOM 2645 N N . PRO A 1 337 ? 11.446 -3.808 -21.401 1.00 71.06 337 PRO A N 1
ATOM 2646 C CA . PRO A 1 337 ? 12.369 -4.935 -21.440 1.00 71.06 337 PRO A CA 1
ATOM 2647 C C . PRO A 1 337 ? 13.371 -4.919 -20.277 1.00 71.06 337 PRO A C 1
ATOM 2649 O O . PRO A 1 337 ? 13.768 -3.859 -19.791 1.00 71.06 337 PRO A O 1
ATOM 2652 N N . GLY A 1 338 ? 13.804 -6.109 -19.852 1.00 71.38 338 GLY A N 1
ATOM 2653 C CA . GLY A 1 338 ? 14.816 -6.274 -18.801 1.00 71.38 338 GLY A CA 1
ATOM 2654 C C . GLY A 1 338 ? 14.318 -6.023 -17.374 1.00 71.38 338 GLY A C 1
ATOM 2655 O O . GLY A 1 338 ? 15.114 -6.082 -16.445 1.00 71.38 338 GLY A O 1
ATOM 2656 N N . SER A 1 339 ? 13.026 -5.750 -17.176 1.00 83.31 339 SER A N 1
ATOM 2657 C CA . SER A 1 339 ? 12.447 -5.585 -15.841 1.00 83.31 339 SER A CA 1
ATOM 2658 C C . SER A 1 339 ? 11.974 -6.907 -15.235 1.00 83.31 339 SER A C 1
ATOM 2660 O O . SER A 1 339 ? 11.342 -7.733 -15.906 1.00 83.31 339 SER A O 1
ATOM 2662 N N . ALA A 1 340 ? 12.212 -7.060 -13.934 1.00 84.81 340 ALA A N 1
ATOM 2663 C CA . ALA A 1 340 ? 11.697 -8.154 -13.123 1.00 84.81 340 ALA A CA 1
ATOM 2664 C C . ALA A 1 340 ? 11.000 -7.593 -11.881 1.00 84.81 340 ALA A C 1
ATOM 2666 O O . ALA A 1 340 ? 11.576 -6.801 -11.147 1.00 84.81 340 ALA A O 1
ATOM 2667 N N . ILE A 1 341 ? 9.747 -7.979 -11.647 1.00 93.44 341 ILE A N 1
ATOM 2668 C CA . ILE A 1 341 ? 8.932 -7.478 -10.537 1.00 93.44 341 ILE A CA 1
ATOM 2669 C C . ILE A 1 341 ? 8.399 -8.662 -9.743 1.00 93.44 341 ILE A C 1
ATOM 2671 O O . ILE A 1 341 ? 7.627 -9.469 -10.263 1.00 93.44 341 ILE A O 1
ATOM 2675 N N . ARG A 1 342 ? 8.799 -8.762 -8.475 1.00 90.56 342 ARG A N 1
ATOM 2676 C CA . ARG A 1 342 ? 8.444 -9.876 -7.592 1.00 90.56 342 ARG A CA 1
ATOM 2677 C C . ARG A 1 342 ? 7.940 -9.377 -6.253 1.00 90.56 342 ARG A C 1
ATOM 2679 O O . ARG A 1 342 ? 8.555 -8.504 -5.641 1.00 90.56 342 ARG A O 1
ATOM 2686 N N . ASN A 1 343 ? 6.846 -9.952 -5.758 1.00 90.88 343 ASN A N 1
ATOM 2687 C CA . ASN A 1 343 ? 6.311 -9.644 -4.426 1.00 90.88 343 ASN A CA 1
ATOM 2688 C C . ASN A 1 343 ? 6.093 -8.136 -4.183 1.00 90.88 343 ASN A C 1
ATOM 2690 O O . ASN A 1 343 ? 6.275 -7.662 -3.062 1.00 90.88 343 ASN A O 1
ATOM 2694 N N . SER A 1 344 ? 5.780 -7.374 -5.235 1.00 95.69 344 SER A N 1
ATOM 2695 C CA . SER A 1 344 ? 5.856 -5.910 -5.230 1.00 95.69 344 SER A CA 1
ATOM 2696 C C . SER A 1 344 ? 4.558 -5.258 -5.685 1.00 95.69 344 SER A C 1
ATOM 2698 O O . SER A 1 344 ? 3.704 -5.868 -6.332 1.00 95.69 344 SER A O 1
ATOM 2700 N N . ILE A 1 345 ? 4.402 -3.985 -5.339 1.00 96.75 345 ILE A N 1
ATOM 2701 C CA . ILE A 1 345 ? 3.221 -3.191 -5.667 1.00 96.75 345 ILE A CA 1
ATOM 2702 C C . ILE A 1 345 ? 3.662 -2.026 -6.521 1.00 96.75 345 ILE A C 1
ATOM 2704 O O . ILE A 1 345 ? 4.414 -1.161 -6.078 1.00 96.75 345 ILE A O 1
ATOM 2708 N N . ILE A 1 346 ? 3.170 -2.011 -7.751 1.00 96.12 346 ILE A N 1
ATOM 2709 C CA . ILE A 1 346 ? 3.454 -0.977 -8.729 1.00 96.12 346 ILE A CA 1
ATOM 2710 C C . ILE A 1 346 ? 2.231 -0.085 -8.858 1.00 96.12 346 ILE A C 1
ATOM 2712 O O . ILE A 1 346 ? 1.160 -0.530 -9.281 1.00 96.12 346 ILE A O 1
ATOM 2716 N N . GLY A 1 347 ? 2.400 1.179 -8.490 1.00 91.12 347 GLY A N 1
ATOM 2717 C CA . GLY A 1 347 ? 1.383 2.212 -8.561 1.00 91.12 347 GLY A CA 1
ATOM 2718 C C . GLY A 1 347 ? 0.865 2.444 -9.981 1.00 91.12 347 GLY A C 1
ATOM 2719 O O . GLY A 1 347 ? 1.564 2.182 -10.960 1.00 91.12 347 GLY A O 1
ATOM 2720 N N . PRO A 1 348 ? -0.371 2.942 -10.140 1.00 82.06 348 PRO A N 1
ATOM 2721 C CA . PRO A 1 348 ? -0.892 3.318 -11.446 1.00 82.06 348 PRO A CA 1
ATOM 2722 C C . PRO A 1 348 ? -0.023 4.369 -12.145 1.00 82.06 348 PRO A C 1
ATOM 2724 O O . PRO A 1 348 ? 0.506 5.284 -11.515 1.00 82.06 348 PRO A O 1
ATOM 2727 N N . GLY A 1 349 ? 0.084 4.254 -13.469 1.00 79.88 349 GLY A N 1
ATOM 2728 C CA . GLY A 1 349 ? 0.814 5.210 -14.305 1.00 79.88 349 GLY A CA 1
ATOM 2729 C C . GLY A 1 349 ? 2.340 5.133 -14.217 1.00 79.88 349 GLY A C 1
ATOM 2730 O O . GLY A 1 349 ? 3.000 5.996 -14.791 1.00 79.88 349 GLY A O 1
ATOM 2731 N N . CYS A 1 350 ? 2.908 4.146 -13.516 1.00 88.88 350 CYS A N 1
ATOM 2732 C CA . CYS A 1 350 ? 4.357 3.959 -13.463 1.00 88.88 350 CYS A CA 1
ATOM 2733 C C . CYS A 1 350 ? 4.946 3.540 -14.819 1.00 88.88 350 CYS A C 1
ATOM 2735 O O . CYS A 1 350 ? 4.279 2.879 -15.621 1.00 88.88 350 CYS A O 1
ATOM 2737 N N . ASN A 1 351 ? 6.210 3.897 -15.047 1.00 88.62 351 ASN A N 1
ATOM 2738 C CA . ASN A 1 351 ? 6.989 3.487 -16.213 1.00 88.62 351 ASN A CA 1
ATOM 2739 C C . ASN A 1 351 ? 8.323 2.892 -15.755 1.00 88.62 351 ASN A C 1
ATOM 2741 O O . ASN A 1 351 ? 9.139 3.599 -15.176 1.00 88.62 351 ASN A O 1
ATOM 2745 N N . ILE A 1 352 ? 8.528 1.598 -15.964 1.00 90.06 352 ILE A N 1
ATOM 2746 C CA . ILE A 1 352 ? 9.659 0.861 -15.394 1.00 90.06 352 ILE A CA 1
ATOM 2747 C C . ILE A 1 352 ? 10.429 0.211 -16.529 1.00 90.06 352 ILE A C 1
ATOM 2749 O O . ILE A 1 352 ? 9.826 -0.471 -17.354 1.00 90.06 352 ILE A O 1
ATOM 2753 N N . GLN A 1 353 ? 11.742 0.406 -16.563 1.00 83.12 353 GLN A N 1
ATOM 2754 C CA . GLN A 1 353 ? 12.641 -0.246 -17.513 1.00 83.12 353 GLN A CA 1
ATOM 2755 C C . GLN A 1 353 ? 13.848 -0.814 -16.766 1.00 83.12 353 GLN A C 1
ATOM 2757 O O . GLN A 1 353 ? 14.236 -0.254 -15.746 1.00 83.12 353 GLN A O 1
ATOM 2762 N N . ALA A 1 354 ? 14.411 -1.929 -17.246 1.00 79.12 354 ALA A N 1
ATOM 2763 C CA . ALA A 1 354 ? 15.707 -2.465 -16.806 1.00 79.12 354 ALA A CA 1
ATOM 2764 C C . ALA A 1 354 ? 15.966 -2.376 -15.285 1.00 79.12 354 ALA A C 1
ATOM 2766 O O . ALA A 1 354 ? 16.944 -1.775 -14.854 1.00 79.12 354 ALA A O 1
ATOM 2767 N N . ALA A 1 355 ? 15.041 -2.898 -14.479 1.00 81.69 355 ALA A N 1
ATOM 2768 C CA . ALA A 1 355 ? 15.107 -2.838 -13.022 1.00 81.69 355 ALA A CA 1
ATOM 2769 C C . ALA A 1 355 ? 14.540 -4.121 -12.421 1.00 81.69 355 ALA A C 1
ATOM 2771 O O . ALA A 1 355 ? 13.469 -4.586 -12.837 1.00 81.69 355 ALA A O 1
ATOM 2772 N N . GLU A 1 356 ? 15.232 -4.660 -11.425 1.00 86.62 356 GLU A N 1
ATOM 2773 C CA . GLU A 1 356 ? 14.712 -5.696 -10.550 1.00 86.62 356 GLU A CA 1
ATOM 2774 C C . GLU A 1 356 ? 14.062 -5.059 -9.320 1.00 86.62 356 GLU A C 1
ATOM 2776 O O . GLU A 1 356 ? 14.680 -4.287 -8.593 1.00 86.62 356 GLU A O 1
ATOM 2781 N N . ILE A 1 357 ? 12.788 -5.364 -9.092 1.00 92.50 357 ILE A N 1
ATOM 2782 C CA . ILE A 1 357 ? 11.993 -4.805 -8.003 1.00 92.50 357 ILE A CA 1
ATOM 2783 C C . ILE A 1 357 ? 11.442 -5.951 -7.170 1.00 92.50 357 ILE A C 1
ATOM 2785 O O . ILE A 1 357 ? 10.614 -6.739 -7.636 1.00 92.50 357 ILE A O 1
ATOM 2789 N N . GLU A 1 358 ? 11.869 -6.017 -5.915 1.00 91.50 358 GLU A N 1
ATOM 2790 C CA . GLU A 1 358 ? 11.499 -7.073 -4.989 1.00 91.50 358 GLU A CA 1
ATOM 2791 C C . GLU A 1 358 ? 10.962 -6.506 -3.671 1.00 91.50 358 GLU A C 1
ATOM 2793 O O . GLU A 1 358 ? 11.550 -5.601 -3.079 1.00 91.50 358 GLU A O 1
ATOM 2798 N N . ARG A 1 359 ? 9.831 -7.040 -3.185 1.00 93.69 359 ARG A N 1
ATOM 2799 C CA . ARG A 1 359 ? 9.209 -6.645 -1.902 1.00 93.69 359 ARG A CA 1
ATOM 2800 C C . ARG A 1 359 ? 9.081 -5.123 -1.730 1.00 93.69 359 ARG A C 1
ATOM 2802 O O . ARG A 1 359 ? 9.258 -4.590 -0.636 1.00 93.69 359 ARG A O 1
ATOM 2809 N N . SER A 1 360 ? 8.778 -4.410 -2.809 1.00 95.50 360 SER A N 1
ATOM 2810 C CA . SER A 1 360 ? 8.813 -2.948 -2.825 1.00 95.50 360 SER A CA 1
ATOM 2811 C C . SER A 1 360 ? 7.486 -2.330 -3.243 1.00 95.50 360 SER A C 1
ATOM 2813 O O . SER A 1 360 ? 6.657 -2.945 -3.915 1.00 95.50 360 SER A O 1
ATOM 2815 N N . VAL A 1 361 ? 7.286 -1.085 -2.821 1.00 95.31 361 VAL A N 1
ATOM 2816 C CA . VAL A 1 361 ? 6.097 -0.277 -3.084 1.00 95.31 361 VAL A CA 1
ATOM 2817 C C . VAL A 1 361 ? 6.514 0.905 -3.940 1.00 95.31 361 VAL A C 1
ATOM 2819 O O . VAL A 1 361 ? 7.102 1.865 -3.445 1.00 95.31 361 VAL A O 1
ATOM 282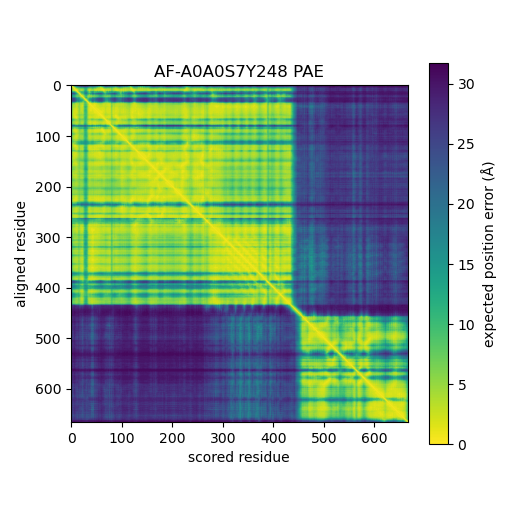2 N N . ILE A 1 362 ? 6.195 0.846 -5.226 1.00 94.06 362 ILE A N 1
ATOM 2823 C CA . ILE A 1 362 ? 6.425 1.943 -6.159 1.00 94.06 362 ILE A CA 1
ATOM 2824 C C . ILE A 1 362 ? 5.148 2.781 -6.214 1.00 94.06 362 ILE A C 1
ATOM 2826 O O . ILE A 1 362 ? 4.103 2.306 -6.653 1.00 94.06 362 ILE A O 1
ATOM 2830 N N . LEU A 1 363 ? 5.205 4.022 -5.741 1.00 88.62 363 LEU A N 1
ATOM 2831 C CA . LEU A 1 363 ? 4.067 4.936 -5.700 1.00 88.62 363 LEU A CA 1
ATOM 2832 C C . LEU A 1 363 ? 3.626 5.368 -7.109 1.00 88.62 363 LEU A C 1
ATOM 2834 O O . LEU A 1 363 ? 4.431 5.318 -8.042 1.00 88.62 363 LEU A O 1
ATOM 2838 N N . PRO A 1 364 ? 2.360 5.803 -7.277 1.00 82.50 364 PRO A N 1
ATOM 2839 C CA . PRO A 1 364 ? 1.815 6.195 -8.575 1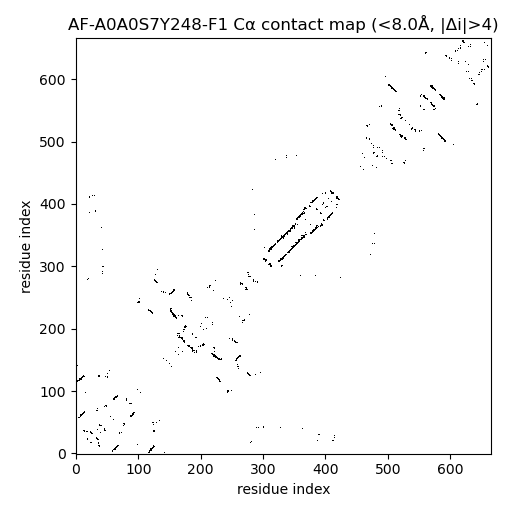.00 82.50 364 PRO A CA 1
ATOM 2840 C C . PRO A 1 364 ? 2.698 7.174 -9.351 1.00 82.50 364 PRO A C 1
ATOM 2842 O O . PRO A 1 364 ? 3.325 8.054 -8.763 1.00 82.50 364 PRO A O 1
ATOM 2845 N N . TYR A 1 365 ? 2.674 7.055 -10.680 1.00 80.00 365 TYR A N 1
ATOM 2846 C CA . TYR A 1 365 ? 3.379 7.946 -11.611 1.00 80.00 365 TYR A CA 1
ATOM 2847 C C . TYR A 1 365 ? 4.903 8.007 -11.408 1.00 80.00 365 TYR A C 1
ATOM 2849 O O . TYR A 1 365 ? 5.546 9.000 -11.748 1.00 80.00 365 TYR A O 1
ATOM 2857 N N . THR A 1 366 ? 5.501 6.944 -10.870 1.00 84.88 366 THR A N 1
ATOM 2858 C CA . THR A 1 366 ? 6.957 6.832 -10.739 1.00 84.88 366 THR A CA 1
ATOM 2859 C C . THR A 1 366 ? 7.562 6.219 -12.002 1.00 84.88 366 THR A C 1
ATOM 2861 O O . THR A 1 366 ? 7.092 5.197 -12.504 1.00 84.88 366 THR A O 1
ATOM 2864 N N . SER A 1 367 ? 8.603 6.859 -12.518 1.00 85.50 367 SER A N 1
ATOM 2865 C CA . SER A 1 367 ? 9.430 6.411 -13.627 1.00 85.50 367 SER A CA 1
ATOM 2866 C C . SER A 1 367 ? 10.767 5.895 -13.096 1.00 85.50 367 SER A C 1
ATOM 2868 O O . SER A 1 367 ? 11.434 6.584 -12.327 1.00 85.50 367 SER A O 1
ATOM 2870 N N . ILE A 1 368 ? 11.149 4.687 -13.495 1.00 86.56 368 ILE A N 1
ATOM 2871 C CA . ILE A 1 368 ? 12.405 4.034 -13.108 1.00 86.56 368 ILE A CA 1
ATOM 2872 C C . ILE A 1 368 ? 13.183 3.728 -14.387 1.00 86.56 368 ILE A C 1
ATOM 2874 O O . ILE A 1 368 ? 12.646 3.075 -15.285 1.00 86.56 368 ILE A O 1
ATOM 2878 N N . ASN A 1 369 ? 14.424 4.221 -14.457 1.00 80.25 369 ASN A N 1
ATOM 2879 C CA . ASN A 1 369 ? 15.370 4.025 -15.567 1.00 80.25 369 ASN A CA 1
ATOM 2880 C C . ASN A 1 369 ? 14.827 4.415 -16.954 1.00 80.25 369 ASN A C 1
ATOM 2882 O O . ASN A 1 369 ? 15.175 3.813 -17.964 1.00 80.25 369 ASN A O 1
ATOM 2886 N N . THR A 1 370 ? 13.966 5.432 -17.029 1.00 69.31 370 THR A N 1
ATOM 2887 C CA . THR A 1 370 ? 13.390 5.894 -18.305 1.00 69.31 370 THR A CA 1
ATOM 2888 C C . THR A 1 370 ? 14.274 6.900 -19.045 1.00 69.31 370 THR A C 1
ATOM 2890 O O . THR A 1 370 ? 13.964 7.269 -20.175 1.00 69.31 370 THR A O 1
ATOM 2893 N N . SER A 1 371 ? 15.335 7.402 -18.405 1.00 66.38 371 SER A N 1
ATOM 2894 C CA . SER A 1 371 ? 16.306 8.308 -19.022 1.00 66.38 371 SER A CA 1
ATOM 2895 C C . SER A 1 371 ? 17.410 7.506 -19.703 1.00 66.38 371 SER A C 1
ATOM 2897 O O . SER A 1 371 ? 18.095 6.716 -19.062 1.00 66.38 371 SER A O 1
ATOM 2899 N N . VAL A 1 372 ? 17.628 7.746 -20.996 1.00 55.88 372 VAL A N 1
ATOM 2900 C CA . VAL A 1 372 ? 18.693 7.081 -21.774 1.00 55.88 372 VAL A CA 1
ATOM 2901 C C . VAL A 1 372 ? 20.097 7.547 -21.344 1.00 55.88 372 VAL A C 1
ATOM 2903 O O . VAL A 1 372 ? 21.085 6.832 -21.541 1.00 55.88 372 VAL A O 1
ATOM 2906 N N . TYR A 1 373 ? 20.176 8.737 -20.740 1.00 52.94 373 TYR A N 1
ATOM 2907 C CA . TYR A 1 373 ? 21.415 9.406 -20.333 1.00 52.94 373 TYR A CA 1
ATOM 2908 C C . TYR A 1 373 ? 21.837 9.106 -18.892 1.00 52.94 373 TYR A C 1
ATOM 2910 O O . TYR A 1 373 ? 22.937 9.483 -18.498 1.00 52.94 373 TYR A O 1
ATOM 2918 N N . ALA A 1 374 ? 20.970 8.468 -18.106 1.00 60.34 374 ALA A N 1
ATOM 2919 C CA . ALA A 1 374 ? 21.254 8.114 -16.724 1.00 60.34 374 ALA A CA 1
ATOM 2920 C C . ALA A 1 374 ? 21.716 6.656 -16.624 1.00 60.34 374 ALA A C 1
ATOM 2922 O O . ALA A 1 374 ? 21.308 5.800 -17.412 1.00 60.34 374 ALA A O 1
ATOM 2923 N N . GLU A 1 375 ? 22.558 6.367 -15.640 1.00 64.00 375 GLU A N 1
ATOM 2924 C CA . GLU A 1 375 ? 22.857 4.990 -15.263 1.00 64.00 375 GLU A CA 1
ATOM 2925 C C . GLU A 1 375 ? 21.633 4.399 -14.544 1.00 64.00 375 GLU A C 1
ATOM 2927 O O . GLU A 1 375 ? 20.961 5.104 -13.776 1.00 64.00 375 GLU A O 1
ATOM 2932 N N . PRO A 1 376 ? 21.304 3.126 -14.811 1.00 66.69 376 PRO A N 1
ATOM 2933 C CA . PRO A 1 376 ? 20.141 2.495 -14.219 1.00 66.69 376 PRO A CA 1
ATOM 2934 C C . PRO A 1 376 ? 20.351 2.219 -12.726 1.00 66.69 376 PRO A C 1
ATOM 2936 O O . PRO A 1 376 ? 21.471 2.027 -12.244 1.00 66.69 376 PRO A O 1
ATOM 2939 N N . ILE A 1 377 ? 19.235 2.173 -12.005 1.00 74.44 377 ILE A N 1
ATOM 2940 C CA . ILE A 1 377 ? 19.130 1.516 -10.706 1.00 74.44 377 ILE A CA 1
ATOM 2941 C C . ILE A 1 377 ? 18.755 0.066 -10.977 1.00 74.44 377 ILE A C 1
ATOM 2943 O O . ILE A 1 377 ? 17.656 -0.218 -11.460 1.00 74.44 377 ILE A O 1
ATOM 2947 N N . ASP A 1 378 ? 19.694 -0.827 -10.694 1.00 74.06 378 ASP A N 1
ATOM 2948 C CA . ASP A 1 378 ? 19.609 -2.242 -11.038 1.00 74.06 378 ASP A CA 1
ATOM 2949 C C . ASP A 1 378 ? 18.613 -2.975 -10.133 1.00 74.06 378 ASP A C 1
ATOM 2951 O O . ASP A 1 378 ? 17.852 -3.820 -10.603 1.00 74.06 378 ASP A O 1
ATOM 2955 N N . TYR A 1 379 ? 18.590 -2.630 -8.840 1.00 83.44 379 TYR A N 1
ATOM 2956 C CA . TYR A 1 379 ? 17.817 -3.343 -7.823 1.00 83.44 379 TYR A CA 1
ATOM 2957 C C . TYR A 1 379 ? 17.082 -2.403 -6.861 1.00 83.44 379 TYR A C 1
ATOM 2959 O O . TYR A 1 379 ? 17.661 -1.461 -6.318 1.00 83.44 379 TYR A O 1
ATOM 2967 N N . ILE A 1 380 ? 15.807 -2.700 -6.610 1.00 89.06 380 ILE A N 1
ATOM 2968 C CA . ILE A 1 380 ? 14.950 -2.038 -5.625 1.00 89.06 380 ILE A CA 1
ATOM 2969 C C . ILE A 1 380 ? 14.311 -3.109 -4.732 1.00 89.06 380 ILE A C 1
ATOM 2971 O O . ILE A 1 380 ? 13.310 -3.730 -5.092 1.00 89.06 380 ILE A O 1
ATOM 2975 N N . GLY A 1 381 ? 14.885 -3.309 -3.551 1.00 90.75 381 GLY A N 1
ATOM 2976 C CA . GLY A 1 381 ? 14.467 -4.270 -2.535 1.00 90.75 381 GLY A CA 1
ATOM 2977 C C . GLY A 1 381 ? 13.792 -3.610 -1.339 1.00 90.75 381 GLY A C 1
ATOM 2978 O O . GLY A 1 381 ? 14.226 -2.554 -0.889 1.00 90.75 381 GLY A O 1
ATOM 2979 N N . ASN A 1 382 ? 12.745 -4.221 -0.783 1.00 92.31 382 ASN A N 1
ATOM 2980 C CA . ASN A 1 382 ? 12.192 -3.859 0.532 1.00 92.31 382 ASN A CA 1
ATOM 2981 C C . ASN A 1 382 ? 11.936 -2.346 0.734 1.00 92.31 382 ASN A C 1
ATOM 2983 O O . ASN A 1 382 ? 12.109 -1.823 1.833 1.00 92.31 382 ASN A O 1
ATOM 2987 N N . SER A 1 383 ? 11.583 -1.625 -0.332 1.00 93.06 383 SER A N 1
ATOM 2988 C CA . SER A 1 383 ? 11.642 -0.160 -0.364 1.00 93.06 383 SER A CA 1
ATOM 2989 C C . SER A 1 383 ? 10.285 0.468 -0.658 1.00 93.06 383 SER A C 1
ATOM 2991 O O . SER A 1 383 ? 9.386 -0.162 -1.216 1.00 93.06 383 SER A O 1
ATOM 2993 N N . VAL A 1 384 ? 10.130 1.739 -0.289 1.00 92.50 384 VAL A N 1
ATOM 2994 C CA . VAL A 1 384 ? 9.014 2.590 -0.719 1.00 92.50 384 VAL A CA 1
ATOM 2995 C C . VAL A 1 384 ? 9.583 3.689 -1.596 1.00 92.50 384 VAL A C 1
ATOM 2997 O O . VAL A 1 384 ? 10.507 4.390 -1.200 1.00 92.50 384 VAL A O 1
ATOM 3000 N N . VAL A 1 385 ? 9.053 3.838 -2.799 1.00 90.06 385 VAL A N 1
ATOM 3001 C CA . VAL A 1 385 ? 9.719 4.596 -3.852 1.00 90.06 385 VAL A CA 1
ATOM 3002 C C . VAL A 1 385 ? 8.712 5.502 -4.550 1.00 90.06 385 VAL A C 1
ATOM 3004 O O . VAL A 1 385 ? 7.675 5.029 -5.004 1.00 90.06 385 VAL A O 1
ATOM 3007 N N . GLY A 1 386 ? 9.007 6.798 -4.648 1.00 81.56 386 GLY A N 1
ATOM 3008 C CA . GLY A 1 386 ? 8.164 7.786 -5.330 1.00 81.56 386 GLY A CA 1
ATOM 3009 C C . GLY A 1 386 ? 7.528 8.827 -4.403 1.00 81.56 386 GLY A C 1
ATOM 3010 O O . GLY A 1 386 ? 7.877 8.940 -3.229 1.00 81.56 386 GLY A O 1
ATOM 3011 N N . GLY A 1 387 ? 6.561 9.584 -4.938 1.00 65.81 387 GLY A N 1
ATOM 3012 C CA . GLY A 1 387 ? 5.626 10.383 -4.131 1.00 65.81 387 GLY A CA 1
ATOM 3013 C C . GLY A 1 387 ? 5.185 11.744 -4.695 1.00 65.81 387 GLY A C 1
ATOM 3014 O O . GLY A 1 387 ? 4.274 12.356 -4.136 1.00 65.81 387 GLY A O 1
ATOM 3015 N N . ARG A 1 388 ? 5.728 12.222 -5.826 1.00 58.22 388 ARG A N 1
ATOM 3016 C CA . ARG A 1 388 ? 5.164 13.402 -6.520 1.00 58.22 388 ARG A CA 1
ATOM 3017 C C . ARG A 1 388 ? 3.920 13.052 -7.341 1.00 58.22 388 ARG A C 1
ATOM 3019 O O . ARG A 1 388 ? 3.958 12.157 -8.178 1.00 58.22 388 ARG A O 1
ATOM 3026 N N . VAL A 1 389 ? 2.847 13.830 -7.158 1.00 41.44 389 VAL A N 1
ATOM 3027 C CA . VAL A 1 389 ? 1.586 13.716 -7.923 1.00 41.44 389 VAL A CA 1
ATOM 3028 C C . VAL A 1 389 ? 1.660 14.449 -9.277 1.00 41.44 389 VAL A C 1
ATOM 3030 O O . VAL A 1 389 ? 0.962 14.067 -10.212 1.00 41.44 389 VAL A O 1
ATOM 3033 N N . ILE A 1 390 ? 2.531 15.461 -9.427 1.00 34.50 390 ILE A N 1
ATOM 3034 C CA . ILE A 1 390 ? 2.737 16.202 -10.690 1.00 34.50 390 ILE A CA 1
ATOM 3035 C C . ILE A 1 390 ? 4.169 16.064 -11.190 1.00 34.50 390 ILE A C 1
ATOM 3037 O O . ILE A 1 390 ? 5.115 16.263 -10.432 1.00 34.50 390 ILE A O 1
ATOM 3041 N N . GLY A 1 391 ? 4.303 15.741 -12.481 1.00 38.22 391 GLY A N 1
ATOM 3042 C CA . GLY A 1 391 ? 5.575 15.460 -13.156 1.00 38.22 391 GLY A CA 1
ATOM 3043 C C . GLY A 1 391 ? 6.066 14.020 -12.980 1.00 38.22 391 GLY A C 1
ATOM 3044 O O . GLY A 1 391 ? 6.970 13.602 -13.693 1.00 38.22 391 GLY A O 1
ATOM 3045 N N . GLY A 1 392 ? 5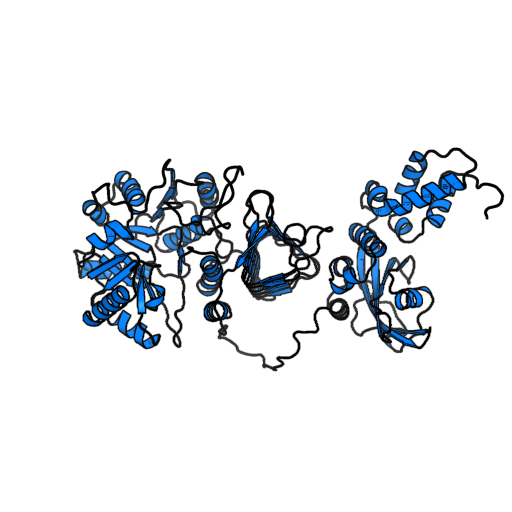.437 13.258 -12.078 1.00 55.91 392 GLY A N 1
ATOM 3046 C CA . GLY A 1 392 ? 5.914 11.945 -11.666 1.00 55.91 392 GLY A CA 1
ATOM 3047 C C . GLY A 1 392 ? 7.169 12.029 -10.798 1.00 55.91 392 GLY A C 1
ATOM 3048 O O . GLY A 1 392 ? 7.691 13.109 -10.517 1.00 55.91 392 GLY A O 1
ATOM 3049 N N . THR A 1 393 ? 7.638 10.880 -10.327 1.00 68.81 393 THR A N 1
ATOM 3050 C CA . THR A 1 393 ? 8.966 10.774 -9.705 1.00 68.81 393 THR A CA 1
ATOM 3051 C C . THR A 1 393 ? 9.877 10.030 -10.659 1.00 68.81 393 THR A C 1
ATOM 3053 O O . THR A 1 393 ? 9.533 8.915 -11.020 1.00 68.81 393 THR A O 1
ATOM 3056 N N . SER A 1 394 ? 11.010 10.605 -11.052 1.00 73.75 394 SER A N 1
ATOM 3057 C CA . SER A 1 394 ? 12.032 9.884 -11.816 1.00 73.75 394 SER A CA 1
ATOM 3058 C C . SER A 1 394 ? 13.135 9.423 -10.882 1.00 73.75 394 SER A C 1
ATOM 3060 O O . SER A 1 394 ? 13.605 10.196 -10.049 1.00 73.75 394 SER A O 1
ATOM 3062 N N . ILE A 1 395 ? 13.504 8.154 -10.996 1.00 75.44 395 ILE A N 1
ATOM 3063 C CA . ILE A 1 395 ? 14.530 7.528 -10.171 1.00 75.44 395 ILE A CA 1
ATOM 3064 C C . ILE A 1 395 ? 15.515 6.851 -11.112 1.00 75.44 395 ILE A C 1
ATOM 3066 O O . ILE A 1 395 ? 15.189 5.874 -11.787 1.00 75.44 395 ILE A O 1
ATOM 3070 N N . ASP A 1 396 ? 16.683 7.479 -11.200 1.00 68.56 396 ASP A N 1
ATOM 3071 C CA . ASP A 1 396 ? 17.828 7.126 -12.030 1.00 68.56 396 ASP A CA 1
ATOM 3072 C C . ASP A 1 396 ? 19.102 7.760 -11.428 1.00 68.56 396 ASP A C 1
ATOM 3074 O O . ASP A 1 396 ? 19.018 8.515 -10.447 1.00 68.56 396 ASP A O 1
ATOM 3078 N N . SER A 1 397 ? 20.280 7.481 -12.000 1.00 62.03 397 SER A N 1
ATOM 3079 C CA . SER A 1 397 ? 21.544 7.963 -11.425 1.00 62.03 397 SER A CA 1
ATOM 3080 C C . SER A 1 397 ? 21.749 9.481 -11.442 1.00 62.03 397 SER A C 1
ATOM 3082 O O . SER A 1 397 ? 22.617 9.989 -10.732 1.00 62.03 397 SER A O 1
ATOM 3084 N N . LEU A 1 398 ? 20.944 10.235 -12.204 1.00 56.66 398 LEU A N 1
ATOM 3085 C CA . LEU A 1 398 ? 20.994 11.701 -12.180 1.00 56.66 398 LEU A CA 1
ATOM 3086 C C . LEU A 1 398 ? 20.388 12.258 -10.890 1.00 56.66 398 LEU A C 1
ATOM 3088 O O . LEU A 1 398 ? 20.734 13.362 -10.473 1.00 56.66 398 LEU A O 1
ATOM 3092 N N . HIS A 1 399 ? 19.489 11.498 -10.262 1.00 62.19 399 HIS A N 1
ATOM 3093 C CA . HIS A 1 399 ? 18.726 11.931 -9.094 1.00 62.19 399 HIS A CA 1
ATOM 3094 C C . HIS A 1 399 ? 19.063 11.134 -7.828 1.00 62.19 399 HIS A C 1
ATOM 3096 O O . HIS A 1 399 ? 18.740 11.594 -6.731 1.00 62.19 399 HIS A O 1
ATOM 3102 N N . TYR A 1 400 ? 19.712 9.972 -7.965 1.00 65.25 400 TYR A N 1
ATOM 3103 C CA . TYR A 1 400 ? 20.135 9.108 -6.866 1.00 65.25 400 TYR A CA 1
ATOM 3104 C C . TYR A 1 400 ? 21.498 8.467 -7.162 1.00 65.25 400 TYR A C 1
ATOM 3106 O O . TYR A 1 400 ? 21.646 7.721 -8.118 1.00 65.25 400 TYR A O 1
ATOM 3114 N N . SER A 1 401 ? 22.509 8.736 -6.336 1.00 64.19 401 SER A N 1
ATOM 3115 C CA . SER A 1 401 ? 23.903 8.376 -6.638 1.00 64.19 401 SER A CA 1
ATOM 3116 C C . SER A 1 401 ? 24.262 6.893 -6.473 1.00 64.19 401 SER A C 1
ATOM 3118 O O . SER A 1 401 ? 25.407 6.528 -6.735 1.00 64.19 401 SER A O 1
ATOM 3120 N N . GLN A 1 402 ? 23.341 6.043 -6.008 1.00 69.75 402 GLN A N 1
ATOM 3121 C CA . GLN A 1 402 ? 23.587 4.607 -5.836 1.00 69.75 402 GLN A CA 1
ATOM 3122 C C . GLN A 1 402 ? 22.793 3.794 -6.866 1.00 69.75 402 GLN A C 1
ATOM 3124 O O . GLN A 1 402 ? 21.692 4.168 -7.255 1.00 69.75 402 GLN A O 1
ATOM 3129 N N . HIS A 1 403 ? 23.328 2.640 -7.264 1.00 70.19 403 HIS A N 1
ATOM 3130 C CA . HIS A 1 403 ? 22.702 1.748 -8.252 1.00 70.19 403 HIS A CA 1
ATOM 3131 C C . HIS A 1 403 ? 21.707 0.749 -7.646 1.00 70.19 403 HIS A C 1
ATOM 3133 O O . HIS A 1 403 ? 21.135 -0.071 -8.359 1.00 70.19 403 HIS A O 1
ATOM 3139 N N . SER A 1 404 ? 21.491 0.798 -6.331 1.00 81.06 404 SER A N 1
ATOM 3140 C CA . SER A 1 404 ? 20.567 -0.088 -5.626 1.00 81.06 404 SER A CA 1
ATOM 3141 C C . SER A 1 404 ? 19.865 0.641 -4.489 1.00 81.06 404 SER A C 1
ATOM 3143 O O . SER A 1 404 ? 20.503 1.405 -3.767 1.00 81.06 404 SER A O 1
ATOM 3145 N N . LEU A 1 405 ? 18.585 0.342 -4.291 1.00 84.38 405 LEU A N 1
ATOM 3146 C CA . LEU A 1 405 ? 17.778 0.780 -3.155 1.00 84.38 405 LEU A CA 1
ATOM 3147 C C . LEU A 1 405 ? 17.365 -0.457 -2.360 1.00 84.38 405 LEU A C 1
ATOM 3149 O O . LEU A 1 405 ? 16.664 -1.303 -2.902 1.00 84.38 405 LEU A O 1
ATOM 3153 N N . ASP A 1 406 ? 17.770 -0.580 -1.096 1.00 90.12 406 ASP A N 1
ATOM 3154 C CA . ASP A 1 406 ? 17.304 -1.679 -0.241 1.00 90.12 406 ASP A CA 1
ATOM 3155 C C . ASP A 1 406 ? 16.920 -1.202 1.160 1.00 90.12 406 ASP A C 1
ATOM 3157 O O . ASP A 1 406 ? 17.700 -0.540 1.850 1.00 90.12 406 ASP A O 1
ATOM 3161 N N . GLY A 1 407 ? 15.695 -1.522 1.581 1.00 90.25 407 GLY A N 1
ATOM 3162 C CA . GLY A 1 407 ? 15.183 -1.149 2.899 1.00 90.25 407 GLY A CA 1
ATOM 3163 C C . GLY A 1 407 ? 15.033 0.363 3.093 1.00 90.25 407 GLY A C 1
ATOM 3164 O O . GLY A 1 407 ? 15.248 0.859 4.205 1.00 90.25 407 GLY A O 1
ATOM 3165 N N . GLN A 1 408 ? 14.714 1.113 2.033 1.00 90.81 408 GLN A N 1
ATOM 3166 C CA . GLN A 1 408 ? 14.718 2.578 2.034 1.00 90.81 408 GLN A CA 1
ATOM 3167 C C . GLN A 1 408 ? 13.394 3.187 1.547 1.00 90.81 408 GLN A C 1
ATOM 3169 O O . GLN A 1 408 ? 12.670 2.634 0.724 1.00 90.81 408 GLN A O 1
ATOM 3174 N N . LEU A 1 409 ? 13.079 4.376 2.057 1.00 88.44 409 LEU A N 1
ATOM 3175 C CA . LEU A 1 409 ? 12.152 5.320 1.451 1.00 88.44 409 LEU A CA 1
ATOM 3176 C C . LEU A 1 409 ? 12.948 6.227 0.509 1.00 88.44 409 LEU A C 1
ATOM 3178 O O . LEU A 1 409 ? 13.725 7.046 0.991 1.00 88.44 409 LEU A O 1
ATOM 3182 N N . ALA A 1 410 ? 12.723 6.111 -0.797 1.00 87.12 410 ALA A N 1
ATOM 3183 C CA . ALA A 1 410 ? 13.299 6.977 -1.820 1.00 87.12 410 ALA A CA 1
ATOM 3184 C C . ALA A 1 410 ? 12.229 7.943 -2.343 1.00 87.12 410 ALA A C 1
ATOM 3186 O O . ALA A 1 410 ? 11.335 7.551 -3.098 1.00 87.12 410 ALA A O 1
ATOM 3187 N N . ALA A 1 411 ? 12.308 9.209 -1.931 1.00 79.50 411 ALA A N 1
ATOM 3188 C CA . ALA A 1 411 ? 11.342 10.237 -2.314 1.00 79.50 411 ALA A CA 1
ATOM 3189 C C . ALA A 1 411 ? 12.045 11.551 -2.713 1.00 79.50 411 ALA A C 1
ATOM 3191 O O . ALA A 1 411 ? 12.987 11.978 -2.033 1.00 79.50 411 ALA A O 1
ATOM 3192 N N . PRO A 1 412 ? 11.585 12.223 -3.786 1.00 71.06 412 PRO A N 1
ATOM 3193 C CA . PRO A 1 412 ? 12.206 13.451 -4.274 1.00 71.06 412 PRO A CA 1
ATOM 3194 C C . PRO A 1 412 ? 12.023 14.607 -3.277 1.00 71.06 412 PRO A C 1
ATOM 3196 O O . PRO A 1 412 ? 11.021 14.668 -2.566 1.00 71.06 412 PRO A O 1
ATOM 3199 N N . ASP A 1 413 ? 12.971 15.543 -3.221 1.00 67.38 413 ASP A N 1
ATOM 3200 C CA . ASP A 1 413 ? 12.839 16.810 -2.491 1.00 67.38 413 ASP A CA 1
ATOM 3201 C C . ASP A 1 413 ? 11.992 17.830 -3.281 1.00 67.38 413 ASP A C 1
ATOM 3203 O O . ASP A 1 413 ? 11.316 17.504 -4.260 1.00 67.38 413 ASP A O 1
ATOM 3207 N N . GLU A 1 414 ? 11.995 19.093 -2.847 1.00 61.06 414 GLU A N 1
ATOM 3208 C CA . GLU A 1 414 ? 11.306 20.206 -3.516 1.00 61.06 414 GLU A CA 1
ATOM 3209 C C . GLU A 1 414 ? 11.879 20.535 -4.905 1.00 61.06 414 GLU A C 1
ATOM 3211 O O . GLU A 1 414 ? 11.159 21.044 -5.764 1.00 61.06 414 GLU A O 1
ATOM 3216 N N . VAL A 1 415 ? 13.139 20.184 -5.162 1.00 61.69 415 VAL A N 1
ATOM 3217 C CA . VAL A 1 415 ? 13.886 20.499 -6.390 1.00 61.69 415 VAL A CA 1
ATOM 3218 C C . VAL A 1 415 ? 13.992 19.281 -7.324 1.00 61.69 415 VAL A C 1
ATOM 3220 O O . VAL A 1 415 ? 14.231 19.446 -8.513 1.00 61.69 415 VAL A O 1
ATOM 3223 N N . GLY A 1 416 ? 13.695 18.075 -6.830 1.00 62.69 416 GLY A N 1
ATOM 3224 C CA . GLY A 1 416 ? 13.686 16.820 -7.584 1.00 62.69 416 GLY A CA 1
ATOM 3225 C C . GLY A 1 416 ? 14.778 15.819 -7.190 1.00 62.69 416 GLY A C 1
ATOM 3226 O O . GLY A 1 416 ? 14.772 14.718 -7.730 1.00 62.69 416 GLY A O 1
ATOM 3227 N N . ASN A 1 417 ? 15.671 16.139 -6.245 1.00 69.56 417 ASN A N 1
ATOM 3228 C CA . ASN A 1 417 ? 16.714 15.200 -5.811 1.00 69.56 417 ASN A CA 1
ATOM 3229 C C . ASN A 1 417 ? 16.119 14.118 -4.914 1.00 69.56 417 ASN A C 1
ATOM 3231 O O . ASN A 1 417 ? 15.337 14.419 -4.008 1.00 69.56 417 ASN A O 1
ATOM 3235 N N . VAL A 1 418 ? 16.511 12.865 -5.115 1.00 72.94 418 VAL A N 1
ATOM 3236 C CA . VAL A 1 418 ? 15.995 11.745 -4.326 1.00 72.94 418 VAL A CA 1
ATOM 3237 C C . VAL A 1 418 ? 16.822 11.606 -3.052 1.00 72.94 418 VAL A C 1
ATOM 3239 O O . VAL A 1 418 ? 18.016 11.326 -3.097 1.00 72.94 418 VAL A O 1
ATOM 3242 N N . GLU A 1 419 ? 16.176 11.780 -1.898 1.00 73.50 419 GLU A N 1
ATOM 3243 C CA . GLU A 1 419 ? 16.768 11.408 -0.609 1.00 73.50 419 GLU A CA 1
ATOM 3244 C C . GLU A 1 419 ? 16.288 10.002 -0.238 1.00 73.50 419 GLU A C 1
ATOM 3246 O O . GLU A 1 419 ? 15.089 9.714 -0.320 1.00 73.50 419 GLU A O 1
ATOM 3251 N N . ALA A 1 420 ? 17.223 9.142 0.172 1.00 80.88 420 ALA A N 1
ATOM 3252 C CA . ALA A 1 420 ? 16.931 7.803 0.666 1.00 80.88 420 ALA A CA 1
ATOM 3253 C C . ALA A 1 420 ? 16.992 7.771 2.199 1.00 80.88 420 ALA A C 1
ATOM 3255 O O . ALA A 1 420 ? 18.004 8.129 2.799 1.00 80.88 420 ALA A O 1
ATOM 3256 N N . ILE A 1 421 ? 15.909 7.324 2.834 1.00 85.06 421 ILE A N 1
ATOM 3257 C CA . ILE A 1 421 ? 15.776 7.228 4.294 1.00 85.06 421 ILE A CA 1
ATOM 3258 C C . ILE A 1 421 ? 15.581 5.759 4.669 1.00 85.06 421 ILE A C 1
ATOM 3260 O O . ILE A 1 421 ? 14.656 5.125 4.174 1.00 85.06 421 ILE A O 1
ATOM 3264 N N . HIS A 1 422 ? 16.406 5.205 5.559 1.00 88.69 422 HIS A N 1
ATOM 3265 C CA . HIS A 1 422 ? 16.255 3.810 5.986 1.00 88.69 422 HIS A CA 1
ATOM 3266 C C . HIS A 1 422 ? 14.919 3.562 6.700 1.00 88.69 422 HIS A C 1
ATOM 3268 O O . HIS A 1 422 ? 14.519 4.309 7.594 1.00 88.69 422 HIS A O 1
ATOM 3274 N N . LEU A 1 423 ? 14.247 2.472 6.324 1.00 88.44 423 LEU A N 1
ATOM 3275 C CA . LEU A 1 423 ? 12.989 2.033 6.930 1.00 88.44 423 LEU A CA 1
ATOM 3276 C C . LEU A 1 423 ? 13.193 1.330 8.283 1.00 88.44 423 LEU A C 1
ATOM 3278 O O . LEU A 1 423 ? 12.239 1.229 9.052 1.00 88.44 423 LEU A O 1
ATOM 3282 N N . ASN A 1 424 ? 14.415 0.871 8.586 1.00 89.19 424 ASN A N 1
ATOM 3283 C CA . ASN A 1 424 ? 14.753 0.091 9.786 1.00 89.19 424 ASN A CA 1
ATOM 3284 C C . ASN A 1 424 ? 13.876 -1.170 9.933 1.00 89.19 424 ASN A C 1
ATOM 3286 O O . ASN A 1 424 ? 13.225 -1.378 10.962 1.00 89.19 424 ASN A O 1
ATOM 3290 N N . LEU A 1 425 ? 13.822 -1.980 8.870 1.00 89.25 425 LEU A N 1
ATOM 3291 C CA . LEU A 1 425 ? 13.102 -3.255 8.858 1.00 89.25 425 LEU A CA 1
ATOM 3292 C C . LEU A 1 425 ? 13.825 -4.286 9.737 1.00 89.25 425 LEU A C 1
ATOM 3294 O O . LEU A 1 425 ? 15.046 -4.417 9.667 1.00 89.25 425 LEU A O 1
ATOM 3298 N N . THR A 1 426 ? 13.072 -5.009 10.561 1.00 88.00 426 THR A N 1
ATOM 3299 C CA . THR A 1 426 ? 13.557 -6.118 11.391 1.00 88.00 426 THR A CA 1
ATOM 3300 C C . THR A 1 426 ? 13.375 -7.457 10.676 1.00 88.00 426 THR A C 1
ATOM 3302 O O . THR A 1 426 ? 12.651 -7.556 9.684 1.00 88.00 426 THR A O 1
ATOM 3305 N N . GLU A 1 427 ? 13.993 -8.519 11.198 1.00 82.56 427 GLU A N 1
ATOM 3306 C CA . GLU A 1 427 ? 13.765 -9.881 10.693 1.00 82.56 427 GLU A CA 1
ATOM 3307 C C . GLU A 1 427 ? 12.288 -10.286 10.777 1.00 82.56 427 GLU A C 1
ATOM 3309 O O . GLU A 1 427 ? 11.775 -10.893 9.840 1.00 82.56 427 GLU A O 1
ATOM 3314 N N . ASP A 1 428 ? 11.584 -9.887 11.841 1.00 80.81 428 ASP A N 1
ATOM 3315 C CA . ASP A 1 428 ? 10.147 -10.142 11.997 1.00 80.81 428 ASP A CA 1
ATOM 3316 C C . ASP A 1 428 ? 9.305 -9.425 10.934 1.00 80.81 428 ASP A C 1
ATOM 3318 O O . ASP A 1 428 ? 8.352 -10.007 10.417 1.00 80.81 428 ASP A O 1
ATOM 3322 N N . ASP A 1 429 ? 9.664 -8.190 10.561 1.00 86.00 429 ASP A N 1
ATOM 3323 C CA . ASP A 1 429 ? 8.971 -7.460 9.491 1.00 86.00 429 ASP A CA 1
ATOM 3324 C C . ASP A 1 429 ? 9.127 -8.189 8.148 1.00 86.00 429 ASP A C 1
ATOM 3326 O O . ASP A 1 429 ? 8.164 -8.362 7.396 1.00 86.00 429 ASP A O 1
ATOM 3330 N N . LEU A 1 430 ? 10.351 -8.636 7.846 1.00 85.56 430 LEU A N 1
ATOM 3331 C CA . LEU A 1 430 ? 10.649 -9.386 6.628 1.00 85.56 430 LEU A CA 1
ATOM 3332 C C . LEU A 1 430 ? 9.954 -10.751 6.645 1.00 85.56 430 LEU A C 1
ATOM 3334 O O . LEU A 1 430 ? 9.372 -11.152 5.639 1.00 85.56 430 LEU A O 1
ATOM 3338 N N . ALA A 1 431 ? 9.951 -11.444 7.785 1.00 80.81 431 ALA A N 1
ATOM 3339 C CA . ALA A 1 431 ? 9.256 -12.713 7.966 1.00 80.81 431 ALA A CA 1
ATOM 3340 C C . ALA A 1 431 ? 7.735 -12.566 7.813 1.00 80.81 431 ALA A C 1
ATOM 3342 O O . ALA A 1 431 ? 7.099 -13.437 7.216 1.00 80.81 431 ALA A O 1
ATOM 3343 N N . GLU A 1 432 ? 7.154 -11.458 8.291 1.00 79.56 432 GLU A N 1
ATOM 3344 C CA . GLU A 1 432 ? 5.742 -11.137 8.084 1.00 79.56 432 GLU A CA 1
ATOM 3345 C C . GLU A 1 432 ? 5.428 -11.007 6.586 1.00 79.56 432 GLU A C 1
ATOM 3347 O O . GLU A 1 432 ? 4.373 -11.452 6.134 1.00 79.56 432 GLU A O 1
ATOM 3352 N N . VAL A 1 433 ? 6.323 -10.411 5.799 1.00 81.44 433 VAL A N 1
ATOM 3353 C CA . VAL A 1 433 ? 6.143 -10.238 4.349 1.00 81.44 433 VAL A CA 1
ATOM 3354 C C . VAL A 1 433 ? 6.389 -11.524 3.560 1.00 81.44 433 VAL A C 1
ATOM 3356 O O . VAL A 1 433 ? 5.648 -11.811 2.621 1.00 81.44 433 VAL A O 1
ATOM 3359 N N . LEU A 1 434 ? 7.378 -12.320 3.962 1.00 71.56 434 LEU A N 1
ATOM 3360 C CA . LEU A 1 434 ? 7.805 -13.552 3.293 1.00 71.56 434 LEU A CA 1
ATOM 3361 C C . LEU A 1 434 ? 6.893 -14.767 3.544 1.00 71.56 434 LEU A C 1
ATOM 3363 O O . LEU A 1 434 ? 7.278 -15.872 3.167 1.00 71.56 434 LEU A O 1
ATOM 3367 N N . ASP A 1 435 ? 5.738 -14.586 4.199 1.00 58.06 435 ASP A N 1
ATOM 3368 C CA . ASP A 1 435 ? 4.894 -15.643 4.778 1.00 58.06 435 ASP A CA 1
ATOM 3369 C C . ASP A 1 435 ? 4.967 -16.989 4.023 1.00 58.06 435 ASP A C 1
ATOM 3371 O O . ASP A 1 435 ? 4.449 -17.158 2.917 1.00 58.06 435 ASP A O 1
ATOM 3375 N N . ARG A 1 436 ? 5.613 -17.973 4.672 1.00 43.97 436 ARG A N 1
ATOM 3376 C CA . ARG A 1 436 ? 5.882 -19.352 4.211 1.00 43.97 436 ARG A CA 1
ATOM 3377 C C . ARG A 1 436 ? 4.607 -20.199 3.999 1.00 43.97 436 ARG A C 1
ATOM 3379 O O . ARG A 1 436 ? 4.693 -21.424 3.946 1.00 43.97 436 ARG A O 1
ATOM 3386 N N . ARG A 1 437 ? 3.421 -19.583 3.925 1.00 40.78 437 ARG A N 1
ATOM 3387 C CA . ARG A 1 437 ? 2.100 -20.231 3.955 1.00 40.78 437 ARG A CA 1
ATOM 3388 C C . ARG A 1 437 ? 1.159 -19.740 2.853 1.00 40.78 437 ARG A C 1
ATOM 3390 O O . ARG A 1 437 ? 0.000 -19.424 3.110 1.00 40.78 437 ARG A O 1
ATOM 3397 N N . GLN A 1 438 ? 1.582 -19.859 1.597 1.00 38.06 438 GLN A N 1
ATOM 3398 C CA . GLN A 1 438 ? 0.653 -20.439 0.619 1.00 38.06 438 GLN A CA 1
ATOM 3399 C C . GLN A 1 438 ? 0.461 -21.931 0.970 1.00 38.06 438 GLN A C 1
ATOM 3401 O O . GLN A 1 438 ? 0.984 -22.827 0.312 1.00 38.06 438 GLN A O 1
ATOM 3406 N N . GLU A 1 439 ? -0.242 -22.213 2.072 1.00 35.38 439 GLU A N 1
ATOM 3407 C CA . GLU A 1 439 ? -0.736 -23.554 2.396 1.00 35.38 439 GLU A CA 1
ATOM 3408 C C . GLU A 1 439 ? -1.967 -23.839 1.522 1.00 35.38 439 GLU A C 1
ATOM 3410 O O . GLU A 1 439 ? -3.106 -23.557 1.876 1.00 35.38 439 GLU A O 1
ATOM 3415 N N . THR A 1 440 ? -1.702 -24.337 0.318 1.00 27.97 440 THR A N 1
ATOM 3416 C CA . THR A 1 440 ? -2.308 -25.543 -0.280 1.00 27.97 440 THR A CA 1
ATOM 3417 C C . THR A 1 440 ? -1.430 -25.924 -1.469 1.00 27.97 440 THR A C 1
ATOM 3419 O O . THR A 1 440 ? -1.746 -25.722 -2.635 1.00 27.97 440 THR A O 1
ATOM 3422 N N . ARG A 1 441 ? -0.249 -26.446 -1.126 1.00 31.08 441 ARG A N 1
ATOM 3423 C CA . ARG A 1 441 ? 0.474 -27.388 -1.974 1.00 31.08 441 ARG A CA 1
ATOM 3424 C C . ARG A 1 441 ? -0.332 -28.685 -1.999 1.00 31.08 441 ARG A C 1
ATOM 3426 O O . ARG A 1 441 ? -0.257 -29.449 -1.043 1.00 31.08 441 ARG A O 1
ATOM 3433 N N . GLU A 1 442 ? -1.033 -28.940 -3.090 1.00 29.83 442 GLU A N 1
ATOM 3434 C CA . GLU A 1 442 ? -1.012 -30.274 -3.681 1.00 29.83 442 GLU A CA 1
ATOM 3435 C C . GLU A 1 442 ? -0.272 -30.149 -5.016 1.00 29.83 442 GLU A C 1
ATOM 3437 O O . GLU A 1 442 ? -0.572 -29.287 -5.837 1.00 29.83 442 GLU A O 1
ATOM 3442 N N . ASP A 1 443 ? 0.769 -30.971 -5.125 1.00 28.47 443 ASP A N 1
ATOM 3443 C CA . ASP A 1 443 ? 1.607 -31.265 -6.284 1.00 28.47 443 ASP A CA 1
ATOM 3444 C C . ASP A 1 443 ? 2.481 -30.146 -6.870 1.00 28.47 443 ASP A C 1
ATOM 3446 O O . ASP A 1 443 ? 2.089 -29.379 -7.741 1.00 28.47 443 ASP A O 1
ATOM 3450 N N . LEU A 1 444 ? 3.752 -30.137 -6.445 1.00 25.39 444 LEU A N 1
ATOM 3451 C CA . LEU A 1 444 ? 4.902 -30.441 -7.316 1.00 25.39 444 LEU A CA 1
ATOM 3452 C C . LEU A 1 444 ? 6.180 -30.590 -6.453 1.00 25.39 444 LEU A C 1
ATOM 3454 O O . LEU A 1 444 ? 6.338 -29.879 -5.454 1.00 25.39 444 LEU A O 1
ATOM 3458 N N . PRO A 1 445 ? 7.086 -31.535 -6.776 1.00 26.97 445 PRO A N 1
ATOM 3459 C CA . PRO A 1 445 ? 8.180 -31.909 -5.893 1.00 26.97 445 PRO A CA 1
ATOM 3460 C C . PRO A 1 445 ? 9.260 -30.831 -5.809 1.00 26.97 445 PRO A C 1
ATOM 3462 O O . PRO A 1 445 ? 9.725 -30.286 -6.807 1.00 26.97 445 PRO A O 1
ATOM 3465 N N . VAL A 1 446 ? 9.696 -30.592 -4.575 1.00 27.20 446 VAL A N 1
ATOM 3466 C CA . VAL A 1 446 ? 10.862 -29.783 -4.226 1.00 27.20 446 VAL A CA 1
ATOM 3467 C C . VAL A 1 446 ? 12.126 -30.531 -4.641 1.00 27.20 446 VAL A C 1
ATOM 3469 O O . VAL A 1 446 ? 12.376 -31.635 -4.158 1.00 27.20 446 VAL A O 1
ATOM 3472 N N . GLN A 1 447 ? 12.967 -29.899 -5.454 1.00 27.28 447 GLN A N 1
ATOM 3473 C CA . GLN A 1 447 ? 14.403 -30.143 -5.392 1.00 27.28 447 GLN A CA 1
ATOM 3474 C C . GLN A 1 447 ? 15.104 -28.850 -4.992 1.00 27.28 447 GLN A C 1
ATOM 3476 O O . GLN A 1 447 ? 15.051 -27.834 -5.676 1.00 27.28 447 GLN A O 1
ATOM 3481 N N . SER A 1 448 ? 15.716 -28.929 -3.817 1.00 32.78 448 SER A N 1
ATOM 3482 C CA . SER A 1 448 ? 16.643 -27.974 -3.231 1.00 32.78 448 SER A CA 1
ATOM 3483 C C . SER A 1 448 ? 17.819 -27.698 -4.160 1.00 32.78 448 SER A C 1
ATOM 3485 O O . SER A 1 448 ? 18.426 -28.658 -4.640 1.00 32.78 448 SER A O 1
ATOM 3487 N N . LYS A 1 449 ? 18.203 -26.427 -4.297 1.00 29.42 449 LYS A N 1
ATOM 3488 C CA . LYS A 1 449 ? 19.595 -26.004 -4.509 1.00 29.42 449 LYS A CA 1
ATOM 3489 C C . LYS A 1 449 ? 19.737 -24.513 -4.190 1.00 29.42 449 LYS A C 1
ATOM 3491 O O . LYS A 1 449 ? 19.770 -23.660 -5.067 1.00 29.42 449 LYS A O 1
ATOM 3496 N N . ASP A 1 450 ? 19.849 -24.227 -2.898 1.00 28.36 450 ASP A N 1
ATOM 3497 C CA . ASP A 1 450 ? 20.551 -23.040 -2.422 1.00 28.36 450 ASP A CA 1
ATOM 3498 C C . ASP A 1 450 ? 22.029 -23.197 -2.809 1.00 28.36 450 ASP A C 1
ATOM 3500 O O . ASP A 1 450 ? 22.738 -23.955 -2.150 1.00 28.36 450 ASP A O 1
ATOM 3504 N N . GLN A 1 451 ? 22.457 -22.574 -3.920 1.00 29.25 451 GLN A N 1
ATOM 3505 C CA . GLN A 1 451 ? 23.859 -22.177 -4.188 1.00 29.25 451 GLN A CA 1
ATOM 3506 C C . GLN A 1 451 ? 24.115 -21.385 -5.499 1.00 29.25 451 GLN A C 1
ATOM 3508 O O . GLN A 1 451 ? 25.273 -21.187 -5.852 1.00 29.25 451 GLN A O 1
ATOM 3513 N N . GLU A 1 452 ? 23.104 -20.867 -6.211 1.00 28.00 452 GLU A N 1
ATOM 3514 C CA . GLU A 1 452 ? 23.297 -20.237 -7.543 1.00 28.00 452 GLU A CA 1
ATOM 3515 C C . GLU A 1 452 ? 23.039 -18.713 -7.630 1.00 28.00 452 GLU A C 1
ATOM 3517 O O . GLU A 1 452 ? 22.872 -18.175 -8.718 1.00 28.00 452 GLU A O 1
ATOM 3522 N N . VAL A 1 453 ? 23.083 -17.958 -6.526 1.00 31.19 453 VAL A N 1
ATOM 3523 C CA . VAL A 1 453 ? 22.788 -16.497 -6.525 1.00 31.19 453 VAL A CA 1
ATOM 3524 C C . VAL A 1 453 ? 23.996 -15.622 -6.941 1.00 31.19 453 VAL A C 1
ATOM 3526 O O . VAL A 1 453 ? 24.180 -14.511 -6.468 1.00 31.19 453 VAL A O 1
ATOM 3529 N N . MET A 1 454 ? 24.869 -16.094 -7.838 1.00 28.39 454 MET A N 1
ATOM 3530 C CA . MET A 1 454 ? 25.991 -15.281 -8.361 1.00 28.39 454 MET A CA 1
ATOM 3531 C C . MET A 1 454 ? 26.329 -15.544 -9.842 1.00 28.39 454 MET A C 1
ATOM 3533 O O . MET A 1 454 ? 27.486 -15.445 -10.249 1.00 28.39 454 MET A O 1
ATOM 3537 N N . GLN A 1 455 ? 25.336 -15.862 -10.683 1.00 35.12 455 GLN A N 1
ATOM 3538 C CA . GLN A 1 455 ? 25.534 -15.956 -12.146 1.00 35.12 455 GLN A CA 1
ATOM 3539 C C . GLN A 1 455 ? 24.777 -14.904 -12.986 1.00 35.12 455 GLN A C 1
ATOM 3541 O O . GLN A 1 455 ? 25.038 -14.780 -14.186 1.00 35.12 455 GLN A O 1
ATOM 3546 N N . GLU A 1 456 ? 23.918 -14.075 -12.389 1.00 43.53 456 GLU A N 1
ATOM 3547 C CA . GLU A 1 456 ? 22.965 -13.207 -13.113 1.00 43.53 456 GLU A CA 1
ATOM 3548 C C . GLU A 1 456 ? 23.487 -11.799 -13.479 1.00 43.53 456 GLU A C 1
ATOM 3550 O O . GLU A 1 456 ? 22.742 -10.830 -13.518 1.00 43.53 456 GLU A O 1
ATOM 3555 N N . GLN A 1 457 ? 24.776 -11.672 -13.816 1.00 47.88 457 GLN A N 1
ATOM 3556 C CA . GLN A 1 457 ? 25.333 -10.465 -14.464 1.00 47.88 457 GLN A CA 1
ATOM 3557 C C . GLN A 1 457 ? 26.232 -10.802 -15.667 1.00 47.88 457 GLN A C 1
ATOM 3559 O O . GLN A 1 457 ? 27.144 -10.053 -16.018 1.00 47.88 457 GLN A O 1
ATOM 3564 N N . SER A 1 458 ? 26.032 -11.959 -16.302 1.00 55.78 458 SER A N 1
ATOM 3565 C CA . SER A 1 458 ? 26.821 -12.368 -17.470 1.00 55.78 458 SER A CA 1
ATOM 3566 C C . SER A 1 458 ? 26.047 -12.139 -18.767 1.00 55.78 458 SER A C 1
ATOM 3568 O O . SER A 1 458 ? 24.832 -12.282 -18.810 1.00 55.78 458 SER A O 1
ATOM 3570 N N . PHE A 1 459 ? 26.733 -11.831 -19.868 1.00 61.03 459 PHE A N 1
ATOM 3571 C CA . PHE A 1 459 ? 26.094 -11.776 -21.193 1.00 61.03 459 PHE A CA 1
ATOM 3572 C C . PHE A 1 459 ? 25.417 -13.109 -21.577 1.00 61.03 459 PHE A C 1
ATOM 3574 O O . PHE A 1 459 ? 24.453 -13.106 -22.334 1.00 61.03 459 PHE A O 1
ATOM 3581 N N . SER A 1 460 ? 25.843 -14.232 -20.984 1.00 59.59 460 SER A N 1
ATOM 3582 C CA . SER A 1 460 ? 25.191 -15.532 -21.175 1.00 59.59 460 SER A CA 1
ATOM 3583 C C . SER A 1 460 ? 23.758 -15.577 -20.616 1.00 59.59 460 SER A C 1
ATOM 3585 O O . SER A 1 460 ? 22.911 -16.332 -21.093 1.00 59.59 460 SER A O 1
ATOM 3587 N N . PHE A 1 461 ? 23.431 -14.707 -19.654 1.00 60.31 461 PHE A N 1
ATOM 3588 C CA . PHE A 1 461 ? 22.051 -14.496 -19.225 1.00 60.31 461 PHE A CA 1
ATOM 3589 C C . PHE A 1 461 ? 21.203 -13.899 -20.359 1.00 60.31 461 PHE A C 1
ATOM 3591 O O . PHE A 1 461 ? 20.158 -14.465 -20.681 1.00 60.31 461 PHE A O 1
ATOM 3598 N N . LEU A 1 462 ? 21.675 -12.841 -21.038 1.00 60.75 462 LEU A N 1
ATOM 3599 C CA . LEU A 1 462 ? 20.985 -12.268 -22.207 1.00 60.75 462 LEU A CA 1
ATOM 3600 C C . LEU A 1 462 ? 20.757 -13.309 -23.299 1.00 60.75 462 LEU A C 1
ATOM 3602 O O . LEU A 1 462 ? 19.670 -13.395 -23.871 1.00 60.75 462 LEU A O 1
ATOM 3606 N N . THR A 1 463 ? 21.770 -14.123 -23.592 1.00 62.34 463 THR A N 1
ATOM 3607 C CA . THR A 1 463 ? 21.655 -15.149 -24.628 1.00 62.34 463 THR A CA 1
ATOM 3608 C C . THR A 1 463 ? 20.722 -16.284 -24.215 1.00 62.34 463 THR A C 1
ATOM 3610 O O . THR A 1 463 ? 20.044 -16.849 -25.075 1.00 62.34 463 THR A O 1
ATOM 3613 N N . SER A 1 464 ? 20.591 -16.585 -22.919 1.00 59.81 464 SER A N 1
ATOM 3614 C CA . SER A 1 464 ? 19.623 -17.569 -22.418 1.00 59.81 464 SER A CA 1
ATOM 3615 C C . SER A 1 464 ? 18.163 -17.175 -22.700 1.00 59.81 464 SER A C 1
ATOM 3617 O O . SER A 1 464 ? 17.332 -18.053 -22.958 1.00 59.81 464 SER A O 1
ATOM 3619 N N . LEU A 1 465 ? 17.861 -15.869 -22.747 1.00 56.00 465 LEU A N 1
ATOM 3620 C CA . LEU A 1 465 ? 16.521 -15.334 -23.031 1.00 56.00 465 LEU A CA 1
ATOM 3621 C C . LEU A 1 465 ? 16.054 -15.651 -24.463 1.00 56.00 465 LEU A C 1
ATOM 3623 O O . LEU A 1 465 ? 14.853 -15.807 -24.702 1.00 56.00 465 LEU A O 1
ATOM 3627 N N . THR A 1 466 ? 16.995 -15.865 -25.392 1.00 57.97 466 THR A N 1
ATOM 3628 C CA . THR A 1 466 ? 16.712 -16.184 -26.809 1.00 57.97 466 THR A CA 1
ATOM 3629 C C . THR A 1 466 ? 15.973 -17.514 -27.013 1.00 57.97 466 THR A C 1
ATOM 3631 O O . THR A 1 466 ? 15.450 -17.784 -28.096 1.00 57.97 466 THR A O 1
ATOM 3634 N N . ARG A 1 467 ? 15.899 -18.352 -25.966 1.00 56.50 467 ARG A N 1
ATOM 3635 C CA . ARG A 1 467 ? 15.162 -19.625 -25.962 1.00 56.50 467 ARG A CA 1
ATOM 3636 C C . ARG A 1 467 ? 13.640 -19.439 -25.925 1.00 56.50 467 ARG A C 1
ATOM 3638 O O . ARG A 1 467 ? 12.918 -20.365 -26.291 1.00 56.50 467 ARG A O 1
ATOM 3645 N N . LYS A 1 468 ? 13.139 -18.280 -25.468 1.00 51.06 468 LYS A N 1
ATOM 3646 C CA . LYS A 1 468 ? 11.695 -18.002 -25.316 1.00 51.06 468 LYS A CA 1
ATOM 3647 C C . LYS A 1 468 ? 11.170 -16.989 -26.344 1.00 51.06 468 LYS A C 1
ATOM 3649 O O . LYS A 1 468 ? 10.092 -17.214 -26.891 1.00 51.06 468 LYS A O 1
ATOM 3654 N N . THR A 1 469 ? 11.930 -15.935 -26.653 1.00 56.66 469 THR A N 1
ATOM 3655 C CA . THR A 1 469 ? 11.588 -14.878 -27.633 1.00 56.66 469 THR A CA 1
ATOM 3656 C C . THR A 1 469 ? 12.846 -14.355 -28.342 1.00 56.66 469 THR A C 1
ATOM 3658 O O . THR A 1 469 ? 13.936 -14.519 -27.791 1.00 56.66 469 THR A O 1
ATOM 3661 N N . PRO A 1 470 ? 12.742 -13.723 -29.532 1.00 63.41 470 PRO A N 1
ATOM 3662 C CA . PRO A 1 470 ? 13.858 -12.977 -30.114 1.00 63.41 470 PRO A CA 1
ATOM 3663 C C . PRO A 1 470 ? 14.412 -11.933 -29.134 1.00 63.41 470 PRO A C 1
ATOM 3665 O O . PRO A 1 470 ? 13.659 -11.344 -28.358 1.00 63.41 470 PRO A O 1
ATOM 3668 N N . LEU A 1 471 ? 15.729 -11.738 -29.136 1.00 68.19 471 LEU A N 1
ATOM 3669 C CA . LEU A 1 471 ? 16.398 -10.773 -28.264 1.00 68.19 471 LEU A CA 1
ATOM 3670 C C . LEU A 1 471 ? 16.325 -9.361 -28.857 1.00 68.19 471 LEU A C 1
ATOM 3672 O O . LEU A 1 471 ? 16.893 -9.114 -29.912 1.00 68.19 471 LEU A O 1
ATOM 3676 N N . GLU A 1 472 ? 15.661 -8.434 -28.172 1.00 71.00 472 GLU A N 1
ATOM 3677 C CA . GLU A 1 472 ? 15.507 -7.048 -28.636 1.00 71.00 472 GLU A CA 1
ATOM 3678 C C . GLU A 1 472 ? 16.813 -6.242 -28.561 1.00 71.00 472 GLU A C 1
ATOM 3680 O O . GLU A 1 472 ? 17.633 -6.452 -27.665 1.00 71.00 472 GLU A O 1
ATOM 3685 N N . LEU A 1 473 ? 16.978 -5.240 -29.434 1.00 70.25 473 LEU A N 1
ATOM 3686 C CA . LEU A 1 473 ? 18.130 -4.319 -29.400 1.00 70.25 473 LEU A CA 1
ATOM 3687 C C . LEU A 1 473 ? 18.252 -3.592 -28.055 1.00 70.25 473 LEU A C 1
ATOM 3689 O O . LEU A 1 473 ? 19.344 -3.465 -27.497 1.00 70.25 473 LEU A O 1
ATOM 3693 N N . ASN A 1 474 ? 17.109 -3.203 -27.491 1.00 61.81 474 ASN A N 1
ATOM 3694 C CA . ASN A 1 474 ? 17.027 -2.576 -26.177 1.00 61.81 474 ASN A CA 1
ATOM 3695 C C . ASN A 1 474 ? 17.572 -3.482 -25.062 1.00 61.81 474 ASN A C 1
ATOM 3697 O O . ASN A 1 474 ? 18.177 -2.985 -24.117 1.00 61.81 474 ASN A O 1
ATOM 3701 N N . ALA A 1 475 ? 17.466 -4.809 -25.190 1.00 63.12 475 ALA A N 1
ATOM 3702 C CA . ALA A 1 475 ? 18.035 -5.719 -24.199 1.00 63.12 475 ALA A CA 1
ATOM 3703 C C . ALA A 1 475 ? 19.559 -5.559 -24.081 1.00 63.12 475 ALA A C 1
ATOM 3705 O O . ALA A 1 475 ? 20.087 -5.699 -22.989 1.00 63.12 475 ALA A O 1
ATOM 3706 N N . PHE A 1 476 ? 20.264 -5.204 -25.161 1.00 70.81 476 PHE A N 1
ATOM 3707 C CA . PHE A 1 476 ? 21.699 -4.907 -25.115 1.00 70.81 476 PHE A CA 1
ATOM 3708 C C . PHE A 1 476 ? 21.979 -3.508 -24.572 1.00 70.81 476 PHE A C 1
ATOM 3710 O O . PHE A 1 476 ? 22.836 -3.347 -23.705 1.00 70.81 476 PHE A O 1
ATOM 3717 N N . LEU A 1 477 ? 21.239 -2.505 -25.057 1.00 62.72 477 LEU A N 1
ATOM 3718 C CA . LEU A 1 477 ? 21.404 -1.100 -24.667 1.00 62.72 477 LEU A CA 1
ATOM 3719 C C . LEU A 1 477 ? 21.236 -0.868 -23.167 1.00 62.72 477 LEU A C 1
ATOM 3721 O O . LEU A 1 477 ? 21.849 0.051 -22.620 1.00 62.72 477 LEU A O 1
ATOM 3725 N N . TYR A 1 478 ? 20.431 -1.703 -22.515 1.00 55.91 478 TYR A N 1
ATOM 3726 C CA . TYR A 1 478 ? 20.141 -1.604 -21.092 1.00 55.91 478 TYR A CA 1
ATOM 3727 C C . TYR A 1 478 ? 20.820 -2.690 -20.243 1.00 55.91 478 TYR A C 1
ATOM 3729 O O . TYR A 1 478 ? 20.634 -2.696 -19.031 1.00 55.91 478 TYR A O 1
ATOM 3737 N N . HIS A 1 479 ? 21.630 -3.588 -20.822 1.00 58.56 479 HIS A N 1
ATOM 3738 C CA . HIS A 1 479 ? 22.295 -4.632 -20.037 1.00 58.56 479 HIS A CA 1
ATOM 3739 C C . HIS A 1 479 ? 23.600 -4.136 -19.385 1.00 58.56 479 HIS A C 1
ATOM 3741 O O . HIS A 1 479 ? 24.524 -3.741 -20.112 1.00 58.56 479 HIS A O 1
ATOM 3747 N N . PRO A 1 480 ? 23.750 -4.242 -18.048 1.00 49.75 480 PRO A N 1
ATOM 3748 C CA . PRO A 1 480 ? 24.891 -3.683 -17.313 1.00 49.75 480 PRO A CA 1
ATOM 3749 C C . PRO A 1 480 ? 26.252 -4.184 -17.807 1.00 49.75 480 PRO A C 1
ATOM 3751 O O . PRO A 1 480 ? 27.161 -3.396 -18.072 1.00 49.75 480 PRO A O 1
ATOM 3754 N N . TRP A 1 481 ? 26.383 -5.498 -18.030 1.00 63.38 481 TRP A N 1
ATOM 3755 C CA . TRP A 1 481 ? 27.636 -6.096 -18.509 1.00 63.38 481 TRP A CA 1
ATOM 3756 C C . TRP A 1 481 ? 28.057 -5.548 -19.878 1.00 63.38 481 TRP A C 1
ATOM 3758 O O . TRP A 1 481 ? 29.256 -5.426 -20.145 1.00 63.38 481 TRP A O 1
ATOM 3768 N N . TYR A 1 482 ? 27.074 -5.252 -20.739 1.00 67.25 482 TYR A N 1
ATOM 3769 C CA . TYR A 1 482 ? 27.298 -4.830 -22.116 1.00 67.25 482 TYR A CA 1
ATOM 3770 C C . TYR A 1 482 ? 27.659 -3.346 -22.188 1.00 67.25 482 TYR A C 1
ATOM 3772 O O . TYR A 1 482 ? 28.676 -3.013 -22.790 1.00 67.25 482 TYR A O 1
ATOM 3780 N N . ARG A 1 483 ? 26.919 -2.462 -21.500 1.00 62.09 483 ARG A N 1
ATOM 3781 C CA . ARG A 1 483 ? 27.244 -1.021 -21.443 1.00 62.09 483 ARG A CA 1
ATOM 3782 C C . ARG A 1 483 ? 28.631 -0.737 -20.867 1.00 62.09 483 ARG A C 1
ATOM 3784 O O . ARG A 1 483 ? 29.295 0.168 -21.349 1.00 62.09 483 ARG A O 1
ATOM 3791 N N . GLN A 1 484 ? 29.093 -1.519 -19.889 1.00 60.88 484 GLN A N 1
ATOM 3792 C CA . GLN A 1 484 ? 30.444 -1.367 -19.323 1.00 60.88 484 GLN A CA 1
ATOM 3793 C C . GLN A 1 484 ? 31.575 -1.687 -20.316 1.00 60.88 484 GLN A C 1
ATOM 3795 O O . GLN A 1 484 ? 32.732 -1.370 -20.049 1.00 60.88 484 GLN A O 1
ATOM 3800 N N . ARG A 1 485 ? 31.273 -2.379 -21.420 1.00 64.56 485 ARG A N 1
ATOM 3801 C CA . ARG A 1 485 ? 32.272 -2.918 -22.359 1.00 64.56 485 ARG A CA 1
ATOM 3802 C C . ARG A 1 485 ? 32.102 -2.418 -23.789 1.00 64.56 485 ARG A C 1
ATOM 3804 O O . ARG A 1 485 ? 33.068 -2.452 -24.544 1.00 64.56 485 ARG A O 1
ATOM 3811 N N . ALA A 1 486 ? 30.903 -1.983 -24.161 1.00 70.00 486 ALA A N 1
ATOM 3812 C CA . ALA A 1 486 ? 30.633 -1.350 -25.441 1.00 70.00 486 ALA A CA 1
ATOM 3813 C C . ALA A 1 486 ? 31.116 0.106 -25.419 1.00 70.00 486 ALA A C 1
ATOM 3815 O O . ALA A 1 486 ? 30.926 0.817 -24.433 1.00 70.00 486 ALA A O 1
ATOM 3816 N N . GLY A 1 487 ? 31.733 0.556 -26.509 1.00 69.56 487 GLY A N 1
ATOM 3817 C CA . GLY A 1 487 ? 32.100 1.958 -26.659 1.00 69.56 487 GLY A CA 1
ATOM 3818 C C . GLY A 1 487 ? 30.877 2.847 -26.898 1.00 69.56 487 GLY A C 1
ATOM 3819 O O . GLY A 1 487 ? 29.796 2.400 -27.293 1.00 69.56 487 GLY A O 1
ATOM 3820 N N . GLU A 1 488 ? 31.055 4.148 -26.672 1.00 68.38 488 GLU A N 1
ATOM 3821 C CA . GLU A 1 488 ? 30.005 5.160 -26.848 1.00 68.38 488 GLU A CA 1
ATOM 3822 C C . GLU A 1 488 ? 29.466 5.186 -28.289 1.00 68.38 488 GLU A C 1
ATOM 3824 O O . GLU A 1 488 ? 28.269 5.364 -28.521 1.00 68.38 488 GLU A O 1
ATOM 3829 N N . LYS A 1 489 ? 30.340 4.916 -29.267 1.00 72.50 489 LYS A N 1
ATOM 3830 C CA . LYS A 1 489 ? 29.984 4.819 -30.686 1.00 72.50 489 LYS A CA 1
ATOM 3831 C C . LYS A 1 489 ? 29.052 3.636 -30.956 1.00 72.50 489 LYS A C 1
ATOM 3833 O O . LYS A 1 489 ? 28.083 3.787 -31.695 1.00 72.50 489 LYS A O 1
ATOM 3838 N N . GLU A 1 490 ? 29.337 2.473 -30.377 1.00 74.19 490 GLU A N 1
ATOM 3839 C CA . GLU A 1 490 ? 28.537 1.258 -30.521 1.00 74.19 490 GLU A CA 1
ATOM 3840 C C . GLU A 1 490 ? 27.170 1.408 -29.848 1.00 74.19 490 GLU A C 1
ATOM 3842 O O . GLU A 1 490 ? 26.155 1.036 -30.436 1.00 74.19 490 GLU A O 1
ATOM 3847 N N . LEU A 1 491 ? 27.129 1.992 -28.646 1.00 71.06 491 LEU A N 1
ATOM 3848 C CA . LEU A 1 491 ? 25.884 2.253 -27.918 1.00 71.06 491 LEU A CA 1
ATOM 3849 C C . LEU A 1 491 ? 25.007 3.281 -28.639 1.00 71.06 491 LEU A C 1
ATOM 3851 O O . LEU A 1 491 ? 23.813 3.048 -28.805 1.00 71.06 491 LEU A O 1
ATOM 3855 N N . SER A 1 492 ? 25.596 4.380 -29.120 1.00 74.94 492 SER A N 1
ATOM 3856 C CA . SER A 1 492 ? 24.880 5.389 -29.908 1.00 74.94 492 SER A CA 1
ATOM 3857 C C . SER A 1 492 ? 24.320 4.795 -31.199 1.00 74.94 492 SER A C 1
ATOM 3859 O O . SER A 1 492 ? 23.166 5.046 -31.538 1.00 74.94 492 SER A O 1
ATOM 3861 N N . LEU A 1 493 ? 25.103 3.963 -31.891 1.00 77.56 493 LEU A N 1
ATOM 3862 C CA . LEU A 1 493 ? 24.655 3.299 -33.108 1.00 77.56 493 LEU A CA 1
ATOM 3863 C C . LEU A 1 493 ? 23.494 2.334 -32.829 1.00 77.56 493 LEU A C 1
ATOM 3865 O O . LEU A 1 493 ? 22.490 2.389 -33.531 1.00 77.56 493 LEU A O 1
ATOM 3869 N N . LEU A 1 494 ? 23.603 1.481 -31.806 1.00 77.44 494 LEU A N 1
ATOM 3870 C CA . LEU A 1 494 ? 22.534 0.550 -31.430 1.00 77.44 494 LEU A CA 1
ATOM 3871 C C . LEU A 1 494 ? 21.254 1.278 -31.002 1.00 77.44 494 LEU A C 1
ATOM 3873 O O . LEU A 1 494 ? 20.169 0.830 -31.362 1.00 77.44 494 LEU A O 1
ATOM 3877 N N . ALA A 1 495 ? 21.372 2.404 -30.291 1.00 73.12 495 ALA A N 1
ATOM 3878 C CA . ALA A 1 495 ? 20.236 3.231 -29.890 1.00 73.12 495 ALA A CA 1
ATOM 3879 C C . ALA A 1 495 ? 19.522 3.822 -31.108 1.00 73.12 495 ALA A C 1
ATOM 3881 O O . ALA A 1 495 ? 18.315 3.653 -31.245 1.00 73.12 495 ALA A O 1
ATOM 3882 N N . SER A 1 496 ? 20.267 4.416 -32.046 1.00 80.06 496 SER A N 1
ATOM 3883 C CA . SER A 1 496 ? 19.685 4.949 -33.283 1.00 80.06 496 SER A CA 1
ATOM 3884 C C . SER A 1 496 ? 18.980 3.875 -34.115 1.00 80.06 496 SER A C 1
ATOM 3886 O O . SER A 1 496 ? 17.988 4.173 -34.772 1.00 80.06 496 SER A O 1
ATOM 3888 N N . VAL A 1 497 ? 19.476 2.634 -34.105 1.00 82.69 497 VAL A N 1
ATOM 3889 C CA . VAL A 1 497 ? 18.847 1.519 -34.831 1.00 82.69 497 VAL A CA 1
ATOM 3890 C C . VAL A 1 497 ? 17.597 1.019 -34.109 1.00 82.69 497 VAL A C 1
ATOM 3892 O O . VAL A 1 497 ? 16.610 0.723 -34.772 1.00 82.69 497 VAL A O 1
ATOM 3895 N N . ALA A 1 498 ? 17.612 0.952 -32.775 1.00 76.38 498 ALA A N 1
ATOM 3896 C CA . ALA A 1 498 ? 16.475 0.498 -31.972 1.00 76.38 498 ALA A CA 1
ATOM 3897 C C . ALA A 1 498 ? 15.231 1.395 -32.115 1.00 76.38 498 ALA A C 1
ATOM 3899 O O . ALA A 1 498 ? 14.116 0.912 -31.942 1.00 76.38 498 ALA A O 1
ATOM 3900 N N . GLU A 1 499 ? 15.413 2.672 -32.463 1.00 75.06 499 GLU A N 1
ATOM 3901 C CA . GLU A 1 499 ? 14.314 3.608 -32.742 1.00 75.06 499 GLU A CA 1
ATOM 3902 C C . GLU A 1 499 ? 13.584 3.311 -34.062 1.00 75.06 499 GLU A C 1
ATOM 3904 O O . GLU A 1 499 ? 12.401 3.617 -34.193 1.00 75.06 499 GLU A O 1
ATOM 3909 N N . VAL A 1 500 ? 14.276 2.732 -35.051 1.00 81.88 500 VAL A N 1
ATOM 3910 C CA . VAL A 1 500 ? 13.772 2.628 -36.435 1.00 81.88 500 VAL A CA 1
ATOM 3911 C C . VAL A 1 500 ? 13.749 1.206 -36.991 1.00 81.88 500 VAL A C 1
ATOM 3913 O O . VAL A 1 500 ? 13.468 1.017 -38.174 1.00 81.88 500 VAL A O 1
ATOM 3916 N N . ALA A 1 501 ? 14.094 0.199 -36.188 1.00 81.38 501 ALA A N 1
ATOM 3917 C CA . ALA A 1 501 ? 14.160 -1.188 -36.627 1.00 81.38 501 ALA A CA 1
ATOM 3918 C C . ALA A 1 501 ? 13.540 -2.142 -35.604 1.00 81.38 501 ALA A C 1
ATOM 3920 O O . ALA A 1 501 ? 13.807 -2.066 -34.407 1.00 81.38 501 ALA A O 1
ATOM 3921 N N . GLU A 1 502 ? 12.758 -3.092 -36.107 1.00 81.81 502 GLU A N 1
ATOM 3922 C CA . GLU A 1 502 ? 12.175 -4.179 -35.325 1.00 81.81 502 GLU A CA 1
ATOM 3923 C C . GLU A 1 502 ? 13.074 -5.417 -35.405 1.00 81.81 502 GLU A C 1
ATOM 3925 O O . GLU A 1 502 ? 13.503 -5.812 -36.498 1.00 81.81 502 GLU A O 1
ATOM 3930 N N . VAL A 1 503 ? 13.346 -6.061 -34.264 1.00 78.25 503 VAL A N 1
ATOM 3931 C CA . VAL A 1 503 ? 14.046 -7.348 -34.252 1.00 78.25 503 VAL A CA 1
ATOM 3932 C C . VAL A 1 503 ? 13.071 -8.462 -34.611 1.00 78.25 503 VAL A C 1
ATOM 3934 O O . VAL A 1 503 ? 12.207 -8.855 -33.837 1.00 78.25 503 VAL A O 1
ATOM 3937 N N . VAL A 1 504 ? 13.270 -9.041 -35.788 1.00 74.00 504 VAL A N 1
ATOM 3938 C CA . VAL A 1 504 ? 12.450 -10.139 -36.306 1.00 74.00 504 VAL A CA 1
ATOM 3939 C C . VAL A 1 504 ? 13.068 -11.510 -36.048 1.00 74.00 504 VAL A C 1
ATOM 3941 O O . VAL A 1 504 ? 12.478 -12.511 -36.425 1.00 74.00 504 VAL A O 1
ATOM 3944 N N . GLY A 1 505 ? 14.252 -11.603 -35.436 1.00 73.25 505 GLY A N 1
ATOM 3945 C CA . GLY A 1 505 ? 14.877 -12.876 -35.065 1.00 73.25 505 GLY A CA 1
ATOM 3946 C C . GLY A 1 505 ? 16.229 -12.707 -34.377 1.00 73.25 505 GLY A C 1
ATOM 3947 O O . GLY A 1 505 ? 16.888 -11.688 -34.545 1.00 73.25 505 GLY A O 1
ATOM 3948 N N . SER A 1 506 ? 16.676 -13.714 -33.621 1.00 76.62 506 SER A N 1
ATOM 3949 C CA . SER A 1 506 ? 17.985 -13.671 -32.956 1.00 76.62 506 SER A CA 1
ATOM 3950 C C . SER A 1 506 ? 18.648 -15.047 -32.903 1.00 76.62 506 SER A C 1
ATOM 3952 O O . SER A 1 506 ? 18.090 -16.000 -32.363 1.00 76.62 506 SER A O 1
ATOM 3954 N N . LEU A 1 507 ? 19.867 -15.146 -33.422 1.00 77.38 507 LEU A N 1
ATOM 3955 C CA . LEU A 1 507 ? 20.684 -16.358 -33.425 1.00 77.38 507 LEU A CA 1
ATOM 3956 C C . LEU A 1 507 ? 21.863 -16.194 -32.474 1.00 77.38 507 LEU A C 1
ATOM 3958 O O . LEU A 1 507 ? 22.614 -15.232 -32.605 1.00 77.38 507 LEU A O 1
ATOM 3962 N N . VAL A 1 508 ? 22.076 -17.155 -31.577 1.00 78.75 508 VAL A N 1
ATOM 3963 C CA . VAL A 1 508 ? 23.245 -17.154 -30.689 1.00 78.75 508 VAL A CA 1
ATOM 3964 C C . VAL A 1 508 ? 24.222 -18.240 -31.111 1.00 78.75 508 VAL A C 1
ATOM 3966 O O . VAL A 1 508 ? 23.874 -19.421 -31.187 1.00 78.75 508 VAL A O 1
ATOM 3969 N N . TYR A 1 509 ? 25.462 -17.829 -31.349 1.00 82.06 509 TYR A N 1
ATOM 3970 C CA . TYR A 1 509 ? 26.597 -18.710 -31.572 1.00 82.06 509 TYR A CA 1
ATOM 3971 C C . TYR A 1 509 ? 27.464 -18.728 -30.320 1.00 82.06 509 TYR A C 1
ATOM 3973 O O . TYR A 1 509 ? 27.903 -17.676 -29.865 1.00 82.06 509 TYR A O 1
ATOM 3981 N N . GLN A 1 510 ? 27.777 -19.911 -29.811 1.00 83.75 510 GLN A N 1
ATOM 3982 C CA . GLN A 1 510 ? 28.918 -20.088 -28.928 1.00 83.75 510 GLN A CA 1
ATOM 3983 C C . GLN A 1 510 ? 30.199 -19.990 -29.762 1.00 83.75 510 GLN A C 1
ATOM 3985 O O . GLN A 1 510 ? 30.272 -20.537 -30.866 1.00 83.75 510 GLN A O 1
ATOM 3990 N N . THR A 1 511 ? 31.195 -19.267 -29.256 1.00 85.88 511 THR A N 1
ATOM 3991 C CA . THR A 1 511 ? 32.449 -18.994 -29.958 1.00 85.88 511 THR A CA 1
ATOM 3992 C C . THR A 1 511 ? 33.640 -19.594 -29.215 1.00 85.88 511 THR A C 1
ATOM 3994 O O . THR A 1 511 ? 33.698 -19.580 -27.982 1.00 85.88 511 THR A O 1
ATOM 3997 N N . ARG A 1 512 ? 34.609 -20.134 -29.963 1.00 84.62 512 ARG A N 1
ATOM 3998 C CA . ARG A 1 512 ? 35.902 -20.608 -29.442 1.00 84.62 512 ARG A CA 1
ATOM 3999 C C . ARG A 1 512 ? 37.038 -20.018 -30.266 1.00 84.62 512 ARG A C 1
ATOM 4001 O O . ARG A 1 512 ? 36.979 -20.034 -31.492 1.00 84.62 512 ARG A O 1
ATOM 4008 N N . ILE A 1 513 ? 38.068 -19.504 -29.603 1.00 82.75 513 ILE A N 1
ATOM 4009 C CA . ILE A 1 513 ? 39.195 -18.832 -30.258 1.00 82.75 513 ILE A CA 1
ATOM 4010 C C . ILE A 1 513 ? 40.454 -19.683 -30.132 1.00 82.75 513 ILE A C 1
ATOM 4012 O O . ILE A 1 513 ? 40.888 -20.030 -29.033 1.00 82.75 513 ILE A O 1
ATOM 4016 N N . GLU A 1 514 ? 41.062 -19.981 -31.278 1.00 84.06 514 GLU A N 1
ATOM 4017 C CA . GLU A 1 514 ? 42.289 -20.764 -31.407 1.00 84.06 514 GLU A CA 1
ATOM 4018 C C . GLU A 1 514 ? 43.290 -19.985 -32.275 1.00 84.06 514 GLU A C 1
ATOM 4020 O O . GLU A 1 514 ? 43.252 -20.012 -33.508 1.00 84.06 514 GLU A O 1
ATOM 4025 N N . GLY A 1 515 ? 44.177 -19.221 -31.629 1.00 81.88 515 GLY A N 1
ATOM 4026 C CA . GLY A 1 515 ? 45.067 -18.287 -32.325 1.00 81.88 515 GLY A CA 1
ATOM 4027 C C . GLY A 1 515 ? 44.275 -17.148 -32.974 1.00 81.88 515 GLY A C 1
ATOM 4028 O O . GLY A 1 515 ? 43.589 -16.411 -32.278 1.00 81.88 515 GLY A O 1
ATOM 4029 N N . ASN A 1 516 ? 44.356 -17.017 -34.303 1.00 80.12 516 ASN A N 1
ATOM 4030 C CA . ASN A 1 516 ? 43.581 -16.037 -35.085 1.00 80.12 516 ASN A CA 1
ATOM 4031 C C . ASN A 1 516 ? 42.297 -16.636 -35.702 1.00 80.12 516 ASN A C 1
ATOM 4033 O O . ASN A 1 516 ? 41.665 -16.029 -36.567 1.00 80.12 516 ASN A O 1
ATOM 4037 N N . LYS A 1 517 ? 41.933 -17.867 -35.326 1.00 83.75 517 LYS A N 1
ATOM 4038 C CA . LYS A 1 517 ? 40.733 -18.545 -35.826 1.00 83.75 517 LYS A CA 1
ATOM 4039 C C . LYS A 1 517 ? 39.619 -18.463 -34.795 1.00 83.75 517 LYS A C 1
ATOM 4041 O O . LYS A 1 517 ? 39.852 -18.692 -33.612 1.00 83.75 517 LYS A O 1
ATOM 4046 N N . VAL A 1 518 ? 38.408 -18.183 -35.267 1.00 85.25 518 VAL A N 1
ATOM 4047 C CA . VAL A 1 518 ? 37.186 -18.187 -34.457 1.00 85.25 518 VAL A CA 1
ATOM 4048 C C . VAL A 1 518 ? 36.313 -19.329 -34.954 1.00 85.25 518 VAL A C 1
ATOM 4050 O O . VAL A 1 518 ? 35.958 -19.372 -36.129 1.00 85.25 518 VAL A O 1
ATOM 4053 N N . LYS A 1 519 ? 35.983 -20.263 -34.073 1.00 86.62 519 LYS A N 1
ATOM 4054 C CA . LYS A 1 519 ? 35.032 -21.343 -34.315 1.00 86.62 519 LYS A CA 1
ATOM 4055 C C . LYS A 1 519 ? 33.668 -20.960 -33.744 1.00 86.62 519 LYS A C 1
ATOM 4057 O O . LYS A 1 519 ? 33.615 -20.348 -32.681 1.00 86.62 519 LYS A O 1
ATOM 4062 N N . LEU A 1 520 ? 32.589 -21.286 -34.451 1.00 85.00 520 LEU A N 1
ATOM 4063 C CA . LEU A 1 520 ? 31.207 -20.973 -34.090 1.00 85.00 520 LEU A CA 1
ATOM 4064 C C . LEU A 1 520 ? 30.367 -22.250 -34.059 1.00 85.00 520 LEU A C 1
ATOM 4066 O O . LEU A 1 520 ? 30.399 -23.040 -35.004 1.00 85.00 520 LEU A O 1
ATOM 4070 N N . GLN A 1 521 ? 29.546 -22.390 -33.026 1.00 82.62 521 GLN A N 1
ATOM 4071 C CA . GLN A 1 521 ? 28.528 -23.431 -32.921 1.00 82.62 521 GLN A CA 1
ATOM 4072 C C . GLN A 1 521 ? 27.215 -22.797 -32.468 1.00 82.62 521 GLN A C 1
ATOM 4074 O O . GLN A 1 521 ? 27.205 -21.995 -31.538 1.00 82.62 521 GLN A O 1
ATOM 4079 N N . ILE A 1 522 ? 26.102 -23.109 -33.131 1.00 76.94 522 ILE A N 1
ATOM 4080 C CA . ILE A 1 522 ? 24.805 -22.546 -32.737 1.00 76.94 522 ILE A CA 1
ATOM 4081 C C . ILE A 1 522 ? 24.342 -23.198 -31.436 1.00 76.94 522 ILE A C 1
ATOM 4083 O O . ILE A 1 522 ? 24.378 -24.421 -31.299 1.00 76.94 522 ILE A O 1
ATOM 4087 N N . ILE A 1 523 ? 23.864 -22.381 -30.495 1.00 71.12 523 ILE A N 1
ATOM 4088 C CA . ILE A 1 523 ? 23.232 -22.896 -29.281 1.00 71.12 523 ILE A CA 1
ATOM 4089 C C . ILE A 1 523 ? 21.874 -23.515 -29.664 1.00 71.12 523 ILE A C 1
ATOM 4091 O O . ILE A 1 523 ? 21.057 -22.834 -30.306 1.00 71.12 523 ILE A O 1
ATOM 4095 N N . PRO A 1 524 ? 21.602 -24.781 -29.280 1.00 60.59 524 PRO A N 1
ATOM 4096 C CA . PRO A 1 524 ? 20.324 -25.436 -29.551 1.00 60.59 524 PRO A CA 1
ATOM 4097 C C . PRO A 1 524 ? 19.129 -24.610 -29.049 1.00 60.59 524 PRO A C 1
ATOM 4099 O O . PRO A 1 524 ? 19.188 -24.027 -27.966 1.00 60.59 524 PRO A O 1
ATOM 4102 N N . ASN A 1 525 ? 18.030 -24.600 -29.812 1.00 55.84 525 ASN A N 1
ATOM 4103 C CA . ASN A 1 525 ? 16.774 -23.886 -29.511 1.00 55.84 525 ASN A CA 1
ATOM 4104 C C . ASN A 1 525 ? 16.829 -22.343 -29.550 1.00 55.84 525 ASN A C 1
ATOM 4106 O O . ASN A 1 525 ? 15.945 -21.689 -28.999 1.00 55.84 525 ASN A O 1
ATOM 4110 N N . SER A 1 526 ? 17.824 -21.741 -30.209 1.00 58.53 526 SER A N 1
ATOM 4111 C CA . SER A 1 526 ? 17.786 -20.307 -30.541 1.00 58.53 526 SER A CA 1
ATOM 4112 C C . SER A 1 526 ? 16.715 -20.022 -31.612 1.00 58.53 526 SER A C 1
ATOM 4114 O O . SER A 1 526 ? 16.714 -20.651 -32.675 1.00 58.53 526 SER A O 1
ATOM 4116 N N . ARG A 1 527 ? 15.778 -19.094 -31.345 1.00 57.12 527 ARG A N 1
ATOM 4117 C CA . ARG A 1 527 ? 14.695 -18.757 -32.290 1.00 57.12 527 ARG A CA 1
ATOM 4118 C C . ARG A 1 527 ? 15.157 -17.811 -33.405 1.00 57.12 527 ARG A C 1
ATOM 4120 O O . ARG A 1 527 ? 15.346 -16.611 -33.208 1.00 57.12 527 ARG A O 1
ATOM 4127 N N . ARG A 1 528 ? 15.213 -18.355 -34.618 1.00 58.62 528 ARG A N 1
ATOM 4128 C CA . ARG A 1 528 ? 15.112 -17.613 -35.887 1.00 58.62 528 ARG A CA 1
ATOM 4129 C C . ARG A 1 528 ? 13.649 -17.193 -35.980 1.00 58.62 528 ARG A C 1
ATOM 4131 O O . ARG A 1 528 ? 12.813 -18.051 -35.735 1.00 58.62 528 ARG A O 1
ATOM 4138 N N . GLY A 1 529 ? 13.306 -15.923 -36.182 1.00 53.69 529 GLY A N 1
ATOM 4139 C CA . GLY A 1 529 ? 11.886 -15.548 -36.196 1.00 53.69 529 GLY A CA 1
ATOM 4140 C C . GLY A 1 529 ? 11.159 -16.003 -37.460 1.00 53.69 529 GLY A C 1
ATOM 4141 O O . GLY A 1 529 ? 11.156 -17.186 -37.763 1.00 53.69 529 GLY A O 1
ATOM 4142 N N . THR A 1 530 ? 10.485 -15.111 -38.185 1.00 44.25 530 THR A N 1
ATOM 4143 C CA . THR A 1 530 ? 9.406 -15.469 -39.141 1.00 44.25 530 THR A CA 1
ATOM 4144 C C . THR A 1 530 ? 9.812 -16.226 -40.424 1.00 44.25 530 THR A C 1
ATOM 4146 O O . THR A 1 530 ? 8.996 -16.357 -41.332 1.00 44.25 530 THR A O 1
ATOM 4149 N N . GLY A 1 531 ? 11.018 -16.794 -40.498 1.00 45.34 531 GLY A N 1
ATOM 4150 C CA . GLY A 1 531 ? 11.442 -17.723 -41.548 1.00 45.34 531 GLY A CA 1
ATOM 4151 C C . GLY A 1 531 ? 12.197 -18.911 -40.952 1.00 45.34 531 GLY A C 1
ATOM 4152 O O . GLY A 1 531 ? 13.350 -18.774 -40.546 1.00 45.34 531 GLY A O 1
ATOM 4153 N N . GLU A 1 532 ? 11.556 -20.082 -40.906 1.00 45.12 532 GLU A N 1
ATOM 4154 C CA . GLU A 1 532 ? 12.138 -21.329 -40.379 1.00 45.12 532 GLU A CA 1
ATOM 4155 C C . GLU A 1 532 ? 13.225 -21.948 -41.292 1.00 45.12 532 GLU A C 1
ATOM 4157 O O . GLU A 1 532 ? 13.910 -22.882 -40.882 1.00 45.12 532 GLU A O 1
ATOM 4162 N N . ASP A 1 533 ? 13.484 -21.395 -42.481 1.00 43.00 533 ASP A N 1
ATOM 4163 C CA . ASP A 1 533 ? 14.363 -21.996 -43.499 1.00 43.00 533 ASP A CA 1
ATOM 4164 C C . ASP A 1 533 ? 15.782 -21.404 -43.549 1.00 43.00 533 ASP A C 1
ATOM 4166 O O . ASP A 1 533 ? 16.296 -21.042 -44.609 1.00 43.00 533 ASP A O 1
ATOM 4170 N N . TYR A 1 534 ? 16.473 -21.333 -42.412 1.00 47.91 534 TYR A N 1
ATOM 4171 C CA . TYR A 1 534 ? 17.932 -21.181 -42.445 1.00 47.91 534 TYR A CA 1
ATOM 4172 C C . TYR A 1 534 ? 18.563 -22.534 -42.108 1.00 47.91 534 TYR A C 1
ATOM 4174 O O . TYR A 1 534 ? 18.440 -22.972 -40.976 1.00 47.91 534 TYR A O 1
ATOM 4182 N N . PRO A 1 535 ? 19.220 -23.247 -43.032 1.00 48.75 535 PRO A N 1
ATOM 4183 C CA . PRO A 1 535 ? 20.058 -24.384 -42.676 1.00 48.75 535 PRO A CA 1
ATOM 4184 C C . PRO A 1 535 ? 21.490 -23.889 -42.451 1.00 48.75 535 PRO A C 1
ATOM 4186 O O . PRO A 1 535 ? 22.242 -23.655 -43.399 1.00 48.75 535 PRO A O 1
ATOM 4189 N N . SER A 1 536 ? 21.899 -23.733 -41.191 1.00 57.03 536 SER A N 1
ATOM 4190 C CA . SER A 1 536 ? 23.297 -23.441 -40.873 1.00 57.03 536 SER A CA 1
ATOM 4191 C C . SER A 1 536 ? 24.049 -24.745 -40.645 1.00 57.03 536 SER A C 1
ATOM 4193 O O . SER A 1 536 ? 23.665 -25.543 -39.791 1.00 57.03 536 SER A O 1
ATOM 4195 N N . ARG A 1 537 ? 25.183 -24.953 -41.329 1.00 52.84 537 ARG A N 1
ATOM 4196 C CA . ARG A 1 537 ? 26.091 -26.078 -41.008 1.00 52.84 537 ARG A CA 1
ATOM 4197 C C . ARG A 1 537 ? 26.512 -26.068 -39.526 1.00 52.84 537 ARG A C 1
ATOM 4199 O 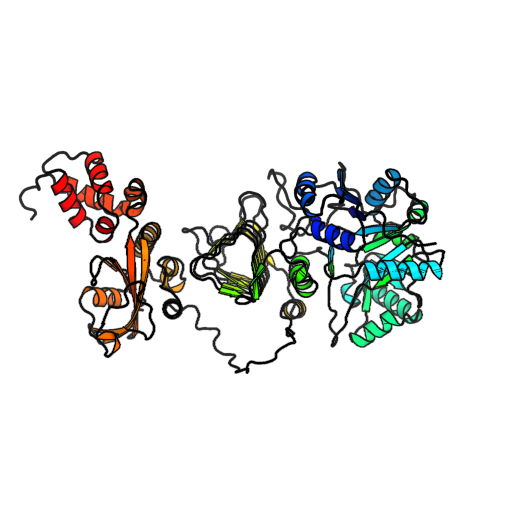O . ARG A 1 537 ? 26.700 -27.133 -38.949 1.00 52.84 537 ARG A O 1
ATOM 4206 N N . ALA A 1 538 ? 26.513 -24.884 -38.899 1.00 56.66 538 ALA A N 1
ATOM 4207 C CA . ALA A 1 538 ? 26.796 -24.661 -37.478 1.00 56.66 538 ALA A CA 1
ATOM 4208 C C . ALA A 1 538 ? 25.803 -25.313 -36.491 1.00 56.66 538 ALA A C 1
ATOM 4210 O O . ALA A 1 538 ? 26.033 -25.269 -35.284 1.00 56.66 538 ALA A O 1
ATOM 4211 N N . GLU A 1 539 ? 24.674 -25.848 -36.973 1.00 60.22 539 GLU A N 1
ATOM 4212 C CA . GLU A 1 539 ? 23.711 -26.607 -36.156 1.00 60.22 539 GLU A CA 1
ATOM 4213 C C . GLU A 1 539 ? 24.159 -28.040 -35.890 1.00 60.22 539 GLU A C 1
ATOM 4215 O O . GLU A 1 539 ? 23.797 -28.619 -34.869 1.00 60.22 539 GLU A O 1
ATOM 4220 N N . LYS A 1 540 ? 24.903 -28.626 -36.835 1.00 57.06 540 LYS A N 1
ATOM 4221 C CA . LYS A 1 540 ? 25.308 -30.038 -36.802 1.00 57.06 540 LYS A CA 1
ATOM 4222 C C . LYS A 1 540 ? 26.785 -30.209 -36.459 1.00 57.06 540 LYS A C 1
ATOM 4224 O O . LYS A 1 540 ? 27.154 -31.233 -35.896 1.00 57.06 540 LYS A O 1
ATOM 4229 N N . GLU A 1 541 ? 27.613 -29.219 -36.782 1.00 69.19 541 GLU A N 1
ATOM 4230 C CA . GLU A 1 541 ? 29.062 -29.242 -36.573 1.00 69.19 541 GLU A CA 1
ATOM 4231 C C . GLU A 1 541 ? 29.609 -27.837 -36.287 1.00 69.19 541 GLU A C 1
ATOM 4233 O O . GLU A 1 541 ? 28.971 -26.833 -36.587 1.00 69.19 541 GLU A O 1
ATOM 4238 N N . GLU A 1 542 ? 30.797 -27.749 -35.696 1.00 79.50 542 GLU A N 1
ATOM 4239 C CA . GLU A 1 542 ? 31.461 -26.472 -35.428 1.00 79.50 542 GLU A CA 1
ATOM 4240 C C . GLU A 1 542 ? 32.089 -25.896 -36.712 1.00 79.50 542 GLU A C 1
ATOM 4242 O O . GLU A 1 542 ? 32.854 -26.575 -37.399 1.00 79.50 542 GLU A O 1
ATOM 4247 N N . ILE A 1 543 ? 31.798 -24.629 -37.035 1.00 83.44 543 ILE A N 1
ATOM 4248 C CA . ILE A 1 543 ? 32.266 -23.973 -38.271 1.00 83.44 543 ILE A CA 1
ATOM 4249 C C . ILE A 1 543 ? 33.306 -22.884 -37.994 1.00 83.44 543 ILE A C 1
ATOM 4251 O O . ILE A 1 543 ? 33.289 -22.243 -36.950 1.00 83.44 543 ILE A O 1
ATOM 4255 N N . GLU A 1 544 ? 34.211 -22.624 -38.939 1.00 84.44 544 GLU A N 1
ATOM 4256 C CA . GLU A 1 544 ? 35.157 -21.500 -38.846 1.00 84.44 544 GLU A CA 1
ATOM 4257 C C . GLU A 1 544 ? 34.501 -20.195 -39.327 1.00 84.44 544 GLU A C 1
ATOM 4259 O O . GLU A 1 544 ? 33.942 -20.141 -40.422 1.00 84.44 544 GLU A O 1
ATOM 4264 N N . ALA A 1 545 ? 34.546 -19.145 -38.504 1.00 81.19 545 ALA A N 1
ATOM 4265 C CA . ALA A 1 545 ? 34.006 -17.830 -38.827 1.00 81.19 545 ALA A CA 1
ATOM 4266 C C . ALA A 1 545 ? 34.858 -17.134 -39.897 1.00 81.19 545 ALA A C 1
ATOM 4268 O O . ALA A 1 545 ? 36.084 -17.061 -39.781 1.00 81.19 545 ALA A O 1
ATOM 4269 N N . LEU A 1 546 ? 34.194 -16.554 -40.897 1.00 77.88 546 LEU A N 1
ATOM 4270 C CA . LEU A 1 546 ? 34.825 -15.734 -41.930 1.00 77.88 546 LEU A CA 1
ATOM 4271 C C . LEU A 1 546 ? 34.745 -14.242 -41.583 1.00 77.88 546 LEU A C 1
ATOM 4273 O O . LEU A 1 546 ? 33.828 -13.811 -40.877 1.00 77.88 546 LEU A O 1
ATOM 4277 N N . ASP A 1 547 ? 35.730 -13.495 -42.087 1.00 75.81 547 ASP A N 1
ATOM 4278 C CA . ASP A 1 547 ? 35.897 -12.035 -42.102 1.00 75.81 547 ASP A CA 1
ATOM 4279 C C . ASP A 1 547 ? 35.102 -11.253 -41.052 1.00 75.81 547 ASP A C 1
ATOM 4281 O O . ASP A 1 547 ? 35.634 -10.988 -39.975 1.00 75.81 547 ASP A O 1
ATOM 4285 N N . THR A 1 548 ? 33.844 -10.901 -41.328 1.00 77.12 548 THR A N 1
ATOM 4286 C CA . THR A 1 548 ? 33.019 -10.057 -40.454 1.00 77.12 548 THR A CA 1
ATOM 4287 C C . THR A 1 548 ? 32.749 -10.691 -39.093 1.00 77.12 548 THR A C 1
ATOM 4289 O O . THR A 1 548 ? 33.071 -10.092 -38.074 1.00 77.12 548 THR A O 1
ATOM 4292 N N . LYS A 1 549 ? 32.233 -11.930 -39.042 1.00 81.06 549 LYS A N 1
ATOM 4293 C CA . LYS A 1 549 ? 31.935 -12.611 -37.766 1.00 81.06 549 LYS A CA 1
ATOM 4294 C C . LYS A 1 549 ? 33.211 -12.852 -36.959 1.00 81.06 549 LYS A C 1
ATOM 4296 O O . LYS A 1 549 ? 33.202 -12.715 -35.740 1.00 81.06 549 LYS A O 1
ATOM 4301 N N . ARG A 1 550 ? 34.316 -13.182 -37.641 1.00 82.75 550 ARG A N 1
ATOM 4302 C CA . ARG A 1 550 ? 35.635 -13.338 -37.009 1.00 82.75 550 ARG A CA 1
ATOM 4303 C C . ARG A 1 550 ? 36.084 -12.025 -36.368 1.00 82.75 550 ARG A C 1
ATOM 4305 O O . ARG A 1 550 ? 36.515 -12.027 -35.221 1.00 82.75 550 ARG A O 1
ATOM 4312 N N . ARG A 1 551 ? 35.964 -10.919 -37.102 1.00 80.31 551 ARG A N 1
ATOM 4313 C CA . ARG A 1 551 ? 36.367 -9.585 -36.659 1.00 80.31 551 ARG A CA 1
ATOM 4314 C C . ARG A 1 551 ? 35.528 -9.088 -35.485 1.00 80.31 551 ARG A C 1
ATOM 4316 O O . ARG A 1 551 ? 36.107 -8.697 -34.483 1.00 80.31 551 ARG A O 1
ATOM 4323 N N . THR A 1 552 ? 34.200 -9.195 -35.566 1.00 81.12 552 THR A N 1
ATOM 4324 C CA . THR A 1 552 ? 33.279 -8.833 -34.473 1.00 81.12 552 THR A CA 1
ATOM 4325 C C . THR A 1 552 ? 33.629 -9.566 -33.179 1.00 81.12 552 THR A C 1
ATOM 4327 O O . THR A 1 552 ? 33.606 -8.970 -32.106 1.00 81.12 552 THR A O 1
ATOM 4330 N N . VAL A 1 553 ? 34.000 -10.849 -33.270 1.00 80.69 553 VAL A N 1
ATOM 4331 C CA . VAL A 1 553 ? 34.408 -11.634 -32.099 1.00 80.69 553 VAL A CA 1
ATOM 4332 C C . VAL A 1 553 ? 35.772 -11.199 -31.568 1.00 80.69 553 VAL A C 1
ATOM 4334 O O . VAL A 1 553 ? 35.879 -10.946 -30.377 1.00 80.69 553 VAL A O 1
ATOM 4337 N N . LEU A 1 554 ? 36.799 -11.088 -32.417 1.00 78.00 554 LEU A N 1
ATOM 4338 C CA . LEU A 1 554 ? 38.164 -10.765 -31.974 1.00 78.00 554 LEU A CA 1
ATOM 4339 C C . LEU A 1 554 ? 38.329 -9.321 -31.485 1.00 78.00 554 LEU A C 1
ATOM 4341 O O . LEU A 1 554 ? 39.120 -9.070 -30.581 1.00 78.00 554 LEU A O 1
ATOM 4345 N N . GLU A 1 555 ? 37.623 -8.378 -32.104 1.00 73.44 555 GLU A N 1
ATOM 4346 C CA . GLU A 1 555 ? 37.688 -6.953 -31.766 1.00 73.44 555 GLU A CA 1
ATOM 4347 C C . GLU A 1 555 ? 36.639 -6.562 -30.710 1.00 73.44 555 GLU A C 1
ATOM 4349 O O . GLU A 1 555 ? 36.674 -5.442 -30.212 1.00 73.44 555 GLU A O 1
ATOM 4354 N N . ASN A 1 556 ? 35.725 -7.478 -30.359 1.00 70.88 556 ASN A N 1
ATOM 4355 C CA . ASN A 1 556 ? 34.588 -7.246 -29.465 1.00 70.88 556 ASN A CA 1
ATOM 4356 C C . ASN A 1 556 ? 33.778 -5.984 -29.832 1.00 70.88 556 ASN A C 1
ATOM 4358 O O . ASN A 1 556 ? 33.510 -5.122 -28.997 1.00 70.88 556 ASN A O 1
ATOM 4362 N N . THR A 1 557 ? 33.418 -5.871 -31.111 1.00 68.56 557 THR A N 1
ATOM 4363 C CA . THR A 1 557 ? 32.710 -4.716 -31.687 1.00 68.56 557 THR A CA 1
ATOM 4364 C C . THR A 1 557 ? 31.252 -5.042 -32.015 1.00 68.56 557 THR A C 1
ATOM 4366 O O . THR A 1 557 ? 30.845 -6.204 -32.014 1.00 68.56 557 THR A O 1
ATOM 4369 N N . VAL A 1 558 ? 30.453 -4.012 -32.318 1.00 72.06 558 VAL A N 1
ATOM 4370 C CA . VAL A 1 558 ? 29.147 -4.168 -32.981 1.00 72.06 558 VAL A CA 1
ATOM 4371 C C . VAL A 1 558 ? 29.341 -4.027 -34.476 1.00 72.06 558 VAL A C 1
ATOM 4373 O O . VAL A 1 558 ? 29.975 -3.075 -34.932 1.00 72.06 558 VAL A O 1
ATOM 4376 N N . TRP A 1 559 ? 28.754 -4.935 -35.248 1.00 77.44 559 TRP A N 1
ATOM 4377 C CA . TRP A 1 559 ? 28.721 -4.801 -36.698 1.00 77.44 559 TRP A CA 1
ATOM 4378 C C . TRP A 1 559 ? 27.287 -4.742 -37.212 1.00 77.44 559 TRP A C 1
ATOM 4380 O O . TRP A 1 559 ? 26.453 -5.559 -36.830 1.00 77.44 559 TRP A O 1
ATOM 4390 N N . ILE A 1 560 ? 27.027 -3.784 -38.100 1.00 72.00 560 ILE A N 1
ATOM 4391 C CA . ILE A 1 560 ? 25.763 -3.618 -38.816 1.00 72.00 560 ILE A CA 1
ATOM 4392 C C . ILE A 1 560 ? 26.083 -3.673 -40.298 1.00 72.00 560 ILE A C 1
ATOM 4394 O O . ILE A 1 560 ? 26.978 -2.963 -40.759 1.00 72.00 560 ILE A O 1
ATOM 4398 N N . GLY A 1 561 ? 25.362 -4.494 -41.049 1.00 67.88 561 GLY A N 1
ATOM 4399 C CA . GLY A 1 561 ? 25.530 -4.510 -42.490 1.00 67.88 561 GLY A CA 1
ATOM 4400 C C . GLY A 1 561 ? 24.582 -5.448 -43.211 1.00 67.88 561 GLY A C 1
ATOM 4401 O O . GLY A 1 561 ? 23.826 -6.218 -42.610 1.00 67.88 561 GLY A O 1
ATOM 4402 N N . SER A 1 562 ? 24.631 -5.347 -44.536 1.00 61.25 562 SER A N 1
ATOM 4403 C CA . SER A 1 562 ? 23.711 -6.050 -45.417 1.00 61.25 562 SER A CA 1
ATOM 4404 C C . SER A 1 562 ? 24.115 -7.508 -45.653 1.00 61.25 562 SER A C 1
ATOM 4406 O O . SER A 1 562 ? 25.294 -7.864 -45.718 1.00 61.25 562 SER A O 1
ATOM 4408 N N . LYS A 1 563 ? 23.077 -8.331 -45.846 1.00 55.34 563 LYS A N 1
ATOM 4409 C CA . LYS A 1 563 ? 23.078 -9.735 -46.283 1.00 55.34 563 LYS A CA 1
ATOM 4410 C C . LYS A 1 563 ? 23.711 -10.760 -45.337 1.00 55.34 563 LYS A C 1
ATOM 4412 O O . LYS A 1 563 ? 24.866 -11.158 -45.479 1.00 55.34 563 LYS A O 1
ATOM 4417 N N . SER A 1 564 ? 22.833 -11.437 -44.597 1.00 45.16 564 SER A N 1
ATOM 4418 C CA . SER A 1 564 ? 22.894 -12.900 -44.539 1.00 45.16 564 SER A CA 1
ATOM 4419 C C . SER A 1 564 ? 21.550 -13.499 -44.969 1.00 45.16 564 SER A C 1
ATOM 4421 O O . SER A 1 564 ? 20.695 -13.750 -44.137 1.00 45.16 564 SER A O 1
ATOM 4423 N N . GLN A 1 565 ? 21.388 -13.691 -46.284 1.00 48.75 565 GLN A N 1
ATOM 4424 C CA . GLN A 1 565 ? 20.324 -14.471 -46.946 1.00 48.75 565 GLN A CA 1
ATOM 4425 C C . GLN A 1 565 ? 18.863 -14.164 -46.528 1.00 48.75 565 GLN A C 1
ATOM 4427 O O . GLN A 1 565 ? 18.371 -14.692 -45.539 1.00 48.75 565 GLN A O 1
ATOM 4432 N N . GLY A 1 566 ? 18.145 -13.386 -47.351 1.00 55.06 566 GLY A N 1
ATOM 4433 C CA . GLY A 1 566 ? 16.711 -13.074 -47.196 1.00 55.06 566 GLY A CA 1
ATOM 4434 C C . GLY A 1 566 ? 16.414 -11.567 -47.233 1.00 55.06 566 GLY A C 1
ATOM 4435 O O . GLY A 1 566 ? 17.311 -10.782 -47.539 1.00 55.06 566 GLY A O 1
ATOM 4436 N N . ASP A 1 567 ? 15.179 -11.177 -46.891 1.00 62.03 567 ASP A N 1
ATOM 4437 C CA . ASP A 1 567 ? 14.676 -9.783 -46.852 1.00 62.03 567 ASP A CA 1
ATOM 4438 C C . ASP A 1 567 ? 15.051 -9.013 -45.556 1.00 62.03 567 ASP A C 1
ATOM 4440 O O . ASP A 1 567 ? 14.421 -8.009 -45.224 1.00 62.03 567 ASP A O 1
ATOM 4444 N N . PHE A 1 568 ? 16.050 -9.475 -44.791 1.00 71.88 568 PHE A N 1
ATOM 4445 C CA . PHE A 1 568 ? 16.390 -8.935 -43.462 1.00 71.88 568 PHE A CA 1
ATOM 4446 C C . PHE A 1 568 ? 17.845 -8.459 -43.350 1.00 71.88 568 PHE A C 1
ATOM 4448 O O . PHE A 1 568 ? 18.764 -9.062 -43.915 1.00 71.88 568 PHE A O 1
ATOM 4455 N N . SER A 1 569 ? 18.054 -7.411 -42.551 1.00 80.31 569 SER A N 1
ATOM 4456 C CA . SER A 1 569 ? 19.373 -6.874 -42.188 1.00 80.31 569 SER A CA 1
ATOM 4457 C C . SER A 1 569 ? 19.936 -7.584 -40.955 1.00 80.31 569 SER A C 1
ATOM 4459 O O . SER A 1 569 ? 19.183 -8.168 -40.175 1.00 80.31 569 SER A O 1
ATOM 4461 N N . CYS A 1 570 ? 21.260 -7.565 -40.771 1.00 82.88 570 CYS A N 1
ATOM 4462 C CA . CYS A 1 570 ? 21.926 -8.274 -39.673 1.00 82.88 570 CYS A CA 1
ATOM 4463 C C . CYS A 1 570 ? 22.696 -7.325 -38.751 1.00 82.88 570 CYS A C 1
ATOM 4465 O O . CYS A 1 570 ? 23.478 -6.493 -39.217 1.00 82.88 570 CYS A O 1
ATOM 4467 N N . ILE A 1 571 ? 22.529 -7.516 -37.441 1.00 85.00 571 ILE A N 1
ATOM 4468 C CA . ILE A 1 571 ? 23.300 -6.837 -36.396 1.00 85.00 571 ILE A CA 1
ATOM 4469 C C . ILE A 1 571 ? 24.024 -7.896 -35.571 1.00 85.00 571 ILE A C 1
ATOM 4471 O O . ILE A 1 571 ? 23.402 -8.753 -34.944 1.00 85.00 571 ILE A O 1
ATOM 4475 N N . LEU A 1 572 ? 25.352 -7.839 -35.579 1.00 84.88 572 LEU A N 1
ATOM 4476 C CA . LEU A 1 572 ? 26.213 -8.749 -34.840 1.00 84.88 572 LEU A CA 1
ATOM 4477 C C . LEU A 1 572 ? 26.699 -8.084 -33.553 1.00 84.88 572 LEU A C 1
ATOM 4479 O O . LEU A 1 572 ? 27.309 -7.015 -33.599 1.00 84.88 572 LEU A O 1
ATOM 4483 N N . VAL A 1 573 ? 26.474 -8.755 -32.426 1.00 83.75 573 VAL A N 1
ATOM 4484 C CA . VAL A 1 573 ? 26.909 -8.322 -31.095 1.00 83.75 573 VAL A CA 1
ATOM 4485 C C . VAL A 1 573 ? 27.701 -9.447 -30.437 1.00 83.75 573 VAL A C 1
ATOM 4487 O O . VAL A 1 573 ? 27.185 -10.549 -30.266 1.00 83.75 573 VAL A O 1
ATOM 4490 N N . SER A 1 574 ? 28.958 -9.190 -30.081 1.00 82.75 574 SER A N 1
ATOM 4491 C CA . SER A 1 574 ? 29.837 -10.155 -29.403 1.00 82.75 574 SER A CA 1
ATOM 4492 C C . SER A 1 574 ? 30.036 -9.787 -27.930 1.00 82.75 574 SER A C 1
ATOM 4494 O O . SER A 1 574 ? 29.897 -8.625 -27.555 1.00 82.75 574 SER A O 1
ATOM 4496 N N . ASN A 1 575 ? 30.369 -10.777 -27.100 1.00 75.75 575 ASN A N 1
ATOM 4497 C CA . ASN A 1 575 ? 30.697 -10.605 -25.677 1.00 75.75 575 ASN A CA 1
ATOM 4498 C C . ASN A 1 575 ? 32.126 -11.041 -25.322 1.00 75.75 575 ASN A C 1
ATOM 4500 O O . ASN A 1 575 ? 32.418 -11.442 -24.189 1.00 75.75 575 ASN A O 1
ATOM 4504 N N . HIS A 1 576 ? 33.019 -11.039 -26.303 1.00 71.44 576 HIS A N 1
ATOM 4505 C CA . HIS A 1 576 ? 34.351 -11.582 -26.118 1.00 71.44 576 HIS A CA 1
ATOM 4506 C C . HIS A 1 576 ? 35.178 -10.717 -25.155 1.00 71.44 576 HIS A C 1
ATOM 4508 O O . HIS A 1 576 ? 35.344 -9.515 -25.351 1.00 71.44 576 HIS A O 1
ATOM 4514 N N . GLN A 1 577 ? 35.707 -11.337 -24.095 1.00 64.12 577 GLN A N 1
ATOM 4515 C CA . GLN A 1 577 ? 36.609 -10.668 -23.157 1.00 64.12 577 GLN A CA 1
ATOM 4516 C C . GLN A 1 577 ? 38.075 -10.802 -23.598 1.00 64.12 577 GLN A C 1
ATOM 4518 O O . GLN A 1 577 ? 38.504 -11.913 -23.934 1.00 64.12 577 GLN A O 1
ATOM 4523 N N . PRO A 1 578 ? 38.886 -9.730 -23.501 1.00 58.28 578 PRO A N 1
ATOM 4524 C CA . PRO A 1 578 ? 40.322 -9.801 -23.757 1.00 58.28 578 PRO A CA 1
ATOM 4525 C C . PRO A 1 578 ? 40.993 -10.913 -22.936 1.00 58.28 578 PRO A C 1
ATOM 4527 O O . PRO A 1 578 ? 40.904 -10.936 -21.711 1.00 58.28 578 PRO A O 1
ATOM 4530 N N . GLY A 1 579 ? 41.653 -11.856 -23.614 1.00 59.72 579 GLY A N 1
ATOM 4531 C CA . GLY A 1 579 ? 42.313 -13.010 -22.987 1.00 59.72 579 GLY A CA 1
ATOM 4532 C C . GLY A 1 579 ? 41.447 -14.269 -22.828 1.00 59.72 579 GLY A C 1
ATOM 4533 O O . GLY A 1 579 ? 41.992 -15.333 -22.532 1.00 59.72 579 GLY A O 1
ATOM 4534 N N . SER A 1 580 ? 40.133 -14.203 -23.079 1.00 72.69 580 SER A N 1
ATOM 4535 C CA . SER A 1 580 ? 39.263 -15.386 -23.070 1.00 72.69 580 SER A CA 1
ATOM 4536 C C . SER A 1 580 ? 39.422 -16.223 -24.344 1.00 72.69 580 SER A C 1
ATOM 4538 O O . SER A 1 580 ? 39.524 -15.689 -25.449 1.00 72.69 580 SER A O 1
ATOM 4540 N N . LYS A 1 581 ? 39.380 -17.555 -24.204 1.00 78.81 581 LYS A N 1
ATOM 4541 C CA . LYS A 1 581 ? 39.339 -18.502 -25.337 1.00 78.81 581 LYS A CA 1
ATOM 4542 C C . LYS A 1 581 ? 37.914 -18.869 -25.773 1.00 78.81 581 LYS A C 1
ATOM 4544 O O . LYS A 1 581 ? 37.759 -19.627 -26.729 1.00 78.81 581 LYS A O 1
ATOM 4549 N N . GLN A 1 582 ? 36.891 -18.370 -25.076 1.00 78.75 582 GLN A N 1
ATOM 4550 C CA . GLN A 1 582 ? 35.477 -18.644 -25.350 1.00 78.75 582 GLN A CA 1
ATOM 4551 C C . GLN A 1 582 ? 34.620 -17.374 -25.239 1.00 78.75 582 GLN A C 1
ATOM 4553 O O . GLN A 1 582 ? 34.970 -16.445 -24.508 1.00 78.75 582 GLN A O 1
ATOM 4558 N N . GLY A 1 583 ? 33.496 -17.352 -25.950 1.00 79.88 583 GLY A N 1
ATOM 4559 C CA . GLY A 1 583 ? 32.510 -16.275 -25.903 1.00 79.88 583 GLY A CA 1
ATOM 4560 C C . GLY A 1 583 ? 31.214 -16.652 -26.616 1.00 79.88 583 GLY A C 1
ATOM 4561 O O . GLY A 1 583 ? 30.946 -17.821 -26.891 1.00 79.88 583 GLY A O 1
ATOM 4562 N N . GLU A 1 584 ? 30.416 -15.644 -26.932 1.00 83.88 584 GLU A N 1
ATOM 4563 C CA . GLU A 1 584 ? 29.134 -15.721 -27.613 1.00 83.88 584 GLU A CA 1
ATOM 4564 C C . GLU A 1 584 ? 29.034 -14.586 -28.638 1.00 83.88 584 GLU A C 1
ATOM 4566 O O . GLU A 1 584 ? 29.510 -13.471 -28.423 1.00 83.88 584 GLU A O 1
ATOM 4571 N N . LEU A 1 585 ? 28.404 -14.888 -29.767 1.00 84.00 585 LEU A N 1
ATOM 4572 C CA . LEU A 1 585 ? 28.082 -13.945 -30.827 1.00 84.00 585 LEU A CA 1
ATOM 4573 C C . LEU A 1 585 ? 26.580 -14.022 -31.071 1.00 84.00 585 LEU A C 1
ATOM 4575 O O . LEU A 1 585 ? 26.063 -15.079 -31.433 1.00 84.00 585 LEU A O 1
ATOM 4579 N N . VAL A 1 586 ? 25.885 -12.906 -30.902 1.00 82.50 586 VAL A N 1
ATOM 4580 C CA . VAL A 1 586 ? 24.471 -12.774 -31.237 1.00 82.50 586 VAL A CA 1
ATOM 4581 C C . VAL A 1 586 ? 24.342 -12.146 -32.615 1.00 82.50 586 VAL A C 1
ATOM 4583 O O . VAL A 1 586 ? 24.966 -11.132 -32.901 1.00 82.50 586 VAL A O 1
ATOM 4586 N N . ASN A 1 587 ? 23.530 -12.757 -33.469 1.00 84.06 587 ASN A N 1
ATOM 4587 C CA . ASN A 1 587 ? 23.123 -12.222 -34.758 1.00 84.06 587 ASN A CA 1
ATOM 4588 C C . ASN A 1 587 ? 21.631 -11.895 -34.711 1.00 84.06 587 ASN A C 1
ATOM 4590 O O . ASN A 1 587 ? 20.802 -12.807 -34.729 1.00 84.06 587 ASN A O 1
ATOM 4594 N N . LEU A 1 588 ? 21.309 -10.610 -34.629 1.00 82.44 588 LEU A N 1
ATOM 4595 C CA . LEU A 1 588 ? 19.946 -10.104 -34.696 1.00 82.44 588 LEU A CA 1
ATOM 4596 C C . LEU A 1 588 ? 19.565 -9.887 -36.154 1.00 82.44 588 LEU A C 1
ATOM 4598 O O . LEU A 1 588 ? 20.287 -9.229 -36.901 1.00 82.44 588 LEU A O 1
ATOM 4602 N N . LEU A 1 589 ? 18.421 -10.434 -36.538 1.00 81.06 589 LEU A N 1
ATOM 4603 C CA . LEU A 1 589 ? 17.770 -10.148 -37.805 1.00 81.06 589 LEU A CA 1
ATOM 4604 C C . LEU A 1 589 ? 16.809 -8.995 -37.566 1.00 81.06 589 LEU A C 1
ATOM 4606 O O . LEU A 1 589 ? 15.955 -9.091 -36.683 1.00 81.06 589 LEU A O 1
ATOM 4610 N N . VAL A 1 590 ? 16.947 -7.921 -38.333 1.00 83.25 590 VAL A N 1
ATOM 4611 C CA . VAL A 1 590 ? 16.124 -6.722 -38.166 1.00 83.25 590 VAL A CA 1
ATOM 4612 C C . VAL A 1 590 ? 15.437 -6.320 -39.457 1.00 83.25 590 VAL A C 1
ATOM 4614 O O . VAL A 1 590 ? 15.940 -6.569 -40.558 1.00 83.25 590 VAL A O 1
ATOM 4617 N N . LYS A 1 591 ? 14.283 -5.675 -39.301 1.00 84.81 591 LYS A N 1
ATOM 4618 C CA . LYS A 1 591 ? 13.549 -5.021 -40.377 1.00 84.81 591 LYS A CA 1
ATOM 4619 C C . LYS A 1 591 ? 13.418 -3.538 -40.052 1.00 84.81 591 LYS A C 1
ATOM 4621 O O . LYS A 1 591 ? 12.892 -3.187 -39.000 1.00 84.81 591 LYS A O 1
ATOM 4626 N N . TYR A 1 592 ? 13.899 -2.686 -40.949 1.00 85.94 592 TYR A N 1
ATOM 4627 C CA . TYR A 1 592 ? 13.774 -1.239 -40.805 1.00 85.94 592 TYR A CA 1
ATOM 4628 C C . TYR A 1 592 ? 12.340 -0.787 -41.102 1.00 85.94 592 TYR A C 1
ATOM 4630 O O . TYR A 1 592 ? 11.733 -1.223 -42.086 1.00 85.94 592 TYR A O 1
ATOM 4638 N N . ASP A 1 593 ? 11.807 0.095 -40.260 1.00 84.81 593 ASP A N 1
ATOM 4639 C CA . ASP A 1 593 ? 10.558 0.801 -40.511 1.00 84.81 593 ASP A CA 1
ATOM 4640 C C . ASP A 1 593 ? 10.824 2.003 -41.424 1.00 84.81 593 ASP A C 1
ATOM 4642 O O . ASP A 1 593 ? 11.118 3.117 -40.988 1.00 84.81 593 ASP A O 1
ATOM 4646 N N . GLU A 1 594 ? 10.703 1.777 -42.730 1.00 88.44 594 GLU A N 1
ATOM 4647 C CA . GLU A 1 594 ? 10.864 2.831 -43.736 1.00 88.44 594 GLU A CA 1
ATOM 4648 C C . GLU A 1 594 ? 9.751 3.897 -43.690 1.00 88.44 594 GLU A C 1
ATOM 4650 O O . GLU A 1 594 ? 9.856 4.916 -44.373 1.00 88.44 594 GLU A O 1
ATOM 4655 N N . THR A 1 595 ? 8.701 3.707 -42.877 1.00 83.62 595 THR A N 1
ATOM 4656 C CA . THR A 1 595 ? 7.672 4.730 -42.631 1.00 83.62 595 THR A CA 1
ATOM 4657 C C . THR A 1 595 ? 8.052 5.708 -41.517 1.00 83.62 595 THR A C 1
ATOM 4659 O O . THR A 1 595 ? 7.415 6.757 -41.387 1.00 83.62 595 THR A O 1
ATOM 4662 N N . PHE A 1 596 ? 9.112 5.419 -40.751 1.00 80.19 596 PHE A N 1
ATOM 4663 C CA . PHE A 1 596 ? 9.581 6.291 -39.679 1.00 80.19 596 PHE A CA 1
ATOM 4664 C C . PHE A 1 596 ? 10.023 7.664 -40.229 1.00 80.19 596 PHE A C 1
ATOM 4666 O O . PHE A 1 596 ? 10.703 7.711 -41.266 1.00 80.19 596 PHE A O 1
ATOM 4673 N N . PRO A 1 597 ? 9.673 8.791 -39.568 1.00 84.38 597 PRO A N 1
ATOM 4674 C CA . PRO A 1 597 ? 9.834 10.132 -40.131 1.00 84.38 597 PRO A CA 1
ATOM 4675 C C . PRO A 1 597 ? 11.248 10.415 -40.648 1.00 84.38 597 PRO A C 1
ATOM 4677 O O . PRO A 1 597 ? 12.216 10.431 -39.890 1.00 84.38 597 PRO A O 1
ATOM 4680 N N . SER A 1 598 ? 11.372 10.688 -41.951 1.00 84.69 598 SER A N 1
ATOM 4681 C CA . SER A 1 598 ? 12.682 10.854 -42.600 1.00 84.69 598 SER A CA 1
ATOM 4682 C C . SER A 1 598 ? 13.458 12.080 -42.096 1.00 84.69 598 SER A C 1
ATOM 4684 O O . SER A 1 598 ? 14.684 12.088 -42.139 1.00 84.69 598 SER A O 1
ATOM 4686 N N . GLU A 1 599 ? 12.770 13.079 -41.544 1.00 81.81 599 GLU A N 1
ATOM 4687 C CA . GLU A 1 599 ? 13.360 14.258 -40.890 1.00 81.81 599 GLU A CA 1
ATOM 4688 C C . GLU A 1 599 ? 14.274 13.879 -39.708 1.00 81.81 599 GLU A C 1
ATOM 4690 O O . GLU A 1 599 ? 15.266 14.554 -39.437 1.00 81.81 599 GLU A O 1
ATOM 4695 N N . GLN A 1 600 ? 14.000 12.752 -39.038 1.00 84.56 600 GLN A N 1
ATOM 4696 C CA . GLN A 1 600 ? 14.796 12.268 -37.904 1.00 84.56 600 GLN A CA 1
ATOM 4697 C C . GLN A 1 600 ? 16.177 11.734 -38.324 1.00 84.56 600 GLN A C 1
ATOM 4699 O O . GLN A 1 600 ? 17.045 11.543 -37.471 1.00 84.56 600 GLN A O 1
ATOM 4704 N N . LYS A 1 601 ? 16.427 11.517 -39.627 1.00 88.69 601 LYS A N 1
ATOM 4705 C CA . LYS A 1 601 ? 17.700 10.973 -40.144 1.00 88.69 601 LYS A CA 1
ATOM 4706 C C . LYS A 1 601 ? 18.890 11.847 -39.773 1.00 88.69 601 LYS A C 1
ATOM 4708 O O . LYS A 1 601 ? 19.935 11.324 -39.397 1.00 88.69 601 LYS A O 1
ATOM 4713 N N . LEU A 1 602 ? 18.735 13.167 -39.825 1.00 85.69 602 LEU A N 1
ATOM 4714 C CA . LEU A 1 602 ? 19.813 14.099 -39.484 1.00 85.69 602 LEU A CA 1
ATOM 4715 C C . LEU A 1 602 ? 20.160 14.076 -37.998 1.00 85.69 602 LEU A C 1
ATOM 4717 O O . LEU A 1 602 ? 21.319 14.273 -37.644 1.00 85.69 602 LEU A O 1
ATOM 4721 N N . LEU A 1 603 ? 19.174 13.813 -37.139 1.00 81.94 603 LEU A N 1
ATOM 4722 C CA . LEU A 1 603 ? 19.381 13.705 -35.701 1.00 81.94 603 LEU A CA 1
ATOM 4723 C C . LEU A 1 603 ? 20.057 12.372 -35.355 1.00 81.94 603 LEU A C 1
ATOM 4725 O O . LEU A 1 603 ? 21.135 12.359 -34.761 1.00 81.94 603 LEU A O 1
ATOM 4729 N N . LEU A 1 604 ? 19.455 11.259 -35.786 1.00 78.06 604 LEU A N 1
ATOM 4730 C CA . LEU A 1 604 ? 19.901 9.904 -35.445 1.00 78.06 604 LEU A CA 1
ATOM 4731 C C . LEU A 1 604 ? 21.224 9.504 -36.119 1.00 78.06 604 LEU A C 1
ATOM 4733 O O . LEU A 1 604 ? 21.934 8.638 -35.605 1.00 78.06 604 LEU A O 1
ATOM 4737 N N . LEU A 1 605 ? 21.571 10.128 -37.252 1.00 85.75 605 LEU A N 1
ATOM 4738 C CA . LEU A 1 605 ? 22.781 9.847 -38.037 1.00 85.75 605 LEU A CA 1
ATOM 4739 C C . LEU A 1 605 ? 23.657 11.089 -38.262 1.00 85.75 605 LEU A C 1
ATOM 4741 O O . LEU A 1 605 ? 24.420 11.142 -39.229 1.00 85.75 605 LEU A O 1
ATOM 4745 N N . SER A 1 606 ? 23.596 12.066 -37.355 1.00 83.62 606 SER A N 1
ATOM 4746 C CA . SER A 1 606 ? 24.312 13.351 -37.444 1.00 83.62 606 SER A CA 1
ATOM 4747 C C . SER A 1 606 ? 25.802 13.216 -37.784 1.00 83.62 606 SER A C 1
ATOM 4749 O O . SER A 1 606 ? 26.296 13.871 -38.703 1.00 83.62 606 SER A O 1
ATOM 4751 N N . ASN A 1 607 ? 26.520 12.311 -37.113 1.00 83.75 607 ASN A N 1
ATOM 4752 C CA . ASN A 1 607 ? 27.938 12.053 -37.382 1.00 83.75 607 ASN A CA 1
ATOM 4753 C C . ASN A 1 607 ? 28.177 11.521 -38.802 1.00 83.75 607 ASN A C 1
ATOM 4755 O O . ASN A 1 607 ? 29.110 11.951 -39.480 1.00 83.75 607 ASN A O 1
ATOM 4759 N N . LYS A 1 608 ? 27.326 10.599 -39.268 1.00 87.94 608 LYS A N 1
ATOM 4760 C CA . LYS A 1 608 ? 27.453 9.986 -40.595 1.00 87.94 608 LYS A CA 1
ATOM 4761 C C . LYS A 1 608 ? 27.126 11.001 -41.695 1.00 87.94 608 LYS A C 1
ATOM 4763 O O . LYS A 1 608 ? 27.856 11.081 -42.680 1.00 87.94 608 LYS A O 1
ATOM 4768 N N . PHE A 1 609 ? 26.099 11.824 -41.480 1.00 90.62 609 PHE A N 1
ATOM 4769 C CA . PHE A 1 609 ? 25.756 12.949 -42.349 1.00 90.62 609 PHE A CA 1
ATOM 4770 C C . PHE A 1 609 ? 26.902 13.964 -42.450 1.00 90.62 609 PHE A C 1
ATOM 4772 O O . PHE A 1 609 ? 27.305 14.330 -43.554 1.00 90.62 609 PHE A O 1
ATOM 4779 N N . LYS A 1 610 ? 27.475 14.371 -41.310 1.00 89.75 610 LYS A N 1
ATOM 4780 C CA . LYS A 1 610 ? 28.595 15.318 -41.262 1.00 89.75 610 LYS A CA 1
ATOM 4781 C C . LYS A 1 610 ? 29.804 14.805 -42.046 1.00 89.75 610 LYS A C 1
ATOM 4783 O O . LYS A 1 610 ? 30.315 15.523 -42.899 1.00 89.75 610 LYS A O 1
ATOM 4788 N N . MET A 1 611 ? 30.213 13.556 -41.813 1.00 90.56 611 MET A N 1
ATOM 4789 C CA . MET A 1 611 ? 31.339 12.946 -42.532 1.00 90.56 611 MET A CA 1
ATOM 4790 C C . MET A 1 611 ? 31.084 12.857 -44.040 1.00 90.56 611 MET A C 1
ATOM 4792 O O . MET A 1 611 ? 31.946 13.238 -44.827 1.00 90.56 611 MET A O 1
ATOM 4796 N N . ALA A 1 612 ? 29.899 12.392 -44.454 1.00 90.56 612 ALA A N 1
ATOM 4797 C CA . ALA A 1 612 ? 29.553 12.309 -45.872 1.00 90.56 612 ALA A CA 1
ATOM 4798 C C . ALA A 1 612 ? 29.582 13.698 -46.530 1.00 90.56 612 ALA A C 1
ATOM 4800 O O . ALA A 1 612 ? 30.149 13.860 -47.605 1.00 90.56 612 ALA A O 1
ATOM 4801 N N . THR A 1 613 ? 29.048 14.716 -45.852 1.00 91.19 613 THR A N 1
ATOM 4802 C CA . THR A 1 613 ? 29.058 16.110 -46.318 1.00 91.19 613 THR A CA 1
ATOM 4803 C C . THR A 1 613 ? 30.481 16.646 -46.482 1.00 91.19 613 THR A C 1
ATOM 4805 O O . THR A 1 613 ? 30.805 17.218 -47.521 1.00 91.19 613 THR A O 1
ATOM 4808 N N . GLU A 1 614 ? 31.356 16.423 -45.496 1.00 90.81 614 GLU A N 1
ATOM 4809 C CA . GLU A 1 614 ? 32.770 16.816 -45.565 1.00 90.81 614 GLU A CA 1
ATOM 4810 C C . GLU A 1 614 ? 33.488 16.151 -46.748 1.00 90.81 614 GLU A C 1
ATOM 4812 O O . GLU A 1 614 ? 34.250 16.812 -47.459 1.00 90.81 614 GLU A O 1
ATOM 4817 N N . TYR A 1 615 ? 33.211 14.870 -47.009 1.00 91.06 615 TYR A N 1
ATOM 4818 C CA . TYR A 1 615 ? 33.771 14.168 -48.162 1.00 91.06 615 TYR A CA 1
ATOM 4819 C C . TYR A 1 615 ? 33.257 14.724 -49.495 1.00 91.06 615 TYR A C 1
ATOM 4821 O O . TYR A 1 615 ? 34.062 14.956 -50.398 1.00 91.06 615 TYR A O 1
ATOM 4829 N N . ILE A 1 616 ? 31.954 15.010 -49.611 1.00 88.81 616 ILE A N 1
ATOM 4830 C CA . ILE A 1 616 ? 31.356 15.594 -50.823 1.00 88.81 616 ILE A CA 1
ATOM 4831 C C . ILE A 1 616 ? 31.991 16.958 -51.118 1.00 88.81 616 ILE A C 1
ATOM 4833 O O . ILE A 1 616 ? 32.438 17.200 -52.237 1.00 88.81 616 ILE A O 1
ATOM 4837 N N . ILE A 1 617 ? 32.083 17.838 -50.117 1.00 87.19 617 ILE A N 1
ATOM 4838 C CA . ILE A 1 617 ? 32.674 19.179 -50.271 1.00 87.19 617 ILE A CA 1
ATOM 4839 C C . ILE A 1 617 ? 34.170 19.080 -50.609 1.00 87.19 617 ILE A C 1
ATOM 4841 O O . ILE A 1 617 ? 34.692 19.820 -51.448 1.00 87.19 617 ILE A O 1
ATOM 4845 N N . GLY A 1 618 ? 34.879 18.142 -49.979 1.00 84.44 618 GLY A N 1
ATOM 4846 C CA . GLY A 1 618 ? 36.296 17.908 -50.231 1.00 84.44 618 GLY A CA 1
ATOM 4847 C C . GLY A 1 618 ? 36.588 17.444 -51.662 1.00 84.44 618 GLY A C 1
ATOM 4848 O O . GLY A 1 618 ? 37.585 17.879 -52.254 1.00 84.44 618 GLY A O 1
ATOM 4849 N N . GLU A 1 619 ? 35.726 16.599 -52.230 1.00 81.94 619 GLU A N 1
ATOM 4850 C CA . GLU A 1 619 ? 35.929 15.931 -53.523 1.00 81.94 619 GLU A CA 1
ATOM 4851 C C . GLU A 1 619 ? 35.208 16.591 -54.704 1.00 81.94 619 GLU A C 1
ATOM 4853 O O . GLU A 1 619 ? 35.645 16.404 -55.838 1.00 81.94 619 GLU A O 1
ATOM 4858 N N . SER A 1 620 ? 34.172 17.400 -54.472 1.00 77.12 620 SER A N 1
ATOM 4859 C CA . SER A 1 620 ? 33.426 18.088 -55.532 1.00 77.12 620 SER A CA 1
ATOM 4860 C C . SER A 1 620 ? 34.224 19.232 -56.160 1.00 77.12 620 SER A C 1
ATOM 4862 O O . SER A 1 620 ? 34.814 20.064 -55.467 1.00 77.12 620 SER A O 1
ATOM 4864 N N . THR A 1 621 ? 34.221 19.297 -57.493 1.00 66.00 621 THR A N 1
ATOM 4865 C CA . THR A 1 621 ? 34.754 20.436 -58.270 1.00 66.00 621 THR A CA 1
ATOM 4866 C C . THR A 1 621 ? 33.816 21.647 -58.304 1.00 66.00 621 THR A C 1
ATOM 4868 O O . THR A 1 621 ? 34.246 22.735 -58.686 1.00 66.00 621 THR A O 1
ATOM 4871 N N . GLU A 1 622 ? 32.565 21.467 -57.883 1.00 72.50 622 GLU A N 1
ATOM 4872 C CA . GLU A 1 622 ? 31.502 22.474 -57.878 1.00 72.50 622 GLU A CA 1
ATOM 4873 C C . GLU A 1 622 ? 31.202 22.945 -56.448 1.00 72.50 622 GLU A C 1
ATOM 4875 O O . GLU A 1 622 ? 31.389 22.184 -55.496 1.00 72.50 622 GLU A O 1
ATOM 4880 N N . ASP A 1 623 ? 30.726 24.185 -56.298 1.00 73.19 623 ASP A N 1
ATOM 4881 C CA . ASP A 1 623 ? 30.300 24.737 -55.007 1.00 73.19 623 ASP A CA 1
ATOM 4882 C C . ASP A 1 623 ? 28.951 24.114 -54.606 1.00 73.19 623 ASP A C 1
ATOM 4884 O O . ASP A 1 623 ? 27.904 24.411 -55.191 1.00 73.19 623 ASP A O 1
ATOM 4888 N N . VAL A 1 624 ? 28.985 23.160 -53.671 1.00 77.38 624 VAL A N 1
ATOM 4889 C CA . VAL A 1 624 ? 27.815 22.351 -53.299 1.00 77.38 624 VAL A CA 1
ATOM 4890 C C . VAL A 1 624 ? 27.121 22.965 -52.092 1.00 77.38 624 VAL A C 1
ATOM 4892 O O . VAL A 1 624 ? 27.692 23.064 -51.009 1.00 77.38 624 VAL A O 1
ATOM 4895 N N . ASN A 1 625 ? 25.847 23.314 -52.257 1.00 81.81 625 ASN A N 1
ATOM 4896 C CA . ASN A 1 625 ? 25.012 23.756 -51.146 1.00 81.81 625 ASN A CA 1
ATOM 4897 C C . ASN A 1 625 ? 24.675 22.569 -50.223 1.00 81.81 625 ASN A C 1
ATOM 4899 O O . ASN A 1 625 ? 24.025 21.615 -50.656 1.00 81.81 625 ASN A O 1
ATOM 4903 N N . THR A 1 626 ? 25.046 22.667 -48.943 1.00 85.56 626 THR A N 1
ATOM 4904 C CA . THR A 1 626 ? 24.737 21.685 -47.890 1.00 85.56 626 THR A CA 1
ATOM 4905 C C . THR A 1 626 ? 23.251 21.334 -47.812 1.00 85.56 626 THR A C 1
ATOM 4907 O O . THR A 1 626 ? 22.916 20.181 -47.564 1.00 85.56 626 THR A O 1
ATOM 4910 N N . GLN A 1 627 ? 22.355 22.277 -48.114 1.00 87.00 627 GLN A N 1
ATOM 4911 C CA . GLN A 1 627 ? 20.910 22.039 -48.133 1.00 87.00 627 GLN A CA 1
ATOM 4912 C C . GLN A 1 627 ? 20.497 21.001 -49.193 1.00 87.00 627 GLN A C 1
ATOM 4914 O O . GLN A 1 627 ? 19.618 20.183 -48.950 1.00 87.00 627 GLN A O 1
ATOM 4919 N N . LYS A 1 628 ? 21.174 20.961 -50.349 1.00 89.50 628 LYS A N 1
ATOM 4920 C CA . LYS A 1 628 ? 20.919 19.933 -51.375 1.00 89.50 628 LYS A CA 1
ATOM 4921 C C . LYS A 1 628 ? 21.440 18.557 -50.953 1.00 89.50 628 LYS A C 1
ATOM 4923 O O . LYS A 1 628 ? 20.838 17.543 -51.289 1.00 89.50 628 LYS A O 1
ATOM 4928 N N . ILE A 1 629 ? 22.552 18.520 -50.215 1.00 91.56 629 ILE A N 1
ATOM 4929 C CA . ILE A 1 629 ? 23.093 17.280 -49.637 1.00 91.56 629 ILE A CA 1
ATOM 4930 C C . ILE A 1 629 ? 22.119 16.737 -48.586 1.00 91.56 629 ILE A C 1
ATOM 4932 O O . ILE A 1 629 ? 21.847 15.541 -48.571 1.00 91.56 629 ILE A O 1
ATOM 4936 N N . GLU A 1 630 ? 21.565 17.610 -47.745 1.00 92.88 630 GLU A N 1
ATOM 4937 C CA . GLU A 1 630 ? 20.542 17.277 -46.750 1.00 92.88 630 GLU A CA 1
ATOM 4938 C C . GLU A 1 630 ? 19.286 16.672 -47.395 1.00 92.88 630 GLU A C 1
ATOM 4940 O O . GLU A 1 630 ? 18.855 15.583 -47.008 1.00 92.88 630 GLU A O 1
ATOM 4945 N N . GLU A 1 631 ? 18.750 17.328 -48.428 1.00 92.69 631 GLU A N 1
ATOM 4946 C CA . GLU A 1 631 ? 17.582 16.851 -49.176 1.00 92.69 631 GLU A CA 1
ATOM 4947 C C . GLU A 1 631 ? 17.801 15.458 -49.783 1.00 92.69 631 GLU A C 1
ATOM 4949 O O . GLU A 1 631 ? 16.905 14.615 -49.723 1.00 92.69 631 GLU A O 1
ATOM 4954 N N . GLU A 1 632 ? 18.979 15.184 -50.352 1.00 94.69 632 GLU A N 1
ATOM 4955 C CA . GLU A 1 632 ? 19.293 13.860 -50.903 1.00 94.69 632 GLU A CA 1
ATOM 4956 C C . GLU A 1 632 ? 19.587 12.818 -49.819 1.00 94.69 632 GLU A C 1
ATOM 4958 O O . GLU A 1 632 ? 19.174 11.666 -49.960 1.00 94.69 632 GLU A O 1
ATOM 4963 N N . PHE A 1 633 ? 20.226 13.203 -48.711 1.00 94.56 633 PHE A N 1
ATOM 4964 C CA . PHE A 1 633 ? 20.498 12.307 -47.587 1.00 94.56 633 PHE A CA 1
ATOM 4965 C C . PHE A 1 633 ? 19.201 11.794 -46.949 1.00 94.56 633 PHE A C 1
ATOM 4967 O O . PHE A 1 633 ? 19.062 10.595 -46.709 1.00 94.56 633 PHE A O 1
ATOM 4974 N N . ILE A 1 634 ? 18.216 12.674 -46.736 1.00 93.38 634 ILE A N 1
ATOM 4975 C CA . ILE A 1 634 ? 16.910 12.318 -46.158 1.00 93.38 634 ILE A CA 1
ATOM 4976 C C . ILE A 1 634 ? 16.117 11.369 -47.078 1.00 93.38 634 ILE A C 1
ATOM 4978 O O . ILE A 1 634 ? 15.345 10.541 -46.583 1.00 93.38 634 ILE A O 1
ATOM 4982 N N . LYS A 1 635 ? 16.325 11.435 -48.403 1.00 93.69 635 LYS A N 1
ATOM 4983 C CA . LYS A 1 635 ? 15.679 10.549 -49.393 1.00 93.69 635 LYS A CA 1
ATOM 4984 C C . LYS A 1 635 ? 16.242 9.125 -49.414 1.00 93.69 635 LYS A C 1
ATOM 4986 O O . LYS A 1 635 ? 15.603 8.242 -49.986 1.00 93.69 635 LYS A O 1
ATOM 4991 N N . LEU A 1 636 ? 17.420 8.874 -48.840 1.00 94.25 636 LEU A N 1
ATOM 4992 C CA . LEU A 1 636 ? 17.977 7.521 -48.729 1.00 94.25 636 LEU A CA 1
ATOM 4993 C C . LEU A 1 636 ? 17.210 6.724 -47.663 1.00 94.25 636 LEU A C 1
ATOM 4995 O O . LEU A 1 636 ? 16.888 7.263 -46.609 1.00 94.25 636 LEU A O 1
ATOM 4999 N N . SER A 1 637 ? 16.905 5.449 -47.918 1.00 92.62 637 SER A N 1
ATOM 5000 C CA . SER A 1 637 ? 16.205 4.570 -46.959 1.00 92.62 637 SER A CA 1
ATOM 5001 C C . SER A 1 637 ? 16.988 4.415 -45.650 1.00 92.62 637 SER A C 1
ATOM 5003 O O . SER A 1 637 ? 18.224 4.445 -45.680 1.00 92.62 637 SER A O 1
ATOM 5005 N N . TRP A 1 638 ? 16.298 4.170 -44.534 1.00 90.25 638 TRP A N 1
ATOM 5006 C CA . TRP A 1 638 ? 16.933 3.873 -43.247 1.00 90.25 638 TRP A CA 1
ATOM 5007 C C . TRP A 1 638 ? 17.895 2.694 -43.360 1.00 90.25 638 TRP A C 1
ATOM 5009 O O . TRP A 1 638 ? 19.047 2.810 -42.936 1.00 90.25 638 TRP A O 1
ATOM 5019 N N . GLN A 1 639 ? 17.476 1.621 -44.036 1.00 90.06 639 GLN A N 1
ATOM 5020 C CA . GLN A 1 639 ? 18.327 0.465 -44.303 1.00 90.06 639 GLN A CA 1
ATOM 5021 C C . GLN A 1 639 ? 19.653 0.868 -44.970 1.00 90.06 639 GLN A C 1
ATOM 5023 O O . GLN A 1 639 ? 20.730 0.604 -44.436 1.00 90.06 639 GLN A O 1
ATOM 5028 N N . TYR A 1 640 ? 19.584 1.568 -46.107 1.00 89.81 640 TYR A N 1
ATOM 5029 C CA . TYR A 1 640 ? 20.773 2.019 -46.840 1.00 89.81 640 TYR A CA 1
ATOM 5030 C C . TYR A 1 640 ? 21.709 2.870 -45.973 1.00 89.81 640 TYR A C 1
ATOM 5032 O O . TYR A 1 640 ? 22.926 2.691 -46.013 1.00 89.81 640 TYR A O 1
ATOM 5040 N N . LEU A 1 641 ? 21.150 3.782 -45.177 1.00 90.38 641 LEU A N 1
ATOM 5041 C CA . LEU A 1 641 ? 21.930 4.679 -44.333 1.00 90.38 641 LEU A CA 1
ATOM 5042 C C . LEU A 1 641 ? 22.617 3.960 -43.169 1.00 90.38 641 LEU A C 1
ATOM 5044 O O . LEU A 1 641 ? 23.736 4.332 -42.813 1.00 90.38 641 LEU A O 1
ATOM 5048 N N . PHE A 1 642 ? 21.998 2.945 -42.564 1.00 88.69 642 PHE A N 1
ATOM 5049 C CA . PHE A 1 642 ? 22.620 2.181 -41.480 1.00 88.69 642 PHE A CA 1
ATOM 5050 C C . PHE A 1 642 ? 23.648 1.164 -41.986 1.00 88.69 642 PHE A C 1
ATOM 5052 O O . PHE A 1 642 ? 24.698 1.024 -41.357 1.00 88.69 642 PHE A O 1
ATOM 5059 N N . GLU A 1 643 ? 23.399 0.529 -43.132 1.00 86.75 643 GLU A N 1
ATOM 5060 C CA . GLU A 1 643 ? 24.242 -0.545 -43.679 1.00 86.75 643 GLU A CA 1
ATOM 5061 C C . GLU A 1 643 ? 25.505 -0.062 -44.408 1.00 86.75 643 GLU A C 1
ATOM 5063 O O . GLU A 1 643 ? 26.417 -0.860 -44.624 1.00 86.75 643 GLU A O 1
ATOM 5068 N N . ASN A 1 644 ? 25.580 1.218 -44.784 1.00 86.88 644 ASN A N 1
ATOM 5069 C CA . ASN A 1 644 ? 26.705 1.773 -45.540 1.00 86.88 644 ASN A CA 1
ATOM 5070 C C . ASN A 1 644 ? 27.498 2.807 -44.734 1.00 86.88 644 ASN A C 1
ATOM 5072 O O . ASN A 1 644 ? 26.965 3.499 -43.860 1.00 86.88 644 ASN A O 1
ATOM 5076 N N . ASP A 1 645 ? 28.795 2.916 -45.015 1.00 87.44 645 ASP A N 1
ATOM 5077 C CA . ASP A 1 645 ? 29.645 3.943 -44.418 1.00 87.44 645 ASP A CA 1
ATOM 5078 C C . ASP A 1 645 ? 29.461 5.315 -45.094 1.00 87.44 645 ASP A C 1
ATOM 5080 O O . ASP A 1 645 ? 28.748 5.472 -46.088 1.00 87.44 645 ASP A O 1
ATOM 5084 N N . ALA A 1 646 ? 30.094 6.340 -44.521 1.00 87.69 646 ALA A N 1
ATOM 5085 C CA . ALA A 1 646 ? 29.996 7.705 -45.030 1.00 87.69 646 ALA A CA 1
ATOM 5086 C C . ALA A 1 646 ? 30.583 7.869 -46.445 1.00 87.69 646 ALA A C 1
ATOM 5088 O O . ALA A 1 646 ? 30.149 8.762 -47.169 1.00 87.69 646 ALA A O 1
ATOM 5089 N N . THR A 1 647 ? 31.530 7.021 -46.857 1.00 88.94 647 THR A N 1
ATOM 5090 C CA . THR A 1 647 ? 32.157 7.076 -48.186 1.00 88.94 647 THR A CA 1
ATOM 5091 C C . THR A 1 647 ? 31.190 6.585 -49.258 1.00 88.94 647 THR A C 1
ATOM 5093 O O . THR A 1 647 ? 30.982 7.270 -50.256 1.00 88.94 647 THR A O 1
ATOM 5096 N N . VAL A 1 648 ? 30.522 5.455 -49.013 1.00 91.19 648 VAL A N 1
ATOM 5097 C CA . VAL A 1 648 ? 29.506 4.906 -49.924 1.00 91.19 648 VAL A CA 1
ATOM 5098 C C . VAL A 1 648 ? 28.283 5.825 -50.007 1.00 91.19 648 VAL A C 1
ATOM 5100 O O . VAL A 1 648 ? 27.718 6.031 -51.082 1.00 91.19 648 VAL A O 1
ATOM 5103 N N . ILE A 1 649 ? 27.880 6.428 -48.884 1.00 92.69 649 ILE A N 1
ATOM 5104 C CA . ILE A 1 649 ? 26.795 7.421 -48.870 1.00 92.69 649 ILE A CA 1
ATOM 5105 C C . ILE A 1 649 ? 27.185 8.665 -49.673 1.00 92.69 649 ILE A C 1
ATOM 5107 O O . ILE A 1 649 ? 26.377 9.159 -50.459 1.00 92.69 649 ILE A O 1
ATOM 5111 N N . LYS A 1 650 ? 28.423 9.147 -49.513 1.00 92.25 650 LYS A N 1
ATOM 5112 C CA . LYS A 1 650 ? 28.975 10.256 -50.299 1.00 92.25 650 LYS A CA 1
ATOM 5113 C C . LYS A 1 650 ? 28.902 9.961 -51.799 1.00 92.25 650 LYS A C 1
ATOM 5115 O O . LYS A 1 650 ? 28.374 10.794 -52.531 1.00 92.25 650 LYS A O 1
ATOM 5120 N N . ASP A 1 651 ? 29.369 8.795 -52.250 1.00 90.75 651 ASP A N 1
ATOM 5121 C CA . ASP A 1 651 ? 29.345 8.421 -53.675 1.00 90.75 651 ASP A CA 1
ATOM 5122 C C . ASP A 1 651 ? 27.917 8.420 -54.247 1.00 90.75 651 ASP A C 1
ATOM 5124 O O . ASP A 1 651 ? 27.672 8.953 -55.331 1.00 90.75 651 ASP A O 1
ATOM 5128 N N . GLU A 1 652 ? 26.951 7.885 -53.498 1.00 93.56 652 GLU A N 1
ATOM 5129 C CA . GLU A 1 652 ? 25.549 7.843 -53.925 1.00 93.56 652 GLU A CA 1
ATOM 5130 C C . GLU A 1 652 ? 24.907 9.237 -53.987 1.00 93.56 652 GLU A C 1
ATOM 5132 O O . GLU A 1 652 ? 24.176 9.535 -54.932 1.00 93.56 652 GLU A O 1
ATOM 5137 N N . ILE A 1 653 ? 25.200 10.120 -53.028 1.00 93.19 653 ILE A N 1
ATOM 5138 C CA . ILE A 1 653 ? 24.697 11.501 -53.057 1.00 93.19 653 ILE A CA 1
ATOM 5139 C C . ILE A 1 653 ? 25.339 12.288 -54.204 1.00 93.19 653 ILE A C 1
ATOM 5141 O O . ILE A 1 653 ? 24.627 12.973 -54.937 1.00 93.19 653 ILE A O 1
ATOM 5145 N N . MET A 1 654 ? 26.654 12.159 -54.422 1.00 89.88 654 MET A N 1
ATOM 5146 C CA . MET A 1 654 ? 27.324 12.796 -55.564 1.00 89.88 654 MET A CA 1
ATOM 5147 C C . MET A 1 654 ? 26.727 12.334 -56.892 1.00 89.88 654 MET A C 1
ATOM 5149 O O . MET A 1 654 ? 26.502 13.159 -57.775 1.00 89.88 654 MET A O 1
ATOM 5153 N N . ARG A 1 655 ? 26.398 11.042 -57.014 1.00 91.56 655 ARG A N 1
ATOM 5154 C CA . ARG A 1 655 ? 25.723 10.486 -58.191 1.00 91.56 655 ARG A CA 1
ATOM 5155 C C . ARG A 1 655 ? 24.332 11.091 -58.402 1.00 91.56 655 ARG A C 1
ATOM 5157 O O . ARG A 1 655 ? 23.989 11.408 -59.536 1.00 91.56 655 ARG A O 1
ATOM 5164 N N . ARG A 1 656 ? 23.532 11.250 -57.341 1.00 92.62 656 ARG A N 1
ATOM 5165 C CA . ARG A 1 656 ? 22.178 11.841 -57.409 1.00 92.62 656 ARG A CA 1
ATOM 5166 C C . ARG A 1 656 ? 22.186 13.334 -57.726 1.00 92.62 656 ARG A C 1
ATOM 5168 O O . ARG A 1 656 ? 21.264 13.814 -58.375 1.00 92.62 656 ARG A O 1
ATOM 5175 N N . LEU A 1 657 ? 23.226 14.040 -57.290 1.00 90.06 657 LEU A N 1
ATOM 5176 C CA . LEU A 1 657 ? 23.443 15.461 -57.561 1.00 90.06 657 LEU A CA 1
ATOM 5177 C C . LEU A 1 657 ? 24.247 15.725 -58.848 1.00 90.06 657 LEU A C 1
ATOM 5179 O O . LEU A 1 657 ? 24.514 16.883 -59.150 1.00 90.06 657 LEU A O 1
ATOM 5183 N N . GLU A 1 658 ? 24.637 14.678 -59.586 1.00 87.50 658 GLU A N 1
ATOM 5184 C CA . GLU A 1 658 ? 25.443 14.748 -60.819 1.00 87.50 658 GLU A CA 1
ATOM 5185 C C . GLU A 1 658 ? 26.810 15.454 -60.657 1.00 87.50 658 GLU A C 1
ATOM 5187 O O . GLU A 1 658 ? 27.356 16.025 -61.602 1.00 87.50 658 GLU A O 1
ATOM 5192 N N . LEU A 1 659 ? 27.405 15.381 -59.461 1.00 85.50 659 LEU A N 1
ATOM 5193 C CA . LEU A 1 659 ? 28.656 16.067 -59.123 1.00 85.50 659 LEU A CA 1
ATOM 5194 C C . LEU A 1 659 ? 29.892 15.344 -59.681 1.00 85.50 659 LEU A C 1
ATOM 5196 O O . LEU A 1 659 ? 30.009 14.119 -59.603 1.00 85.50 659 LEU A O 1
ATOM 5200 N N . LYS A 1 660 ? 30.873 16.111 -60.178 1.00 79.56 660 LYS A N 1
ATOM 5201 C CA . LYS A 1 660 ? 32.143 15.572 -60.700 1.00 79.56 660 LYS A CA 1
ATOM 5202 C C . LYS A 1 660 ? 33.265 15.585 -59.650 1.00 79.56 660 LYS A C 1
ATOM 5204 O O . LYS A 1 660 ? 33.535 16.651 -59.078 1.00 79.56 660 LYS A O 1
ATOM 5209 N N . PRO A 1 661 ? 33.980 14.458 -59.448 1.00 77.62 661 PRO A N 1
ATOM 5210 C CA . PRO A 1 661 ? 35.109 14.392 -58.524 1.00 77.62 661 PRO A CA 1
ATOM 5211 C C . PRO A 1 661 ? 36.332 15.169 -59.044 1.00 77.62 661 PRO A C 1
ATOM 5213 O O . PRO A 1 661 ? 36.572 15.258 -60.251 1.00 77.62 661 PRO A O 1
ATOM 5216 N N . LYS A 1 662 ? 37.143 15.717 -58.131 1.00 73.12 662 LYS A N 1
ATOM 5217 C CA . LYS A 1 662 ? 38.442 16.347 -58.437 1.00 73.12 662 LYS A CA 1
ATOM 5218 C C . LYS A 1 662 ? 39.419 15.315 -59.018 1.00 73.12 662 LYS A C 1
ATOM 5220 O O . LYS A 1 662 ? 39.591 14.230 -58.467 1.00 73.12 662 LYS A O 1
ATOM 5225 N N . ALA A 1 663 ? 40.094 15.664 -60.116 1.00 53.72 663 ALA A N 1
ATOM 5226 C CA . ALA A 1 663 ? 41.044 14.776 -60.789 1.00 53.72 663 ALA A CA 1
ATOM 5227 C C . ALA A 1 663 ? 42.166 14.298 -59.839 1.00 53.72 663 ALA A C 1
ATOM 5229 O O . ALA A 1 663 ? 42.817 15.116 -59.191 1.00 53.72 663 ALA A O 1
ATOM 5230 N N . GLY A 1 664 ? 42.407 12.980 -59.788 1.00 54.69 664 GLY A N 1
ATOM 5231 C CA . GLY A 1 664 ? 43.513 12.361 -59.038 1.00 54.69 664 GLY A CA 1
ATOM 5232 C C . GLY A 1 664 ? 43.145 11.655 -57.726 1.00 54.69 664 GLY A C 1
ATOM 5233 O O . GLY A 1 664 ? 44.043 11.168 -57.044 1.00 54.69 664 GLY A O 1
ATOM 5234 N N . LYS A 1 665 ? 41.859 11.565 -57.373 1.00 53.06 665 LYS A N 1
ATOM 5235 C CA . LYS A 1 665 ? 41.364 10.712 -56.283 1.00 53.06 665 LYS A CA 1
ATOM 5236 C C . LYS A 1 665 ? 40.336 9.728 -56.844 1.00 53.06 665 LYS A C 1
ATOM 5238 O O . LYS A 1 665 ? 39.154 10.045 -56.901 1.00 53.06 665 LYS A O 1
ATOM 5243 N N . SER A 1 666 ? 40.815 8.588 -57.336 1.00 39.59 666 SER A N 1
ATOM 5244 C CA . SER A 1 666 ? 40.003 7.396 -57.612 1.00 39.59 666 SER A CA 1
ATOM 5245 C C . SER A 1 666 ? 40.461 6.275 -56.704 1.00 39.59 666 SER A C 1
ATOM 5247 O O . SER A 1 666 ? 41.697 6.048 -56.716 1.00 39.59 666 SER A O 1
#

Secondary structure (DSSP, 8-state):
----S-S-EEEEESSSPPP-GGGS---TTSSS-PPPGGGSEETTEEHHHHHHHHHHTTT--EEEEEESSSHHHHHHHH--GGGT-TT-EEEEEE-SS---HHHHHHHHHHH----TT-EEEEE-TTEEESS--HHHHHHHHHHHHHH-TT--EEEEEEEEEHHHHTTT--EEEE-TT-BEEEEESS--SHHHHHHHHHHHHHTT-HHHHHHHHHHTS-EEEEEEEEEEEETHHHHT---TT---IIIIIHHHHTTTSEEEEE----EETTEE---EEE-SSHHHHHHHHHHHHHH-GGGS-SEEETTTTEEE-TT-EE-S--EEES-EEPTT-EE-TT-EEES-EE-TT-EE-S-EEES-EE-TTEEES--TTSPP--EEES-EE---SSS-EEESTTT-SSSEEESEEEEE-SSSPEEEEE----HHHHHHHT-S------S------TT-TT-TTSHHHHHHHTTTSPPPHHHHHT-HHHHTTS-HHHHHHHHHHHTTEEEEEEEEEEEEEETTEEEEEEPTT----S------GGGTS-EEPPHHHHHHHHHT-EEEES-SSSS-EEEEEE-PPTT-SEEEEEEEEEEE-TTS-GGGHHHHTHHHHHHHHHHHHHHBSS---HHHHHHHHHHS-HHHHHHS-HHHHHHHHHHHTTPPBPTT--

pLDDT: mean 78.42, std 15.72, range [25.39, 96.75]

Organism: NCBI:txid1703775

Mean predicted aligned error: 15.85 Å

Radius of gyration: 33.03 Å; Cα contacts (8 Å, |Δi|>4): 1352; chains: 1; bounding box: 80×58×99 Å

Nearest PDB structures (foldseek):
  7d46-assembly1_I  TM=7.173E-01  e=1.887E-13  Homo sapiens
  8tqo-assembly1_A  TM=6.391E-01  e=4.032E-15  Homo sapiens
  6o85-assembly1_B  TM=5.932E-01  e=4.758E-14  Homo sapiens
  6o81-assembly1_B  TM=6.335E-01  e=1.682E-13  Homo sapiens
  6k71-assembly1_J  TM=5.605E-01  e=1.184E-12  Homo sapiens